Protein AF-A0A239EZS1-F1 (afdb_monomer_lite)

Structure (mmCIF, N/CA/C/O backbone):
data_AF-A0A239EZS1-F1
#
_entry.id   AF-A0A239EZS1-F1
#
loop_
_atom_site.group_PDB
_atom_site.id
_atom_site.type_symbol
_atom_site.label_atom_id
_atom_site.label_alt_id
_atom_site.label_comp_id
_atom_site.label_asym_id
_atom_site.label_entity_id
_atom_site.label_seq_id
_atom_site.pdbx_PDB_ins_code
_atom_site.Cartn_x
_atom_site.Cartn_y
_atom_site.Cartn_z
_atom_site.occupancy
_atom_site.B_iso_or_equiv
_atom_site.auth_seq_id
_atom_site.auth_comp_id
_atom_site.auth_asym_id
_atom_site.auth_atom_id
_atom_site.pdbx_PDB_model_num
ATOM 1 N N . MET A 1 1 ? 6.786 3.247 28.034 1.00 45.31 1 MET A N 1
ATOM 2 C CA . MET A 1 1 ? 5.875 4.288 28.555 1.00 45.31 1 MET A CA 1
ATOM 3 C C . MET A 1 1 ? 5.131 4.769 27.330 1.00 45.31 1 MET A C 1
ATOM 5 O O . MET A 1 1 ? 5.821 5.091 26.375 1.00 45.31 1 MET A O 1
ATOM 9 N N . ALA A 1 2 ? 3.803 4.655 27.292 1.00 58.00 2 ALA A N 1
ATOM 10 C CA . ALA A 1 2 ? 3.034 5.095 26.130 1.00 58.00 2 ALA A CA 1
ATOM 11 C C . ALA A 1 2 ? 3.264 6.594 25.899 1.00 58.00 2 ALA A C 1
ATOM 13 O O . ALA A 1 2 ? 3.352 7.343 26.885 1.00 58.00 2 ALA A O 1
ATOM 14 N N . ASP A 1 3 ? 3.394 7.008 24.638 1.00 63.78 3 ASP A N 1
ATOM 15 C CA . ASP A 1 3 ? 3.499 8.427 24.310 1.00 63.78 3 ASP A CA 1
ATOM 16 C C . ASP A 1 3 ? 2.279 9.164 24.861 1.00 63.78 3 ASP A C 1
ATOM 18 O O . ASP A 1 3 ? 1.158 8.656 24.871 1.00 63.78 3 ASP A O 1
ATOM 22 N N . GLN A 1 4 ? 2.530 10.334 25.437 1.00 74.12 4 GLN A N 1
ATOM 23 C CA . GLN A 1 4 ? 1.480 11.149 26.030 1.00 74.12 4 GLN A CA 1
ATOM 24 C C . GLN A 1 4 ? 1.047 12.210 25.020 1.00 74.12 4 GLN A C 1
ATOM 26 O O . GLN A 1 4 ? 1.921 12.753 24.337 1.00 74.12 4 GLN A O 1
ATOM 31 N N . PRO A 1 5 ? -0.252 12.554 24.967 1.00 79.81 5 PRO A N 1
ATOM 32 C CA . PRO A 1 5 ? -0.721 13.665 24.153 1.00 79.81 5 PRO A CA 1
ATOM 33 C C . PRO A 1 5 ? 0.079 14.937 24.458 1.00 79.81 5 PRO A C 1
ATOM 35 O O . PRO A 1 5 ? 0.267 15.313 25.622 1.00 79.81 5 PRO A O 1
ATOM 38 N N . THR A 1 6 ? 0.559 15.605 23.416 1.00 84.50 6 THR A N 1
ATOM 39 C CA . THR A 1 6 ? 1.247 16.894 23.509 1.00 84.50 6 THR A CA 1
ATOM 40 C C . THR A 1 6 ? 0.256 18.048 23.665 1.00 84.50 6 THR A C 1
ATOM 42 O O . THR A 1 6 ? 0.581 19.066 24.287 1.00 84.50 6 THR A O 1
ATOM 45 N N . ILE A 1 7 ? -0.982 17.885 23.188 1.00 85.69 7 ILE A N 1
ATOM 46 C CA . ILE A 1 7 ? -2.085 18.815 23.434 1.00 85.69 7 ILE A CA 1
ATOM 47 C C . ILE A 1 7 ? -2.681 18.525 24.817 1.00 85.69 7 ILE A C 1
ATOM 49 O O . ILE A 1 7 ? -3.560 17.691 24.995 1.00 85.69 7 ILE A O 1
ATOM 53 N N . THR A 1 8 ? -2.229 19.272 25.823 1.00 84.62 8 THR A N 1
ATOM 54 C CA . THR A 1 8 ? -2.635 19.066 27.229 1.00 84.62 8 THR A CA 1
ATOM 55 C C . THR A 1 8 ? -3.942 19.756 27.629 1.00 84.62 8 THR A C 1
ATOM 57 O O . THR A 1 8 ? -4.475 19.497 28.704 1.00 84.62 8 THR A O 1
ATOM 60 N N . THR A 1 9 ? -4.454 20.665 26.796 1.00 87.44 9 THR A N 1
ATOM 61 C CA . THR A 1 9 ? -5.696 21.424 27.047 1.00 87.44 9 THR A CA 1
ATOM 62 C C . THR A 1 9 ? -6.534 21.527 25.770 1.00 87.44 9 THR A C 1
ATOM 64 O O . THR A 1 9 ? -6.592 22.601 25.146 1.00 87.44 9 THR A O 1
ATOM 67 N N . PRO A 1 10 ? -7.123 20.403 25.331 1.00 87.06 10 PRO A N 1
ATOM 68 C CA . PRO A 1 10 ? -7.975 20.380 24.154 1.00 87.06 10 PRO A CA 1
ATOM 69 C C . PRO A 1 10 ? -9.361 20.951 24.408 1.00 87.06 10 PRO A C 1
ATOM 71 O O . PRO A 1 10 ? -9.834 20.989 25.542 1.00 87.06 10 PRO A O 1
ATOM 74 N N . THR A 1 11 ? -10.009 21.382 23.327 1.00 87.06 11 THR A N 1
ATOM 75 C CA . THR A 1 11 ? -11.430 21.747 23.357 1.00 87.06 11 THR A CA 1
ATOM 76 C C . THR A 1 11 ? -12.302 20.494 23.291 1.00 87.06 11 THR A C 1
ATOM 78 O O . THR A 1 11 ? -13.385 20.476 23.862 1.00 87.06 11 THR A O 1
ATOM 81 N N . PHE A 1 12 ? -11.813 19.442 22.630 1.00 87.50 12 PHE A N 1
ATOM 82 C CA . PHE A 1 12 ? -12.526 18.186 22.445 1.00 87.50 12 PHE A CA 1
ATOM 83 C C . PHE A 1 12 ? -11.560 16.996 22.404 1.00 87.50 12 PHE A C 1
ATOM 85 O O . PHE A 1 12 ? -10.461 17.101 21.846 1.00 87.50 12 PHE A O 1
ATOM 92 N N . THR A 1 13 ? -11.996 15.866 22.958 1.00 87.38 13 THR A N 1
ATOM 93 C CA . THR A 1 13 ? -11.272 14.592 22.933 1.00 87.38 13 THR A CA 1
ATOM 94 C C . THR A 1 13 ? -12.254 13.462 22.653 1.00 87.38 13 THR A C 1
ATOM 96 O O . THR A 1 13 ? -13.292 13.383 23.305 1.00 87.38 13 THR A O 1
ATOM 99 N N . SER A 1 14 ? -11.896 12.572 21.731 1.00 87.19 14 SER A N 1
ATOM 100 C CA . SER A 1 14 ? -12.582 11.299 21.493 1.00 87.19 14 SER A CA 1
ATOM 101 C C . SER A 1 14 ? -11.565 10.163 21.577 1.00 87.19 14 SER A C 1
ATOM 103 O O . SER A 1 14 ? -10.408 10.334 21.182 1.00 87.19 14 SER A O 1
ATOM 105 N N . SER A 1 15 ? -11.971 9.021 22.127 1.00 88.94 15 SER A N 1
ATOM 106 C CA . SER A 1 15 ? -11.111 7.850 22.292 1.00 88.94 15 SER A CA 1
ATOM 107 C C . SER A 1 15 ? -11.847 6.575 21.922 1.00 88.94 15 SER A C 1
ATOM 109 O O . SER A 1 15 ? -13.001 6.415 22.313 1.00 88.94 15 SER A O 1
ATOM 111 N N . HIS A 1 16 ? -11.142 5.652 21.275 1.00 89.06 16 HIS A N 1
ATOM 112 C CA . HIS A 1 16 ? -11.648 4.329 20.920 1.00 89.06 16 HIS A CA 1
ATOM 113 C C . HIS A 1 16 ? -10.693 3.246 21.415 1.00 89.06 16 HIS A C 1
ATOM 115 O O . HIS A 1 16 ? -9.470 3.392 21.316 1.00 89.06 16 HIS A O 1
ATOM 121 N N . VAL A 1 17 ? -11.247 2.166 21.958 1.00 91.56 17 VAL A N 1
ATOM 122 C CA . VAL A 1 17 ? -10.490 0.966 22.327 1.00 91.56 17 VAL A CA 1
ATOM 123 C C . VAL A 1 17 ? -10.932 -0.131 21.382 1.00 91.56 17 VAL A C 1
ATOM 125 O O . VAL A 1 17 ? -12.104 -0.493 21.400 1.00 91.56 17 VAL A O 1
ATOM 128 N N . PHE A 1 18 ? -9.995 -0.640 20.585 1.00 91.94 18 PHE A N 1
ATOM 129 C CA . PHE A 1 18 ? -10.330 -1.616 19.560 1.00 91.94 18 PHE A CA 1
ATOM 130 C C . PHE A 1 18 ? -10.810 -2.938 20.160 1.00 91.94 18 PHE A C 1
ATOM 132 O O . PHE A 1 18 ? -10.258 -3.406 21.166 1.00 91.94 18 PHE A O 1
ATOM 139 N N . SER A 1 19 ? -11.787 -3.554 19.507 1.00 94.69 19 SER A N 1
ATOM 140 C CA . SER A 1 19 ? -12.237 -4.923 19.731 1.00 94.69 19 SER A CA 1
ATOM 141 C C . SER A 1 19 ? -12.320 -5.703 18.423 1.00 94.69 19 SER A C 1
ATOM 143 O O . SER A 1 19 ? -12.052 -5.188 17.338 1.00 94.69 19 SER A O 1
ATOM 145 N N . THR A 1 20 ? -12.665 -6.982 18.529 1.00 95.25 20 THR A N 1
ATOM 146 C CA . THR A 1 20 ? -12.914 -7.834 17.365 1.00 95.25 20 THR A CA 1
ATOM 147 C C . THR A 1 20 ? -14.064 -7.331 16.489 1.00 95.25 20 THR A C 1
ATOM 149 O O . THR A 1 20 ? -14.059 -7.634 15.301 1.00 95.25 20 THR A O 1
ATOM 152 N N . ASP A 1 21 ? -14.985 -6.517 17.019 1.00 95.31 21 ASP A N 1
ATOM 153 C CA . ASP A 1 21 ? -16.077 -5.898 16.252 1.00 95.31 21 ASP A CA 1
ATOM 154 C C .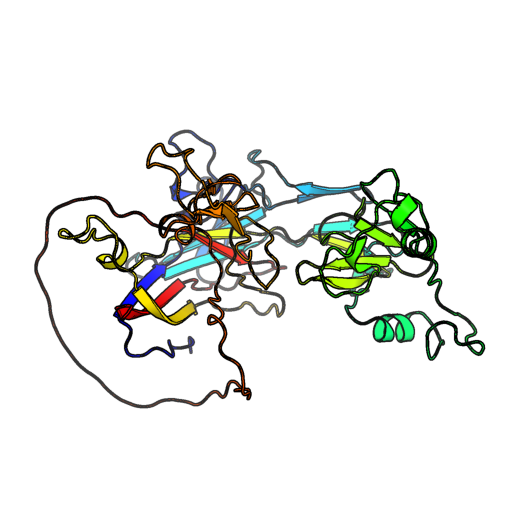 ASP A 1 21 ? -15.569 -4.883 15.216 1.00 95.31 21 ASP A C 1
ATOM 156 O O . ASP A 1 21 ? -16.203 -4.685 14.182 1.00 95.31 21 ASP A O 1
ATOM 160 N N . ASP A 1 22 ? -14.408 -4.276 15.460 1.00 93.00 22 ASP A N 1
ATOM 161 C CA . ASP A 1 22 ? -13.821 -3.253 14.590 1.00 93.00 22 ASP A CA 1
ATOM 162 C C . ASP A 1 22 ? -13.064 -3.847 13.387 1.00 93.00 22 ASP A C 1
ATOM 164 O O . ASP A 1 22 ? -12.532 -3.115 12.551 1.00 93.00 22 ASP A O 1
ATOM 168 N N . VAL A 1 23 ? -12.957 -5.175 13.294 1.00 92.88 23 VAL A N 1
ATOM 169 C CA . VAL A 1 23 ? -12.237 -5.844 12.203 1.00 92.88 23 VAL A CA 1
ATOM 170 C C . VAL A 1 23 ? -13.031 -5.702 10.913 1.00 92.88 23 VAL A C 1
ATOM 172 O O . VAL A 1 23 ? -14.197 -6.084 10.846 1.00 92.88 23 VAL A O 1
ATOM 175 N N . THR A 1 24 ? -12.391 -5.160 9.883 1.00 90.81 24 THR A N 1
ATOM 176 C CA . THR A 1 24 ? -13.004 -4.914 8.574 1.00 90.81 24 THR A CA 1
ATOM 177 C C . THR A 1 24 ? -12.713 -6.071 7.640 1.00 90.81 24 THR A C 1
ATOM 179 O O . THR A 1 24 ? -11.574 -6.524 7.546 1.00 90.81 24 THR A O 1
ATOM 182 N N . GLY A 1 25 ? -13.746 -6.550 6.953 1.00 88.88 25 GLY A N 1
ATOM 183 C CA . GLY A 1 25 ? -13.655 -7.709 6.069 1.00 88.88 25 GLY A CA 1
ATOM 184 C C . GLY A 1 25 ? -13.731 -7.386 4.582 1.00 88.88 25 GLY A C 1
ATOM 185 O O . GLY A 1 25 ? -13.435 -8.267 3.783 1.00 88.88 25 GLY A O 1
ATOM 186 N N . THR A 1 26 ? -14.154 -6.179 4.204 1.00 86.06 26 THR A N 1
ATOM 187 C CA . THR A 1 26 ? -14.466 -5.829 2.809 1.00 86.06 26 THR A CA 1
ATOM 188 C C . THR A 1 26 ? -14.065 -4.397 2.459 1.00 86.06 26 THR A C 1
ATOM 190 O O . THR A 1 26 ? -14.012 -3.524 3.330 1.00 86.06 26 THR A O 1
ATOM 193 N N . TYR A 1 27 ? -13.840 -4.128 1.171 1.00 79.69 27 TYR A N 1
ATOM 194 C CA . TYR A 1 27 ? -13.499 -2.790 0.663 1.00 79.69 27 TYR A CA 1
ATOM 195 C C . TYR A 1 27 ? -14.636 -1.761 0.788 1.00 79.69 27 TYR A C 1
ATOM 197 O O . TYR A 1 27 ? -14.377 -0.563 0.736 1.00 79.69 27 TYR A O 1
ATOM 205 N N . ASP A 1 28 ? -15.887 -2.199 0.966 1.00 79.00 28 ASP A N 1
ATOM 206 C CA . ASP A 1 28 ? -17.030 -1.313 1.243 1.00 79.00 28 ASP A CA 1
ATOM 207 C C . ASP A 1 28 ? -17.203 -0.987 2.741 1.00 79.00 28 ASP A C 1
ATOM 209 O O . ASP A 1 28 ? -18.118 -0.249 3.120 1.00 79.00 28 ASP A O 1
ATOM 213 N N . GLY A 1 29 ? -16.307 -1.502 3.591 1.00 80.75 29 GLY A N 1
ATOM 214 C CA . GLY A 1 29 ? -16.254 -1.210 5.018 1.00 80.75 29 GLY A CA 1
ATOM 215 C C . GLY A 1 29 ? -17.230 -2.014 5.871 1.00 80.75 29 GLY A C 1
ATOM 216 O O . GLY A 1 29 ? -17.729 -1.518 6.884 1.00 80.75 29 GLY A O 1
ATOM 217 N N . LEU A 1 30 ? -17.541 -3.255 5.504 1.00 87.38 30 LEU A N 1
ATOM 218 C CA . LEU A 1 30 ? -18.239 -4.152 6.419 1.00 87.38 30 LEU A CA 1
ATOM 219 C C . LEU A 1 30 ? -17.299 -4.535 7.567 1.00 87.38 30 LEU A C 1
ATOM 221 O O . LEU A 1 30 ? -16.268 -5.180 7.357 1.00 87.38 30 LEU A O 1
ATOM 225 N N . THR A 1 31 ? -17.680 -4.162 8.786 1.00 92.75 31 THR A N 1
ATOM 226 C CA . THR A 1 31 ? -16.982 -4.555 10.014 1.00 92.75 31 THR A CA 1
ATOM 227 C C . THR A 1 31 ? -17.636 -5.781 10.641 1.00 92.75 31 THR A C 1
ATOM 229 O O . THR A 1 31 ? -18.807 -6.074 10.385 1.00 92.75 31 THR A O 1
ATOM 232 N N . GLN A 1 32 ? -16.903 -6.498 11.491 1.00 94.94 32 GLN A N 1
ATOM 233 C CA . GLN A 1 32 ? -17.415 -7.645 12.239 1.00 94.94 32 GLN A CA 1
ATOM 234 C C . GLN A 1 32 ? -18.618 -7.276 13.124 1.00 94.94 32 GLN A C 1
ATOM 236 O O . GLN A 1 32 ? -19.546 -8.078 13.257 1.00 94.94 32 GLN A O 1
ATOM 241 N N . GLY A 1 33 ? -18.634 -6.069 13.693 1.00 92.75 33 GLY A N 1
ATOM 242 C CA . GLY A 1 33 ? -19.737 -5.558 14.509 1.00 92.75 33 GLY A CA 1
ATOM 243 C C . GLY A 1 33 ? -20.997 -5.209 13.711 1.00 92.75 33 GLY A C 1
ATOM 244 O O . GLY A 1 33 ? -22.096 -5.227 14.268 1.00 92.75 33 GLY A O 1
ATOM 245 N N . ASP A 1 34 ? -20.858 -4.942 12.411 1.00 92.25 34 ASP A N 1
ATOM 246 C CA . ASP A 1 34 ? -21.949 -4.517 11.526 1.00 92.25 34 ASP A CA 1
ATOM 247 C C . ASP A 1 34 ? -22.550 -5.664 10.688 1.00 92.25 34 ASP A C 1
ATOM 249 O O . ASP A 1 34 ? -23.468 -5.438 9.893 1.00 92.25 34 ASP A O 1
ATOM 253 N N . ILE A 1 35 ? -22.074 -6.905 10.861 1.00 90.62 35 ILE A N 1
ATOM 254 C CA . ILE A 1 35 ? -22.551 -8.065 10.092 1.00 90.62 35 ILE A CA 1
ATOM 255 C C . ILE A 1 35 ? -24.042 -8.330 10.373 1.00 90.62 35 ILE A C 1
ATOM 257 O O . ILE A 1 35 ? -24.430 -8.555 11.528 1.00 90.62 35 ILE A O 1
ATOM 261 N N . PRO A 1 36 ? -24.904 -8.375 9.337 1.00 88.88 36 PRO A N 1
ATOM 262 C CA . PRO A 1 36 ? -26.304 -8.737 9.506 1.00 88.88 36 PRO A CA 1
ATOM 263 C C . PRO A 1 36 ? -26.477 -10.146 10.082 1.00 88.88 36 PRO A C 1
ATOM 265 O O . PRO A 1 36 ? -25.752 -11.087 9.762 1.00 88.88 36 PRO A O 1
ATOM 268 N N . ALA A 1 37 ? -27.496 -10.321 10.922 1.00 86.19 37 ALA A N 1
ATOM 269 C CA . ALA A 1 37 ? -27.770 -11.617 11.530 1.00 86.19 37 ALA A CA 1
ATOM 270 C C . ALA A 1 37 ? -28.041 -12.697 10.463 1.00 86.19 37 ALA A C 1
ATOM 272 O O . ALA A 1 37 ? -29.043 -12.631 9.749 1.00 86.19 37 ALA A O 1
ATOM 273 N N . GLY A 1 38 ? -27.190 -13.725 10.428 1.00 82.81 38 GLY A N 1
ATOM 274 C CA . GLY A 1 38 ? -27.286 -14.853 9.495 1.00 82.81 38 GLY A CA 1
ATOM 275 C C . GLY A 1 38 ? -26.263 -14.829 8.358 1.00 82.81 38 GLY A C 1
ATOM 276 O O . GLY A 1 38 ? -26.128 -15.850 7.684 1.00 82.81 38 GLY A O 1
ATOM 277 N N . ASP A 1 39 ? -25.533 -13.727 8.186 1.00 87.75 39 ASP A N 1
ATOM 278 C CA . ASP A 1 39 ? -24.449 -13.626 7.211 1.00 87.75 39 ASP A CA 1
ATOM 279 C C . ASP A 1 39 ? -23.143 -14.230 7.752 1.00 87.75 39 ASP A C 1
ATOM 281 O O . ASP A 1 39 ? -22.991 -14.490 8.951 1.00 87.75 39 ASP A O 1
ATOM 285 N N . ALA A 1 40 ? -22.201 -14.488 6.844 1.00 88.81 40 ALA A N 1
ATOM 286 C CA . ALA A 1 40 ? -20.888 -15.031 7.174 1.00 88.81 40 ALA A CA 1
ATOM 287 C C . ALA A 1 40 ? -20.142 -14.100 8.145 1.00 88.81 40 ALA A C 1
ATOM 289 O O . ALA A 1 40 ? -20.018 -12.907 7.843 1.00 88.81 40 ALA A O 1
ATOM 290 N N . PRO A 1 41 ? -19.589 -14.601 9.264 1.00 94.06 41 PRO A N 1
ATOM 291 C CA . PRO A 1 41 ? -18.767 -13.776 10.137 1.00 94.06 41 PRO A CA 1
ATOM 292 C C . PRO A 1 41 ? -17.418 -13.466 9.472 1.00 94.06 41 PRO A C 1
ATOM 294 O O . PRO A 1 41 ? -16.906 -14.286 8.711 1.00 94.06 41 PRO A O 1
ATOM 297 N N . ILE A 1 42 ? -16.853 -12.291 9.753 1.00 95.44 42 ILE A N 1
ATOM 298 C CA . ILE A 1 42 ? -15.480 -11.919 9.367 1.00 95.44 42 ILE A CA 1
ATOM 299 C C . ILE A 1 42 ? -14.493 -12.636 10.292 1.00 95.44 42 ILE A C 1
ATOM 301 O O . ILE A 1 42 ? -13.466 -13.124 9.848 1.00 95.44 42 ILE A O 1
ATOM 305 N N . VAL A 1 43 ? -14.836 -12.766 11.573 1.00 96.38 43 VAL A N 1
ATOM 306 C CA . VAL A 1 43 ? -14.067 -13.474 12.597 1.00 96.38 43 VAL A CA 1
ATOM 307 C C . VAL A 1 43 ? -14.809 -14.751 12.994 1.00 96.38 43 VAL A C 1
ATOM 309 O O . VAL A 1 43 ? -15.910 -14.691 13.547 1.00 96.38 43 VAL A O 1
ATOM 312 N N . ASP A 1 44 ? -14.223 -15.925 12.751 1.00 95.69 44 ASP A N 1
ATOM 313 C CA . ASP A 1 44 ? -14.862 -17.196 13.114 1.00 95.69 44 ASP A CA 1
ATOM 314 C C . ASP A 1 44 ? -14.674 -17.525 14.603 1.00 95.69 44 ASP A C 1
ATOM 316 O O . ASP A 1 44 ? -13.757 -18.240 15.014 1.00 95.69 44 ASP A O 1
ATOM 320 N N . PHE A 1 45 ? -15.607 -17.051 15.429 1.00 95.19 45 PHE A N 1
ATOM 321 C CA . PHE A 1 45 ? -15.657 -17.373 16.859 1.00 95.19 45 PHE A CA 1
ATOM 322 C C . PHE A 1 45 ? -16.032 -18.833 17.171 1.00 95.19 45 PHE A C 1
ATOM 324 O O . PHE A 1 45 ? -16.014 -19.236 18.337 1.00 95.19 45 PHE A O 1
ATOM 331 N N . THR A 1 46 ? -16.406 -19.635 16.168 1.00 94.19 46 THR A N 1
ATOM 332 C CA . THR A 1 46 ? -16.719 -21.063 16.334 1.00 94.19 46 THR A CA 1
ATOM 333 C C . THR A 1 46 ? -15.501 -21.961 16.125 1.00 94.19 46 THR A C 1
ATOM 335 O O . THR A 1 46 ? -15.495 -23.104 16.600 1.00 94.19 46 THR A O 1
ATOM 338 N N . ALA A 1 47 ? -14.457 -21.441 15.475 1.00 94.44 47 ALA A N 1
ATOM 339 C CA . ALA A 1 47 ? -13.177 -22.111 15.336 1.00 94.44 47 ALA A CA 1
ATOM 340 C C . ALA A 1 47 ? -12.515 -22.355 16.699 1.00 94.44 47 ALA A C 1
ATOM 342 O O . ALA A 1 47 ? -12.728 -21.642 17.682 1.00 94.44 47 ALA A O 1
ATOM 343 N N . VAL A 1 48 ? -11.650 -23.370 16.755 1.00 95.12 48 VAL A N 1
ATOM 344 C CA . VAL A 1 48 ? -10.781 -23.582 17.918 1.00 95.12 48 VAL A CA 1
ATOM 345 C C . VAL A 1 48 ? -9.750 -22.446 17.951 1.00 95.12 48 VAL A C 1
ATOM 347 O O . VAL A 1 48 ? -8.939 -22.367 17.026 1.00 95.12 48 VAL A O 1
ATOM 350 N N . PRO A 1 49 ? -9.735 -21.587 18.989 1.00 95.12 49 PRO A N 1
ATOM 351 C CA . PRO A 1 49 ? -8.856 -20.431 18.998 1.00 95.12 49 PRO A CA 1
ATOM 352 C C . PRO A 1 49 ? -7.395 -20.827 19.203 1.00 95.12 49 PRO A C 1
ATOM 354 O O . PRO A 1 49 ? -7.069 -21.766 19.940 1.00 95.12 49 PRO A O 1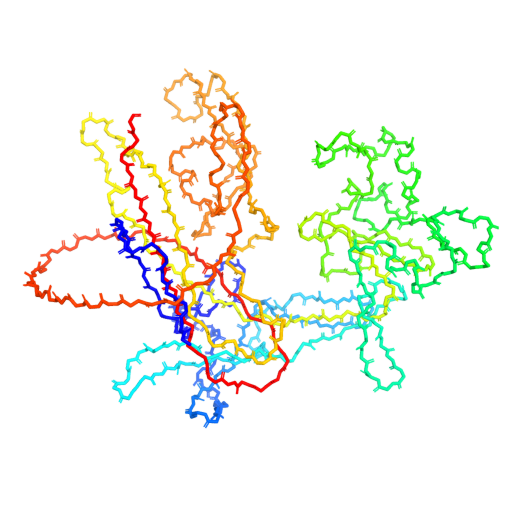
ATOM 357 N N . THR A 1 50 ? -6.499 -20.033 18.628 1.00 92.44 50 THR A N 1
ATOM 358 C CA . THR A 1 50 ? -5.078 -20.068 18.975 1.00 92.44 50 THR A CA 1
ATOM 359 C C . THR A 1 50 ? -4.863 -19.251 20.243 1.00 92.44 50 THR A C 1
ATOM 361 O O . THR A 1 50 ? -5.241 -18.086 20.308 1.00 92.44 50 THR A O 1
ATOM 364 N N . ILE A 1 51 ? -4.248 -19.844 21.267 1.00 92.06 51 ILE A N 1
ATOM 365 C CA . ILE A 1 51 ? -4.039 -19.171 22.556 1.00 92.06 51 ILE A CA 1
ATOM 366 C C . ILE A 1 51 ? -2.633 -18.568 22.598 1.00 92.06 51 ILE A C 1
ATOM 368 O O . ILE A 1 51 ? -1.637 -19.282 22.441 1.00 92.06 51 ILE A O 1
ATOM 372 N N . THR A 1 52 ? -2.536 -17.256 22.827 1.00 87.19 52 THR A N 1
ATOM 373 C CA . THR A 1 52 ? -1.246 -16.566 22.983 1.00 87.19 52 THR A CA 1
ATOM 374 C C . THR A 1 52 ? -0.536 -16.978 24.273 1.00 87.19 52 THR A C 1
ATOM 376 O O . THR A 1 52 ? -1.117 -17.580 25.178 1.00 87.19 52 THR A O 1
ATOM 379 N N . LYS A 1 53 ? 0.745 -16.613 24.412 1.00 84.38 53 LYS A N 1
ATOM 380 C CA . LYS A 1 53 ? 1.497 -16.856 25.659 1.00 84.38 53 LYS A CA 1
ATOM 381 C C . LYS A 1 53 ? 0.887 -16.125 26.854 1.00 84.38 53 LYS A C 1
ATOM 383 O O . LYS A 1 53 ? 1.029 -16.579 27.986 1.00 84.38 53 LYS A O 1
ATOM 388 N N . GLU A 1 54 ? 0.222 -15.009 26.591 1.00 82.38 54 GLU A N 1
ATOM 389 C CA . GLU A 1 54 ? -0.469 -14.182 27.571 1.00 82.38 54 GLU A CA 1
ATOM 390 C C . GLU A 1 54 ? -1.899 -14.677 27.864 1.00 82.38 54 GLU A C 1
ATOM 392 O O . GLU A 1 54 ? -2.561 -14.124 28.737 1.00 82.38 54 GLU A O 1
ATOM 397 N N . GLY A 1 55 ? -2.359 -15.742 27.191 1.00 88.31 55 GLY A N 1
ATOM 398 C CA . GLY A 1 55 ? -3.660 -16.373 27.426 1.00 88.31 55 GLY A CA 1
ATOM 399 C C . GLY A 1 55 ? -4.825 -15.769 26.637 1.00 88.31 55 GLY A C 1
ATOM 400 O O . GLY A 1 55 ? -5.972 -16.091 26.933 1.00 88.31 55 GLY A O 1
ATOM 401 N N . VAL A 1 56 ? -4.553 -14.917 25.645 1.00 90.94 56 VAL A N 1
ATOM 402 C CA . VAL A 1 56 ? -5.582 -14.330 24.772 1.00 90.94 56 VAL A CA 1
ATOM 403 C C . VAL A 1 56 ? -5.997 -15.360 23.724 1.00 90.94 56 VAL A C 1
ATOM 405 O O . VAL A 1 56 ? -5.138 -15.996 23.114 1.00 90.94 56 VAL A O 1
ATOM 408 N N . MET A 1 57 ? -7.304 -15.541 23.532 1.00 95.12 57 MET A N 1
ATOM 409 C CA . MET A 1 57 ? -7.860 -16.407 22.490 1.00 95.12 57 MET A CA 1
ATOM 410 C C . MET A 1 57 ? -7.929 -15.634 21.176 1.00 95.12 57 MET A C 1
ATOM 412 O O . MET A 1 57 ? -8.593 -14.604 21.128 1.00 95.12 57 MET A O 1
ATOM 416 N N . LEU A 1 58 ? -7.257 -16.127 20.137 1.00 95.12 58 LEU A N 1
ATOM 417 C CA . LEU A 1 58 ? -7.279 -15.548 18.797 1.00 95.12 58 LEU A CA 1
ATOM 418 C C . LEU A 1 58 ? -8.084 -16.435 17.844 1.00 95.12 58 LEU A C 1
ATOM 420 O O . LEU A 1 58 ? -7.843 -17.643 17.763 1.00 95.12 58 LEU A O 1
ATOM 424 N N . TYR A 1 59 ? -8.997 -15.818 17.111 1.00 96.81 59 TYR A N 1
ATOM 425 C CA . TYR A 1 59 ? -9.907 -16.441 16.158 1.00 96.81 59 TYR A CA 1
ATOM 426 C C . TYR A 1 59 ? -9.522 -16.047 14.734 1.00 96.81 59 TYR A C 1
ATOM 428 O O . TYR A 1 59 ? -9.034 -14.932 14.541 1.00 96.81 59 TYR A O 1
ATOM 436 N N . PRO A 1 60 ? -9.678 -16.953 13.758 1.00 96.06 60 PRO A N 1
ATOM 437 C CA . PRO A 1 60 ? -9.228 -16.712 12.399 1.00 96.06 60 PRO A CA 1
ATOM 438 C C . PRO A 1 60 ? -10.150 -15.712 11.677 1.00 96.06 60 PRO A C 1
ATOM 440 O O . PRO A 1 60 ? -11.334 -15.598 12.013 1.00 96.06 60 PRO A O 1
ATOM 443 N N . VAL A 1 61 ? -9.591 -14.980 10.712 1.00 94.62 61 VAL A N 1
ATOM 444 C CA . VAL A 1 61 ? -10.249 -13.895 9.959 1.00 94.62 61 VAL A CA 1
ATOM 445 C C . VAL A 1 61 ? -10.411 -14.285 8.492 1.00 94.62 61 VAL A C 1
ATOM 447 O O . VAL A 1 61 ? -9.462 -14.834 7.948 1.00 94.62 61 VAL A O 1
ATOM 450 N N . ASP A 1 62 ? -11.583 -13.993 7.912 1.00 93.88 62 ASP A N 1
ATOM 451 C CA . ASP A 1 62 ? -11.933 -14.053 6.479 1.00 93.88 62 ASP A CA 1
ATOM 452 C C . ASP A 1 62 ? -12.158 -12.622 5.961 1.00 93.88 62 ASP A C 1
ATOM 454 O O . ASP A 1 62 ? -13.126 -11.955 6.360 1.00 93.88 62 ASP A O 1
ATOM 458 N N . SER A 1 63 ? -11.257 -12.135 5.104 1.00 90.94 63 SER A N 1
ATOM 459 C CA . SER A 1 63 ? -11.327 -10.782 4.538 1.00 90.94 63 SER A CA 1
ATOM 460 C C . SER A 1 63 ? -10.848 -10.679 3.086 1.00 90.94 63 SER A C 1
ATOM 462 O O . SER A 1 63 ? -10.000 -11.442 2.629 1.00 90.94 63 SER A O 1
ATOM 464 N N . GLU A 1 64 ? -11.330 -9.649 2.383 1.00 88.62 64 GLU A N 1
ATOM 465 C CA . GLU A 1 64 ? -10.913 -9.293 1.014 1.00 88.62 64 GLU A CA 1
ATOM 466 C C . GLU A 1 64 ? -9.476 -8.746 0.934 1.00 88.62 64 GLU A C 1
ATOM 468 O O . GLU A 1 64 ? -8.931 -8.585 -0.151 1.00 88.62 64 GLU A O 1
ATOM 473 N N . PHE A 1 65 ? -8.842 -8.475 2.078 1.00 84.06 65 PHE A N 1
ATOM 474 C CA . PHE A 1 65 ? -7.502 -7.882 2.164 1.00 84.06 65 PHE A CA 1
ATOM 475 C C . PHE A 1 65 ? -6.367 -8.918 2.154 1.00 84.06 65 PHE A C 1
ATOM 477 O O . PHE A 1 65 ? -5.201 -8.580 2.385 1.00 84.06 65 PHE A O 1
ATOM 484 N N . GLY A 1 66 ? -6.709 -10.186 1.914 1.00 83.56 66 GLY A N 1
ATOM 485 C CA . GLY A 1 66 ? -5.752 -11.236 1.597 1.00 83.56 66 GLY A CA 1
ATOM 486 C C . GLY A 1 66 ? -5.520 -11.385 0.095 1.00 83.56 66 GLY A C 1
ATOM 487 O O . GLY A 1 66 ? -6.233 -10.798 -0.716 1.00 83.56 66 GLY A O 1
ATOM 488 N N . PHE A 1 67 ? -4.559 -12.230 -0.292 1.00 84.81 67 PHE A N 1
ATOM 489 C CA . PHE A 1 67 ? -4.251 -12.475 -1.706 1.00 84.81 67 PHE A CA 1
ATOM 490 C C . PHE A 1 67 ? -4.195 -13.960 -2.082 1.00 84.81 67 PHE A C 1
ATOM 492 O O . PHE A 1 67 ? -3.535 -14.766 -1.425 1.00 84.81 67 PHE A O 1
ATOM 499 N N . TYR A 1 68 ? -4.768 -14.314 -3.233 1.00 85.81 68 TYR A N 1
ATOM 500 C CA . TYR A 1 68 ? -4.423 -15.541 -3.946 1.00 85.81 68 TYR A CA 1
ATOM 501 C C . TYR A 1 68 ? -3.167 -15.299 -4.789 1.00 85.81 68 TYR A C 1
ATOM 503 O O . TYR A 1 68 ? -3.193 -14.630 -5.825 1.00 85.81 68 TYR A O 1
ATOM 511 N N . VAL A 1 69 ? -2.037 -15.854 -4.351 1.00 86.94 69 VAL A N 1
ATOM 512 C CA . VAL A 1 69 ? -0.754 -15.693 -5.046 1.00 86.94 69 VAL A CA 1
ATOM 513 C C . VAL A 1 69 ? -0.503 -16.802 -6.064 1.00 86.94 69 VAL A C 1
ATOM 515 O O . VAL A 1 69 ? -0.626 -17.990 -5.767 1.00 86.94 69 VAL A O 1
ATOM 518 N N . THR A 1 70 ? -0.085 -16.422 -7.272 1.00 88.31 70 THR A N 1
ATOM 519 C CA . THR A 1 70 ? 0.361 -17.371 -8.297 1.00 88.31 70 THR A CA 1
ATOM 520 C C . THR A 1 70 ? 1.660 -16.908 -8.950 1.00 88.31 70 THR A C 1
ATOM 522 O O . THR A 1 70 ? 1.766 -15.795 -9.469 1.00 88.31 70 THR A O 1
ATOM 525 N N . ASP A 1 71 ? 2.656 -17.800 -8.960 1.00 89.44 71 ASP A N 1
ATOM 526 C CA . ASP A 1 71 ? 3.950 -17.573 -9.608 1.00 89.44 71 ASP A CA 1
ATOM 527 C C . ASP A 1 71 ? 3.772 -17.088 -11.057 1.00 89.44 71 ASP A C 1
ATOM 529 O O . ASP A 1 71 ? 3.075 -17.710 -11.857 1.00 89.44 71 ASP A O 1
ATOM 533 N N . PHE A 1 72 ? 4.457 -15.993 -11.393 1.00 87.56 72 PHE A N 1
ATOM 534 C CA . PHE A 1 72 ? 4.485 -15.325 -12.699 1.00 87.56 72 PHE A CA 1
ATOM 535 C C . PHE A 1 72 ? 3.163 -14.719 -13.184 1.00 87.56 72 PHE A C 1
ATOM 537 O O . PHE A 1 72 ? 3.163 -14.100 -14.245 1.00 87.56 72 PHE A O 1
ATOM 544 N N . LEU A 1 73 ? 2.074 -14.855 -12.425 1.00 83.62 73 LEU A N 1
ATOM 545 C CA . LEU A 1 73 ? 0.791 -14.218 -12.730 1.00 83.62 73 LEU A CA 1
ATOM 546 C C . LEU A 1 73 ? 0.538 -13.008 -11.832 1.00 83.62 73 LEU A C 1
ATOM 548 O O . LEU A 1 73 ? 0.070 -11.983 -12.317 1.00 83.62 73 LEU A O 1
ATOM 552 N N . GLY A 1 74 ? 0.908 -13.100 -10.553 1.00 84.06 74 GLY A N 1
ATOM 553 C CA . GLY A 1 74 ? 0.748 -12.009 -9.602 1.00 84.06 74 GLY A CA 1
ATOM 554 C C . GLY A 1 74 ? 0.046 -12.439 -8.323 1.00 84.06 74 GLY A C 1
ATOM 555 O O . GLY A 1 74 ? 0.172 -13.576 -7.864 1.00 84.06 74 GLY A O 1
ATOM 556 N N . ALA A 1 75 ? -0.671 -11.483 -7.751 1.00 84.12 75 ALA A N 1
ATOM 557 C CA . ALA A 1 75 ? -1.490 -11.647 -6.568 1.00 84.12 75 ALA A CA 1
ATOM 558 C C . ALA A 1 75 ? -2.857 -11.045 -6.879 1.00 84.12 75 ALA A C 1
ATOM 560 O O . ALA A 1 75 ? -2.929 -9.878 -7.262 1.00 84.12 75 ALA A O 1
ATOM 561 N N . GLU A 1 76 ? -3.894 -11.866 -6.786 1.00 84.38 76 GLU A N 1
ATOM 562 C CA . GLU A 1 76 ? -5.283 -11.442 -6.940 1.00 84.38 76 GLU A CA 1
ATOM 563 C C . GLU A 1 76 ? -5.892 -11.282 -5.552 1.00 84.38 76 GLU A C 1
ATOM 565 O O . GLU A 1 76 ? -5.627 -12.110 -4.678 1.00 84.38 76 GLU A O 1
ATOM 570 N N . ASP A 1 77 ? -6.677 -10.229 -5.349 1.00 82.94 77 ASP A N 1
ATOM 571 C CA . ASP A 1 77 ? -7.353 -9.993 -4.075 1.00 82.94 77 ASP A CA 1
ATOM 572 C C . ASP A 1 77 ? -8.287 -11.167 -3.757 1.00 82.94 77 ASP A C 1
ATOM 574 O O . ASP A 1 77 ? -8.933 -11.743 -4.647 1.00 82.94 77 ASP A O 1
ATOM 578 N N . LYS A 1 78 ? -8.346 -11.552 -2.482 1.00 86.94 78 LYS A N 1
ATOM 579 C CA . LYS A 1 78 ? -9.301 -12.562 -2.035 1.00 86.94 78 LYS A CA 1
ATOM 580 C C . LYS A 1 78 ? -10.714 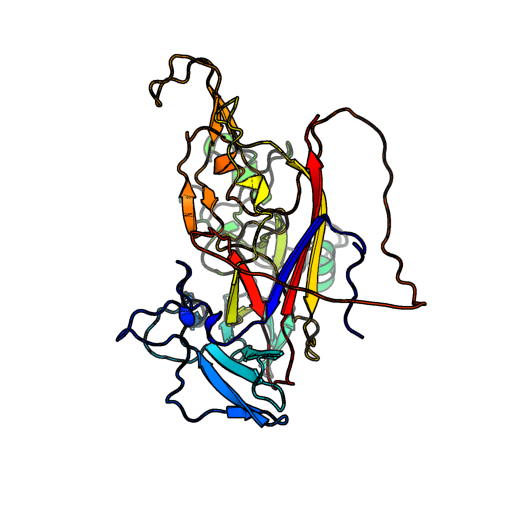-11.999 -2.069 1.00 86.94 78 LYS A C 1
ATOM 582 O O . LYS A 1 78 ? -10.955 -10.797 -2.004 1.00 86.94 78 LYS A O 1
ATOM 587 N N . ILE A 1 79 ? -11.665 -12.914 -2.148 1.00 88.81 79 ILE A N 1
ATOM 588 C CA . ILE A 1 79 ? -13.067 -12.628 -1.868 1.00 88.81 79 ILE A CA 1
ATOM 589 C C . ILE A 1 79 ? -13.426 -13.300 -0.552 1.00 88.81 79 ILE A C 1
ATOM 591 O O . ILE A 1 79 ? -12.805 -14.295 -0.186 1.00 88.81 79 ILE A O 1
ATOM 595 N N . ARG A 1 80 ? -14.474 -12.814 0.111 1.00 89.31 80 ARG A N 1
ATOM 596 C CA . ARG A 1 80 ? -15.025 -13.525 1.265 1.00 89.31 80 ARG A CA 1
ATOM 597 C C . ARG A 1 80 ? -15.654 -14.842 0.828 1.00 89.31 80 ARG A C 1
ATOM 599 O O . ARG A 1 80 ? -16.721 -14.860 0.207 1.00 89.31 80 ARG A O 1
ATOM 606 N N . ASP A 1 81 ? -14.982 -15.942 1.133 1.00 88.19 81 ASP A N 1
ATOM 607 C CA . ASP A 1 81 ? -15.332 -17.293 0.693 1.00 88.19 81 ASP A CA 1
ATOM 608 C C . ASP A 1 81 ? -15.316 -18.322 1.834 1.00 88.19 81 ASP A C 1
ATOM 610 O O . ASP A 1 81 ? -15.358 -19.529 1.572 1.00 88.19 81 ASP A O 1
ATOM 614 N N . TYR A 1 82 ? -15.350 -17.858 3.089 1.00 88.94 82 TYR A N 1
ATOM 615 C CA . TYR A 1 82 ? -15.219 -18.675 4.298 1.00 88.94 82 TYR A CA 1
ATOM 616 C C . TYR A 1 82 ? -13.841 -19.344 4.447 1.00 88.94 82 TYR A C 1
ATOM 618 O O . TYR A 1 82 ? -13.697 -20.273 5.252 1.00 88.94 82 TYR A O 1
ATOM 626 N N . ASP A 1 83 ? -12.826 -18.906 3.698 1.00 88.94 83 ASP A N 1
ATOM 627 C CA . ASP A 1 83 ? -11.432 -19.273 3.926 1.00 88.94 83 ASP A CA 1
ATOM 628 C C . ASP A 1 83 ? -10.762 -18.259 4.857 1.00 88.94 83 ASP A C 1
ATOM 630 O O . ASP A 1 83 ? -10.208 -17.257 4.416 1.00 88.94 83 ASP A O 1
ATOM 634 N N . TYR A 1 84 ? -10.792 -18.551 6.161 1.00 89.31 84 TYR A N 1
ATOM 635 C CA . TYR A 1 84 ? -10.290 -17.673 7.224 1.00 89.31 84 TYR A CA 1
ATOM 636 C C . TYR A 1 84 ? -8.748 -17.679 7.340 1.00 89.31 84 TYR A C 1
ATOM 638 O O . TYR A 1 84 ? -8.174 -18.024 8.382 1.00 89.31 84 TYR A O 1
ATOM 646 N N . GLY A 1 85 ? -8.066 -17.398 6.233 1.00 86.25 85 GLY A N 1
ATOM 647 C CA . GLY A 1 85 ? -6.629 -17.576 6.057 1.00 86.25 85 GLY A CA 1
ATOM 648 C C . GLY A 1 85 ? -5.780 -16.339 6.342 1.00 86.25 85 GLY A C 1
ATOM 649 O O . GLY A 1 85 ? -4.559 -16.472 6.382 1.00 86.25 85 GLY A O 1
ATOM 650 N N . GLU A 1 86 ? -6.376 -15.162 6.555 1.00 87.25 86 GLU A N 1
ATOM 651 C CA . GLU A 1 86 ? -5.655 -13.873 6.549 1.00 87.25 86 GLU A CA 1
ATOM 652 C C . GLU A 1 86 ? -4.952 -13.566 7.874 1.00 87.25 86 GLU A C 1
ATOM 654 O O . GLU A 1 86 ? -4.071 -12.708 7.948 1.00 87.25 86 GLU A O 1
ATOM 659 N N . GLY A 1 87 ? -5.284 -14.313 8.922 1.00 90.31 87 GLY A N 1
ATOM 660 C CA . GLY A 1 87 ? -4.640 -14.230 10.222 1.00 90.31 87 GLY A CA 1
ATOM 661 C C . GLY A 1 87 ? -5.631 -14.449 11.350 1.00 90.31 87 GLY A C 1
ATOM 662 O O . GLY A 1 87 ? -6.665 -15.089 11.170 1.00 90.31 87 GLY A O 1
ATOM 663 N N . PHE A 1 88 ? -5.287 -13.957 12.537 1.00 92.69 88 PHE A N 1
ATOM 664 C CA . PHE A 1 88 ? -6.066 -14.162 13.748 1.00 92.69 88 PHE A CA 1
ATOM 665 C C . PHE A 1 88 ? -6.185 -12.887 14.579 1.00 92.69 88 PHE A C 1
ATOM 667 O O . PHE A 1 88 ? -5.221 -12.135 14.731 1.00 92.69 88 PHE A O 1
ATOM 674 N N . VAL A 1 89 ? -7.344 -12.703 15.202 1.00 94.81 89 VAL A N 1
ATOM 675 C CA . VAL A 1 89 ? -7.667 -11.558 16.062 1.00 94.81 89 VAL A CA 1
ATOM 676 C C . VAL A 1 89 ? -8.316 -12.014 17.359 1.00 94.81 89 VAL A C 1
ATOM 678 O O . VAL A 1 89 ? -8.990 -13.042 17.406 1.00 94.81 89 VAL A O 1
ATOM 681 N N . GLY A 1 90 ? -8.133 -11.258 18.435 1.00 95.12 90 GLY A N 1
ATOM 682 C CA . GLY A 1 90 ? -8.795 -11.565 19.697 1.00 95.12 90 GLY A CA 1
ATOM 683 C C . GLY A 1 90 ? -8.757 -10.428 20.699 1.00 95.12 90 GLY A C 1
ATOM 684 O O . GLY A 1 90 ? -7.768 -9.699 20.804 1.00 95.12 90 GLY A O 1
ATOM 685 N N . ASP A 1 91 ? -9.842 -10.304 21.457 1.00 94.81 91 ASP A N 1
ATOM 686 C CA . ASP A 1 91 ? -10.004 -9.251 22.449 1.00 94.81 91 ASP A CA 1
ATOM 687 C C . ASP A 1 91 ? -9.050 -9.421 23.629 1.00 94.81 91 ASP A C 1
ATOM 689 O O . ASP A 1 91 ? -8.982 -10.468 24.282 1.00 94.81 91 ASP A O 1
ATOM 693 N N . LEU A 1 92 ? -8.324 -8.350 23.937 1.00 91.88 92 LEU A N 1
ATOM 694 C CA . LEU A 1 92 ? -7.550 -8.231 25.157 1.00 91.88 92 LEU A CA 1
ATOM 695 C C . LEU A 1 92 ? -8.441 -7.634 26.240 1.00 91.88 92 LEU A C 1
ATOM 697 O O . LEU A 1 92 ? -8.713 -6.434 26.245 1.00 91.88 92 LEU A O 1
ATOM 701 N N . THR A 1 93 ? -8.842 -8.462 27.197 1.00 92.44 93 THR A N 1
ATOM 702 C CA . THR A 1 93 ? -9.671 -8.031 28.326 1.00 92.44 93 THR A CA 1
ATOM 703 C C . THR A 1 93 ? -8.881 -7.967 29.625 1.00 92.44 93 THR A C 1
ATOM 705 O O . THR A 1 93 ? -8.000 -8.794 29.882 1.00 92.44 93 THR A O 1
ATOM 708 N N . GLY A 1 94 ? -9.228 -7.018 30.487 1.00 88.94 94 GLY A N 1
ATOM 709 C CA . GLY A 1 94 ? -8.692 -6.939 31.837 1.00 88.94 94 GLY A CA 1
ATOM 710 C C . GLY A 1 94 ? -9.347 -7.928 32.798 1.00 88.94 94 GLY A C 1
ATOM 711 O O . GLY A 1 94 ? -10.235 -8.708 32.452 1.00 88.94 94 GLY A O 1
ATOM 712 N N . SER A 1 95 ? -8.891 -7.911 34.050 1.00 88.50 95 SER A N 1
ATOM 713 C CA . SER A 1 95 ? -9.333 -8.875 35.068 1.00 88.50 95 SER A CA 1
ATOM 714 C C . SER A 1 95 ? -10.818 -8.775 35.433 1.00 88.50 95 SER A C 1
ATOM 716 O O . SER A 1 95 ? -11.360 -9.723 36.001 1.00 88.50 95 SER A O 1
ATOM 718 N N . ALA A 1 96 ? -11.466 -7.643 35.142 1.00 89.69 96 ALA A N 1
ATOM 719 C CA . ALA A 1 96 ? -12.891 -7.435 35.369 1.00 89.69 96 ALA A CA 1
ATOM 720 C C . ALA A 1 96 ? -13.723 -7.598 34.080 1.00 89.69 96 ALA A C 1
ATOM 722 O O . ALA A 1 96 ? -14.923 -7.328 34.105 1.00 89.69 96 ALA A O 1
ATOM 723 N N . GLY A 1 97 ? -13.112 -8.072 32.986 1.00 86.56 97 GLY A N 1
ATOM 724 C CA . GLY A 1 97 ? -13.756 -8.248 31.682 1.00 86.56 97 GLY A CA 1
ATOM 725 C C . GLY A 1 97 ? -13.877 -6.958 30.869 1.00 86.56 97 GLY A C 1
ATOM 726 O O . GLY A 1 97 ? -14.585 -6.935 29.870 1.00 86.56 97 GLY A O 1
ATOM 727 N N . GLU A 1 98 ? -13.224 -5.878 31.292 1.00 92.06 98 GLU A N 1
ATOM 728 C CA . GLU A 1 98 ? -13.171 -4.629 30.542 1.00 92.06 98 GLU A CA 1
ATOM 729 C C . GLU A 1 98 ? -12.322 -4.784 29.271 1.00 92.06 98 GLU A C 1
ATOM 731 O O . GLU A 1 98 ? -11.248 -5.385 29.322 1.00 92.06 98 GLU A O 1
ATOM 736 N N . GLN A 1 99 ? -12.778 -4.223 28.147 1.00 92.81 99 GLN A N 1
ATOM 737 C CA . GLN A 1 99 ? -11.999 -4.190 26.909 1.00 92.81 99 GLN A CA 1
ATOM 738 C C . GLN A 1 99 ? -10.767 -3.299 27.104 1.00 92.81 99 GLN A C 1
ATOM 740 O O . GLN A 1 99 ? -10.892 -2.123 27.452 1.00 92.81 99 GLN A O 1
ATOM 745 N N . LEU A 1 100 ? -9.576 -3.855 26.884 1.00 90.69 100 LEU A N 1
ATOM 746 C CA . LEU A 1 100 ? -8.307 -3.130 26.954 1.00 90.69 100 LEU A CA 1
ATOM 747 C C . LEU A 1 100 ? -7.698 -2.883 25.574 1.00 90.69 100 LEU A C 1
ATOM 749 O O . LEU A 1 100 ? -6.903 -1.957 25.447 1.00 90.69 100 LEU A O 1
ATOM 753 N N . GLY A 1 101 ? -8.047 -3.677 24.561 1.00 89.94 101 GLY A N 1
ATOM 754 C CA . GLY A 1 101 ? -7.606 -3.499 23.179 1.00 89.94 101 GLY A CA 1
ATOM 755 C C . GLY A 1 101 ? -7.743 -4.780 22.362 1.00 89.94 101 GLY A C 1
ATOM 756 O O . GLY A 1 101 ? -8.301 -5.765 22.832 1.00 89.94 101 GLY A O 1
ATOM 757 N N . LEU A 1 102 ? -7.169 -4.782 21.165 1.00 90.62 102 LEU A N 1
ATOM 758 C CA . LEU A 1 102 ? -7.188 -5.924 20.256 1.00 90.62 102 LEU A CA 1
ATOM 759 C C . LEU A 1 102 ? -5.785 -6.510 20.076 1.00 90.62 102 LEU A C 1
ATOM 761 O O . LEU A 1 102 ? -4.825 -5.765 19.878 1.00 90.62 102 LEU A O 1
ATOM 765 N N . VAL A 1 103 ? -5.676 -7.839 20.100 1.00 90.06 103 VAL A N 1
ATOM 766 C CA . VAL A 1 103 ? -4.464 -8.559 19.695 1.00 90.06 103 VAL A CA 1
ATOM 767 C C . VAL A 1 103 ? -4.643 -9.072 18.275 1.00 90.06 103 VAL A C 1
ATOM 769 O O . VAL A 1 103 ? -5.637 -9.730 17.979 1.00 90.06 103 VAL A O 1
ATOM 772 N N . VAL A 1 104 ? -3.652 -8.801 17.429 1.00 87.75 104 VAL A N 1
ATOM 773 C CA . VAL A 1 104 ? -3.648 -9.161 16.009 1.00 87.75 104 VAL A CA 1
ATOM 774 C C . VAL A 1 104 ? -2.438 -10.044 15.705 1.00 87.75 104 VAL A C 1
ATOM 776 O O . VAL A 1 104 ? -1.353 -9.860 16.268 1.00 87.75 104 VAL A O 1
ATOM 779 N N . SER A 1 105 ? -2.637 -11.037 14.845 1.00 86.31 105 SER A N 1
ATOM 780 C CA . SER A 1 105 ? -1.599 -11.914 14.318 1.00 86.31 105 SER A CA 1
ATOM 781 C C . SER A 1 105 ? -1.889 -12.220 12.855 1.00 86.31 105 SER A C 1
ATOM 783 O O . SER A 1 105 ? -2.581 -13.194 12.563 1.00 86.31 105 SER A O 1
ATOM 785 N N . ASP A 1 106 ? -1.318 -11.429 11.955 1.00 79.81 106 ASP A N 1
ATOM 786 C CA . ASP A 1 106 ? -1.474 -11.617 10.511 1.00 79.81 106 ASP A CA 1
ATOM 787 C C . ASP A 1 106 ? -0.930 -12.975 10.045 1.00 79.81 106 ASP A C 1
ATOM 789 O O . ASP A 1 106 ? -0.048 -13.589 10.674 1.00 79.81 106 ASP A O 1
ATOM 793 N N . ALA A 1 107 ? -1.454 -13.445 8.918 1.00 84.62 107 ALA A N 1
ATOM 794 C CA . ALA A 1 107 ? -0.905 -14.591 8.222 1.00 84.62 107 ALA A CA 1
ATOM 795 C C . ALA A 1 107 ? 0.520 -14.305 7.718 1.00 84.62 107 ALA A C 1
ATOM 797 O O . ALA A 1 107 ? 0.883 -13.158 7.439 1.00 84.62 107 ALA A O 1
ATOM 798 N N . PRO A 1 108 ? 1.364 -15.344 7.577 1.00 82.69 108 PRO A N 1
ATOM 799 C CA . PRO A 1 108 ? 2.674 -15.187 6.967 1.00 82.69 108 PRO A CA 1
ATOM 800 C C . PRO A 1 108 ? 2.578 -14.489 5.608 1.00 82.69 108 PRO A C 1
ATOM 802 O O . PRO A 1 108 ? 1.730 -14.824 4.792 1.00 82.69 108 PRO A O 1
ATOM 805 N N . THR A 1 109 ? 3.485 -13.543 5.366 1.00 83.06 109 THR A N 1
ATOM 806 C CA . THR A 1 109 ? 3.602 -12.862 4.076 1.00 83.06 109 THR A CA 1
ATOM 807 C C . THR A 1 109 ? 3.785 -13.866 2.944 1.00 83.06 109 THR A C 1
ATOM 809 O O . THR A 1 109 ? 4.775 -14.607 2.923 1.00 83.06 109 THR A O 1
ATOM 812 N N . ASP A 1 110 ? 2.879 -13.824 1.978 1.00 85.81 110 ASP A N 1
ATOM 813 C CA . ASP A 1 110 ? 2.959 -14.641 0.784 1.00 85.81 110 ASP A CA 1
ATOM 814 C C . ASP A 1 110 ? 4.000 -14.105 -0.193 1.00 85.81 110 ASP A C 1
ATOM 816 O O . ASP A 1 110 ? 4.431 -12.945 -0.152 1.00 85.81 110 ASP A O 1
ATOM 820 N N . THR A 1 111 ? 4.451 -14.976 -1.092 1.00 88.06 111 THR A N 1
ATOM 821 C CA . THR A 1 111 ? 5.420 -14.607 -2.121 1.00 88.06 111 THR A CA 1
ATOM 822 C C . THR A 1 111 ? 5.078 -15.258 -3.442 1.00 88.06 111 THR A C 1
ATOM 824 O O . THR A 1 111 ? 4.707 -16.429 -3.463 1.00 88.06 111 THR A O 1
ATOM 827 N N . PHE A 1 112 ? 5.313 -14.544 -4.537 1.00 89.19 112 PHE A N 1
ATOM 828 C CA . PHE A 1 112 ? 5.241 -15.110 -5.879 1.00 89.19 112 PHE A CA 1
ATOM 829 C C . PHE A 1 112 ? 6.478 -14.725 -6.685 1.00 89.19 112 PHE A C 1
ATOM 831 O O . PHE A 1 112 ? 7.073 -13.654 -6.504 1.00 89.19 112 PHE A O 1
ATOM 838 N N . LYS A 1 113 ? 6.894 -15.628 -7.569 1.00 90.69 113 LYS A N 1
ATOM 839 C CA . LYS A 1 113 ? 7.992 -15.390 -8.506 1.00 90.69 113 LYS A CA 1
ATOM 840 C C . LYS A 1 113 ? 7.550 -14.460 -9.619 1.00 90.69 113 LYS A C 1
ATOM 842 O O . LYS A 1 113 ? 6.418 -14.521 -10.085 1.00 90.69 113 LYS A O 1
ATOM 847 N N . THR A 1 114 ? 8.478 -13.650 -10.090 1.00 90.94 114 THR A N 1
ATOM 848 C CA . THR A 1 114 ? 8.285 -12.774 -11.242 1.00 90.94 114 THR A CA 1
ATOM 849 C C . THR A 1 114 ? 9.275 -13.161 -12.335 1.00 90.94 114 THR A C 1
ATOM 851 O O . THR A 1 114 ? 10.292 -13.807 -12.047 1.00 90.94 114 THR A O 1
ATOM 854 N N . PRO A 1 115 ? 9.050 -12.736 -13.591 1.00 88.94 115 PRO A N 1
ATOM 855 C CA . PRO A 1 115 ? 10.150 -12.603 -14.536 1.00 88.94 115 PRO A CA 1
ATOM 856 C C . PRO A 1 115 ? 11.314 -11.828 -13.901 1.00 88.94 115 PRO A C 1
ATOM 858 O O . PRO A 1 115 ? 11.119 -11.061 -12.948 1.00 88.94 115 PRO A O 1
ATOM 861 N N . ALA A 1 116 ? 12.530 -12.057 -14.404 1.00 85.19 116 ALA A N 1
ATOM 862 C CA . ALA A 1 116 ? 13.701 -11.325 -13.934 1.00 85.19 116 ALA A CA 1
ATOM 863 C C . ALA A 1 116 ? 13.448 -9.811 -14.008 1.00 85.19 116 ALA A C 1
ATOM 865 O O . ALA A 1 116 ? 12.664 -9.360 -14.836 1.00 85.19 116 ALA A O 1
ATOM 866 N N . VAL A 1 117 ? 14.084 -9.066 -13.106 1.00 90.69 117 VAL A N 1
ATOM 867 C CA . VAL A 1 117 ? 14.024 -7.606 -12.940 1.00 90.69 117 VAL A CA 1
ATOM 868 C C . VAL A 1 117 ? 12.687 -6.998 -12.506 1.00 90.69 117 VAL A C 1
ATOM 870 O O . VAL A 1 117 ? 12.689 -5.888 -11.980 1.00 90.69 117 VAL A O 1
ATOM 873 N N . LEU A 1 118 ? 11.562 -7.710 -12.623 1.00 91.38 118 LEU A N 1
ATOM 874 C CA . LEU A 1 118 ? 10.240 -7.196 -12.224 1.00 91.38 118 LEU A CA 1
ATOM 875 C C . LEU A 1 118 ? 9.958 -7.312 -10.715 1.00 91.38 118 LEU A C 1
ATOM 877 O O . LEU A 1 118 ? 9.031 -6.685 -10.194 1.00 91.38 118 LEU A O 1
ATOM 881 N N . GLY A 1 119 ? 10.746 -8.115 -9.996 1.00 91.12 119 GLY A N 1
ATOM 882 C CA . GLY A 1 119 ? 10.558 -8.374 -8.572 1.00 91.12 119 GLY A CA 1
ATOM 883 C C . GLY A 1 119 ? 11.258 -7.357 -7.673 1.00 91.12 119 GLY A C 1
ATOM 884 O O . GLY A 1 119 ? 12.284 -6.784 -8.027 1.00 91.12 119 GLY A O 1
ATOM 885 N N . THR A 1 120 ? 10.755 -7.170 -6.455 1.00 91.62 120 THR A N 1
ATOM 886 C CA . THR A 1 120 ? 11.370 -6.288 -5.441 1.00 91.62 120 THR A CA 1
ATOM 887 C C . THR A 1 120 ? 12.346 -7.020 -4.516 1.00 91.62 120 THR A C 1
ATOM 889 O O . THR A 1 120 ? 13.058 -6.400 -3.722 1.00 91.62 120 THR A O 1
ATOM 892 N N . TRP A 1 121 ? 12.407 -8.347 -4.622 1.00 91.75 121 TRP A N 1
ATOM 893 C CA . TRP A 1 121 ? 13.281 -9.219 -3.849 1.00 91.75 121 TRP A CA 1
ATOM 894 C C . TRP A 1 121 ? 14.013 -10.196 -4.765 1.00 91.75 121 TRP A C 1
ATOM 896 O O . TRP A 1 121 ? 13.463 -10.691 -5.747 1.00 91.75 121 TRP A O 1
ATOM 906 N N . LEU A 1 122 ? 15.255 -10.510 -4.415 1.00 91.00 122 LEU A N 1
ATOM 907 C CA . LEU A 1 122 ? 16.004 -11.619 -4.991 1.00 91.00 122 LEU A CA 1
ATOM 908 C C . LEU A 1 122 ? 15.804 -12.859 -4.128 1.00 91.00 122 LEU A C 1
ATOM 910 O O . LEU A 1 122 ? 16.084 -12.827 -2.928 1.00 91.00 122 LEU A O 1
ATOM 914 N N . SER A 1 123 ? 15.372 -13.957 -4.741 1.00 87.25 123 SER A N 1
ATOM 915 C CA . SER A 1 123 ? 15.366 -15.278 -4.114 1.00 87.25 123 SER A CA 1
ATOM 916 C C . SER A 1 123 ? 16.719 -15.964 -4.318 1.00 87.25 123 SER A C 1
ATOM 918 O O . SER A 1 123 ? 17.088 -16.310 -5.440 1.00 87.25 123 SER A O 1
ATOM 920 N N . GLY A 1 124 ? 17.463 -16.192 -3.235 1.00 75.44 124 GLY A N 1
ATOM 921 C CA . GLY A 1 124 ? 18.725 -16.930 -3.265 1.00 75.44 124 GLY A CA 1
ATOM 922 C C . GLY A 1 124 ? 18.537 -18.446 -3.404 1.00 75.44 124 GLY A C 1
ATOM 923 O O . GLY A 1 124 ? 17.469 -18.990 -3.129 1.00 75.44 124 GLY A O 1
ATOM 924 N N . LEU A 1 125 ? 19.622 -19.155 -3.742 1.00 70.75 125 LEU A N 1
ATOM 925 C CA . LEU A 1 125 ? 19.676 -20.621 -3.919 1.00 70.75 125 LEU A CA 1
ATOM 926 C C . LEU A 1 125 ? 19.267 -21.448 -2.676 1.00 70.75 125 LEU A C 1
ATOM 928 O O . LEU A 1 125 ? 19.114 -22.661 -2.777 1.00 70.75 125 LEU A O 1
ATOM 932 N N . GLY A 1 126 ? 19.089 -20.811 -1.514 1.00 69.31 126 GLY A N 1
ATOM 933 C CA . GLY A 1 126 ? 18.653 -21.440 -0.260 1.00 69.31 126 GLY A CA 1
ATOM 934 C C . GLY A 1 126 ? 17.289 -20.971 0.256 1.00 69.31 126 GLY A C 1
ATOM 935 O O . GLY A 1 126 ? 16.997 -21.195 1.425 1.00 69.31 126 GLY A O 1
ATOM 936 N N . GLY A 1 127 ? 16.495 -20.262 -0.555 1.00 69.31 127 GLY A N 1
ATOM 937 C CA . GLY A 1 127 ? 15.185 -19.724 -0.152 1.00 69.31 127 GLY A CA 1
ATOM 938 C C . GLY A 1 127 ? 15.243 -18.435 0.677 1.00 69.31 127 GLY A C 1
ATOM 939 O O . GLY A 1 127 ? 14.213 -17.829 0.948 1.00 69.31 127 GLY A O 1
ATOM 940 N N . ASN A 1 128 ? 16.442 -17.969 1.040 1.00 82.94 128 ASN A N 1
ATOM 941 C CA . ASN A 1 128 ? 16.613 -16.652 1.647 1.00 82.94 128 ASN A CA 1
ATOM 942 C C . ASN A 1 128 ? 16.357 -15.557 0.612 1.00 82.94 128 ASN A C 1
ATOM 944 O O . ASN A 1 128 ? 16.882 -15.610 -0.501 1.00 82.94 128 ASN A O 1
ATOM 948 N N . THR A 1 129 ? 15.607 -14.536 1.014 1.00 88.06 129 THR A N 1
ATOM 949 C CA . THR A 1 129 ? 15.302 -13.383 0.166 1.00 88.06 129 THR A CA 1
ATOM 950 C C . THR A 1 129 ? 16.119 -12.168 0.583 1.00 88.06 129 THR A C 1
ATOM 952 O O . THR A 1 129 ? 16.185 -11.869 1.776 1.00 88.06 129 THR A O 1
ATOM 955 N N . VAL A 1 130 ? 16.659 -11.421 -0.377 1.00 89.38 130 VAL A N 1
ATOM 956 C CA . VAL A 1 130 ? 17.320 -10.128 -0.138 1.00 89.38 130 VAL A CA 1
ATOM 957 C C . VAL A 1 130 ? 16.562 -9.045 -0.892 1.00 89.38 130 VAL A C 1
ATOM 959 O O . VAL A 1 130 ? 16.138 -9.272 -2.024 1.00 89.38 130 VAL A O 1
ATOM 962 N N . LYS A 1 131 ? 16.352 -7.883 -0.263 1.00 90.00 131 LYS A N 1
ATOM 963 C CA . LYS A 1 131 ? 15.684 -6.758 -0.925 1.00 90.00 131 LYS A CA 1
ATOM 964 C C . LYS A 1 131 ? 16.524 -6.318 -2.125 1.00 90.00 131 LYS A C 1
ATOM 966 O O . LYS A 1 131 ? 17.722 -6.086 -1.987 1.00 90.00 131 LYS A O 1
ATOM 971 N N . ALA A 1 132 ? 15.880 -6.226 -3.277 1.00 93.00 132 ALA A N 1
ATOM 972 C CA . ALA A 1 132 ? 16.478 -5.908 -4.567 1.00 93.00 132 ALA A CA 1
ATOM 973 C C . ALA A 1 132 ? 15.715 -4.750 -5.213 1.00 93.00 132 ALA A C 1
ATOM 975 O O . ALA A 1 132 ? 15.314 -4.805 -6.375 1.00 93.00 132 ALA A O 1
ATOM 976 N N . SER A 1 133 ? 15.427 -3.742 -4.390 1.00 93.25 133 SER A N 1
ATOM 977 C CA . SER A 1 133 ? 14.763 -2.522 -4.811 1.00 93.25 133 SER A CA 1
ATOM 978 C C . SER A 1 133 ? 15.185 -1.323 -3.965 1.00 93.25 133 SER A C 1
ATOM 980 O O . SER A 1 133 ? 15.542 -1.464 -2.789 1.00 93.25 133 SER A O 1
ATOM 982 N N . THR A 1 134 ? 15.152 -0.135 -4.565 1.00 93.75 134 THR A N 1
ATOM 983 C CA . THR A 1 134 ? 15.562 1.134 -3.944 1.00 93.75 134 THR A CA 1
ATOM 984 C C . THR A 1 134 ? 14.852 2.318 -4.597 1.00 93.75 134 THR A C 1
ATOM 986 O O . THR A 1 134 ? 14.534 2.267 -5.778 1.00 93.75 134 THR A O 1
ATOM 989 N N . GLU A 1 135 ? 14.654 3.405 -3.854 1.00 92.50 135 GLU A N 1
ATOM 990 C CA . GLU A 1 135 ? 14.172 4.688 -4.402 1.00 92.50 135 GLU A CA 1
ATOM 991 C C . GLU A 1 135 ? 15.311 5.501 -5.057 1.00 92.50 135 GLU A C 1
ATOM 993 O O . GLU A 1 135 ? 15.092 6.551 -5.653 1.00 92.50 135 GLU A O 1
ATOM 998 N N . HIS A 1 136 ? 16.561 5.036 -4.946 1.00 91.94 136 HIS A N 1
ATOM 999 C CA . HIS A 1 136 ? 17.744 5.760 -5.409 1.00 91.94 136 HIS A CA 1
ATOM 1000 C C . HIS A 1 136 ? 18.462 5.031 -6.548 1.00 91.94 136 HIS A C 1
ATOM 1002 O O . HIS A 1 136 ? 19.166 4.051 -6.291 1.00 91.94 136 HIS A O 1
ATOM 1008 N N . TYR A 1 137 ? 18.390 5.570 -7.770 1.00 92.00 137 TYR A N 1
ATOM 1009 C CA . TYR A 1 137 ? 19.093 5.033 -8.946 1.00 92.00 137 TYR A CA 1
ATOM 1010 C C . TYR A 1 137 ? 20.573 4.738 -8.664 1.00 92.00 137 TYR A C 1
ATOM 1012 O O . TYR A 1 137 ? 21.049 3.642 -8.935 1.00 92.00 137 TYR A O 1
ATOM 1020 N N . ALA A 1 138 ? 21.289 5.667 -8.019 1.00 91.88 138 ALA A N 1
ATOM 1021 C CA . ALA A 1 138 ? 22.711 5.504 -7.706 1.00 91.88 138 ALA A CA 1
ATOM 1022 C C . ALA A 1 138 ? 23.017 4.263 -6.841 1.00 91.88 138 ALA A C 1
ATOM 1024 O O . ALA A 1 138 ? 24.085 3.671 -6.967 1.00 91.88 138 ALA A O 1
ATOM 1025 N N . VAL A 1 139 ? 22.088 3.843 -5.973 1.00 93.50 139 VAL A N 1
ATOM 1026 C CA . VAL A 1 139 ? 22.257 2.621 -5.170 1.00 93.50 139 VAL A CA 1
ATOM 1027 C C . VAL A 1 139 ? 22.146 1.386 -6.059 1.00 93.50 139 VAL A C 1
ATOM 1029 O O . VAL A 1 139 ? 22.970 0.487 -5.947 1.00 93.50 139 VAL A O 1
ATOM 1032 N N . MET A 1 140 ? 21.158 1.348 -6.953 1.00 94.62 140 MET A N 1
ATOM 1033 C CA . MET A 1 140 ? 21.015 0.265 -7.927 1.00 94.62 140 MET A CA 1
ATOM 1034 C C . MET A 1 140 ? 22.228 0.212 -8.866 1.00 94.62 140 MET A C 1
ATOM 1036 O O . MET A 1 140 ? 22.815 -0.852 -9.042 1.00 94.62 140 MET A O 1
ATOM 1040 N N . GLN A 1 141 ? 22.648 1.362 -9.397 1.00 94.06 141 GLN A N 1
ATOM 1041 C CA . GLN A 1 141 ? 23.825 1.506 -10.253 1.00 94.06 141 GLN A CA 1
ATOM 1042 C C . GLN A 1 141 ? 25.070 0.886 -9.615 1.00 94.06 141 GLN A C 1
ATOM 1044 O O . GLN A 1 141 ? 25.707 0.044 -10.232 1.00 94.06 141 GLN A O 1
ATOM 1049 N N . GLN A 1 142 ? 25.365 1.215 -8.355 1.00 92.19 142 GLN A N 1
ATOM 1050 C CA . GLN A 1 142 ? 26.520 0.666 -7.630 1.00 92.19 142 GLN A CA 1
ATOM 1051 C C . GLN A 1 142 ? 26.424 -0.837 -7.328 1.00 92.19 142 GLN A C 1
ATOM 1053 O O . GLN A 1 142 ? 27.435 -1.462 -7.007 1.00 92.19 142 GLN A O 1
ATOM 1058 N N . VAL A 1 143 ? 25.220 -1.414 -7.361 1.00 93.12 143 VAL A N 1
ATOM 1059 C CA . VAL A 1 143 ? 24.993 -2.847 -7.126 1.00 93.12 143 VAL A CA 1
ATOM 1060 C C . VAL A 1 143 ? 25.112 -3.648 -8.422 1.00 93.12 143 VAL A C 1
ATOM 1062 O O . VAL A 1 143 ? 25.642 -4.758 -8.394 1.00 93.12 143 VAL A O 1
ATOM 1065 N N . LEU A 1 144 ? 24.605 -3.110 -9.531 1.00 93.38 144 LEU A N 1
ATOM 1066 C CA . LEU A 1 144 ? 24.454 -3.836 -10.794 1.00 93.38 144 LEU A CA 1
ATOM 1067 C C . LEU A 1 144 ? 25.555 -3.543 -11.818 1.00 93.38 144 LEU A C 1
ATOM 1069 O O . LEU A 1 144 ? 25.782 -4.361 -12.705 1.00 93.38 144 LEU A O 1
ATOM 1073 N N . SER A 1 145 ? 26.243 -2.409 -11.700 1.00 94.88 145 SER A N 1
ATOM 1074 C CA . SER A 1 145 ? 27.142 -1.887 -12.727 1.00 94.88 145 SER A CA 1
ATOM 1075 C C . SER A 1 145 ? 28.414 -1.280 -12.124 1.00 94.88 145 SER A C 1
ATOM 1077 O O . SER A 1 145 ? 28.470 -0.927 -10.945 1.00 94.88 145 SER A O 1
ATOM 1079 N N . ASP A 1 146 ? 29.463 -1.169 -12.941 1.00 92.56 146 ASP A N 1
ATOM 1080 C CA . ASP A 1 146 ? 30.689 -0.430 -12.633 1.00 92.56 146 ASP A CA 1
ATOM 1081 C C . ASP A 1 146 ? 30.669 1.025 -13.136 1.00 92.56 146 ASP A C 1
ATOM 1083 O O . ASP A 1 146 ? 31.643 1.753 -12.936 1.00 92.56 146 ASP A O 1
ATOM 1087 N N . GLN A 1 147 ? 29.573 1.464 -13.760 1.00 93.88 147 GLN A N 1
ATOM 1088 C CA . GLN A 1 147 ? 29.438 2.818 -14.287 1.00 93.88 147 GLN A CA 1
ATOM 1089 C C . GLN A 1 147 ? 29.412 3.865 -13.159 1.00 93.88 147 GLN A C 1
ATOM 1091 O O . GLN A 1 147 ? 28.689 3.724 -12.168 1.00 93.88 147 GLN A O 1
ATOM 1096 N N . ALA A 1 148 ? 30.186 4.945 -13.301 1.00 87.50 148 ALA A N 1
ATOM 1097 C CA . ALA A 1 148 ? 30.225 6.017 -12.300 1.00 87.50 148 ALA A CA 1
ATOM 1098 C C . ALA A 1 148 ? 29.047 7.003 -12.420 1.00 87.50 148 ALA A C 1
ATOM 1100 O O . ALA A 1 148 ? 28.715 7.708 -11.465 1.00 87.50 148 ALA A O 1
ATOM 1101 N N . TYR A 1 149 ? 28.455 7.084 -13.608 1.00 86.44 149 TYR A N 1
ATOM 1102 C CA . TYR A 1 149 ? 27.307 7.907 -13.978 1.00 86.44 149 TYR A CA 1
ATOM 1103 C C . TYR A 1 149 ? 26.607 7.246 -15.184 1.00 86.44 149 TYR A C 1
ATOM 1105 O O . TYR A 1 149 ? 27.210 6.369 -15.808 1.00 86.44 149 TYR A O 1
ATOM 1113 N N . PRO A 1 150 ? 25.343 7.597 -15.488 1.00 83.56 150 PRO A N 1
ATOM 1114 C CA . PRO A 1 150 ? 24.672 7.106 -16.694 1.00 83.56 150 PRO A CA 1
ATOM 1115 C C . PRO A 1 150 ? 25.507 7.394 -17.949 1.00 83.56 150 PRO A C 1
ATOM 1117 O O . PRO A 1 150 ? 26.105 8.467 -18.045 1.00 83.56 150 PRO A O 1
ATOM 1120 N N . ASP A 1 151 ? 25.571 6.437 -18.873 1.00 83.88 151 ASP A N 1
ATOM 1121 C CA . ASP A 1 151 ? 26.377 6.501 -20.104 1.00 83.88 151 ASP A CA 1
ATOM 1122 C C . ASP A 1 151 ? 27.901 6.658 -19.901 1.00 83.88 151 ASP A C 1
ATOM 1124 O O . ASP A 1 151 ? 28.597 7.177 -20.780 1.00 83.88 151 ASP A O 1
ATOM 1128 N N . ASP A 1 152 ? 28.463 6.229 -18.761 1.00 90.19 152 ASP A N 1
ATOM 1129 C CA . ASP A 1 152 ? 29.917 6.274 -18.541 1.00 90.19 152 ASP A CA 1
ATOM 1130 C C . ASP A 1 152 ? 30.659 5.432 -19.601 1.00 90.19 152 ASP A C 1
ATOM 1132 O O . ASP A 1 152 ? 30.585 4.200 -19.578 1.00 90.19 152 ASP A O 1
ATOM 1136 N N . PRO A 1 153 ? 31.451 6.050 -20.501 1.00 90.94 153 PRO A N 1
ATOM 1137 C CA . PRO A 1 153 ? 32.138 5.329 -21.572 1.00 90.94 153 PRO A CA 1
ATOM 1138 C C . PRO A 1 153 ? 33.256 4.414 -21.058 1.00 90.94 153 PRO A C 1
ATOM 1140 O O . PRO A 1 153 ? 33.833 3.652 -21.836 1.00 90.94 153 PRO A O 1
ATOM 1143 N N . SER A 1 154 ? 33.615 4.529 -19.776 1.00 93.75 154 SER A N 1
ATOM 1144 C CA . SER A 1 154 ? 34.630 3.700 -19.124 1.00 93.75 154 SER A CA 1
ATOM 1145 C C . SER A 1 154 ? 34.042 2.451 -18.467 1.00 93.75 154 SER A C 1
ATOM 1147 O O . SER A 1 154 ? 34.820 1.594 -18.046 1.00 93.75 154 SER A O 1
ATOM 1149 N N . ALA A 1 155 ? 32.712 2.352 -18.368 1.00 92.19 155 ALA A N 1
ATOM 1150 C CA . ALA A 1 155 ? 32.033 1.211 -17.773 1.00 92.19 155 ALA A CA 1
ATOM 1151 C C . ALA A 1 155 ? 32.221 -0.043 -18.633 1.00 92.19 155 ALA A C 1
ATOM 1153 O O . ALA A 1 155 ? 32.068 -0.017 -19.856 1.00 92.19 155 ALA A O 1
ATOM 1154 N N . VAL A 1 156 ? 32.543 -1.161 -17.989 1.00 92.75 156 VAL A N 1
ATOM 1155 C CA . VAL A 1 156 ? 32.593 -2.475 -18.639 1.00 92.75 156 VAL A CA 1
ATOM 1156 C C . VAL A 1 156 ? 31.186 -3.058 -18.771 1.00 92.75 156 VAL A C 1
ATOM 1158 O O . VAL A 1 156 ? 30.892 -3.716 -19.768 1.00 92.75 156 VAL A O 1
ATOM 1161 N N . TYR A 1 157 ? 30.327 -2.804 -17.785 1.00 90.56 157 TYR A N 1
ATOM 1162 C CA . TYR A 1 157 ? 28.941 -3.251 -17.727 1.00 90.56 157 TYR A CA 1
ATOM 1163 C C . TYR A 1 157 ? 28.034 -2.052 -17.464 1.00 90.56 157 TYR A C 1
ATOM 1165 O O . TYR A 1 157 ? 27.565 -1.869 -16.344 1.00 90.56 157 TYR A O 1
ATOM 1173 N N . ALA A 1 158 ? 27.817 -1.215 -18.478 1.00 92.31 158 ALA A N 1
ATOM 1174 C CA . ALA A 1 158 ? 26.819 -0.149 -18.400 1.00 92.31 158 ALA A CA 1
ATOM 1175 C C . ALA A 1 158 ? 25.412 -0.742 -18.232 1.00 92.31 158 ALA A C 1
ATOM 1177 O O . ALA A 1 158 ? 25.146 -1.831 -18.745 1.00 92.31 158 ALA A O 1
ATOM 1178 N N . LEU A 1 159 ? 24.544 -0.033 -17.509 1.00 94.12 159 LEU A N 1
ATOM 1179 C CA . LEU A 1 159 ? 23.146 -0.436 -17.384 1.00 94.12 159 LEU A CA 1
ATOM 1180 C C . LEU A 1 159 ? 22.388 -0.182 -18.683 1.00 94.12 159 LEU A C 1
ATOM 1182 O O . LEU A 1 159 ? 22.607 0.823 -19.358 1.00 94.12 159 LEU A O 1
ATOM 1186 N N . ASP A 1 160 ? 21.453 -1.071 -18.985 1.00 92.81 160 ASP A N 1
ATOM 1187 C CA . ASP A 1 160 ? 20.441 -0.855 -20.006 1.00 92.81 160 ASP A CA 1
ATOM 1188 C C . ASP A 1 160 ? 19.393 0.151 -19.505 1.00 92.81 160 ASP A C 1
ATOM 1190 O O . ASP A 1 160 ? 18.458 -0.199 -18.780 1.00 92.81 160 ASP A O 1
ATOM 1194 N N . ASP A 1 161 ? 19.585 1.420 -19.861 1.00 90.25 161 ASP A N 1
ATOM 1195 C CA . ASP A 1 161 ? 18.659 2.518 -19.566 1.00 90.25 161 ASP A CA 1
ATOM 1196 C C . ASP A 1 161 ? 17.581 2.697 -20.664 1.00 90.25 161 ASP A C 1
ATOM 1198 O O . ASP A 1 161 ? 16.753 3.608 -20.580 1.00 90.25 161 ASP A O 1
ATOM 1202 N N . ASP A 1 162 ? 17.542 1.821 -21.678 1.00 93.50 162 ASP A N 1
ATOM 1203 C CA . ASP A 1 162 ? 16.532 1.835 -22.741 1.00 93.50 162 ASP A CA 1
ATOM 1204 C C . ASP A 1 162 ? 15.250 1.106 -22.302 1.00 93.50 162 ASP A C 1
ATOM 1206 O O . ASP A 1 162 ? 14.935 -0.013 -22.710 1.00 93.50 162 ASP A O 1
ATOM 1210 N N . LEU A 1 163 ? 14.519 1.746 -21.387 1.00 96.12 163 LEU A N 1
ATOM 1211 C CA . LEU A 1 163 ? 13.336 1.169 -20.754 1.00 96.12 163 LEU A CA 1
ATOM 1212 C C . LEU A 1 163 ? 12.161 1.026 -21.732 1.00 96.12 163 LEU A C 1
ATOM 1214 O O . LEU A 1 163 ? 11.786 1.971 -22.426 1.00 96.12 163 LEU A O 1
ATOM 1218 N N . ILE A 1 164 ? 11.498 -0.126 -21.682 1.00 96.75 164 ILE A N 1
ATOM 1219 C CA . ILE A 1 164 ? 10.247 -0.438 -22.374 1.00 96.75 164 ILE A CA 1
ATOM 1220 C C . ILE A 1 164 ? 9.094 -0.339 -21.376 1.00 96.75 164 ILE A C 1
ATOM 1222 O O . ILE A 1 164 ? 9.182 -0.849 -20.259 1.00 96.75 164 ILE A O 1
ATOM 1226 N N . LEU A 1 165 ? 7.998 0.308 -21.765 1.00 96.50 165 LEU A N 1
ATOM 1227 C CA . LEU A 1 165 ? 6.835 0.476 -20.905 1.00 96.50 165 LEU A CA 1
ATOM 1228 C C . LEU A 1 165 ? 5.866 -0.705 -21.039 1.00 96.50 165 LEU A C 1
ATOM 1230 O O . LEU A 1 165 ? 5.354 -0.982 -22.119 1.00 96.50 165 LEU A O 1
ATOM 1234 N N . LEU A 1 166 ? 5.571 -1.359 -19.920 1.00 94.06 166 LEU A N 1
ATOM 1235 C CA . LEU A 1 166 ? 4.439 -2.263 -19.758 1.00 94.06 166 LEU A CA 1
ATOM 1236 C C . LEU A 1 166 ? 3.253 -1.434 -19.252 1.00 94.06 166 LEU A C 1
ATOM 1238 O O . LEU A 1 166 ? 3.266 -0.969 -18.110 1.00 94.06 166 LEU A O 1
ATOM 1242 N N . SER A 1 167 ? 2.247 -1.202 -20.092 1.00 92.38 167 SER A N 1
ATOM 1243 C CA . SER A 1 167 ? 1.161 -0.256 -19.809 1.00 92.38 167 SER A CA 1
ATOM 1244 C C . SER A 1 167 ? -0.207 -0.827 -20.153 1.00 92.38 167 SER A C 1
ATOM 1246 O O . SER A 1 167 ? -0.374 -1.583 -21.102 1.00 92.38 167 SER A O 1
ATOM 1248 N N . GLN A 1 168 ? -1.231 -0.394 -19.419 1.00 89.81 168 GLN A N 1
ATOM 1249 C CA . GLN A 1 168 ? -2.615 -0.635 -19.828 1.00 89.81 168 GLN A CA 1
ATOM 1250 C C . GLN A 1 168 ? -3.029 0.240 -21.018 1.00 89.81 168 GLN A C 1
ATOM 1252 O O . GLN A 1 168 ? -4.022 -0.063 -21.680 1.00 89.81 168 GLN A O 1
ATOM 1257 N N . ASN A 1 169 ? -2.294 1.323 -21.301 1.00 91.44 169 ASN A N 1
ATOM 1258 C CA . ASN A 1 169 ? -2.531 2.155 -22.470 1.00 91.44 169 ASN A CA 1
ATOM 1259 C C . ASN A 1 169 ? -1.984 1.449 -23.725 1.00 91.44 169 ASN A C 1
ATOM 1261 O O . ASN A 1 169 ? -0.764 1.363 -23.879 1.00 91.44 169 ASN A O 1
ATOM 1265 N N . PRO A 1 170 ? -2.839 1.015 -24.675 1.00 92.12 170 PRO A N 1
ATOM 1266 C CA . PRO A 1 170 ? -2.386 0.261 -25.845 1.00 92.12 170 PRO A CA 1
ATOM 1267 C C . PRO A 1 170 ? -1.460 1.044 -26.784 1.00 92.12 170 PRO A C 1
ATOM 1269 O O . PRO A 1 170 ? -0.802 0.441 -27.626 1.00 92.12 170 PRO A O 1
ATOM 1272 N N . LEU A 1 171 ? -1.442 2.380 -26.697 1.00 92.31 171 LEU A N 1
ATOM 1273 C CA . LEU A 1 171 ? -0.523 3.219 -27.472 1.00 92.31 171 LEU A CA 1
ATOM 1274 C C . LEU A 1 171 ? 0.868 3.304 -26.845 1.00 92.31 171 LEU A C 1
ATOM 1276 O O . LEU A 1 171 ? 1.810 3.677 -27.541 1.00 92.31 171 LEU A O 1
ATOM 1280 N N . TRP A 1 172 ? 0.986 3.022 -25.547 1.00 95.19 172 TRP A N 1
ATOM 1281 C CA . TRP A 1 172 ? 2.245 3.110 -24.813 1.00 95.19 172 TRP A CA 1
ATOM 1282 C C . TRP A 1 172 ? 2.848 1.735 -24.531 1.00 95.19 172 TRP A C 1
ATOM 1284 O O . TRP A 1 172 ? 4.062 1.621 -24.398 1.00 95.19 172 TRP A O 1
ATOM 1294 N N . ASP A 1 173 ? 2.016 0.697 -24.459 1.00 95.94 173 ASP A N 1
ATOM 1295 C CA . ASP A 1 173 ? 2.455 -0.665 -24.174 1.00 95.94 173 ASP A CA 1
ATOM 1296 C C . ASP A 1 173 ? 3.467 -1.180 -25.210 1.00 95.94 173 ASP A C 1
ATOM 1298 O O . ASP A 1 173 ? 3.270 -1.079 -26.427 1.00 95.94 173 ASP A O 1
ATOM 1302 N N . GLY A 1 174 ? 4.584 -1.705 -24.713 1.00 95.25 174 GLY A N 1
ATOM 1303 C CA . GLY A 1 174 ? 5.708 -2.186 -25.511 1.00 95.25 174 GLY A CA 1
ATOM 1304 C C . GLY A 1 174 ? 6.528 -1.092 -26.203 1.00 95.25 174 GLY A C 1
ATOM 1305 O O . GLY A 1 174 ? 7.417 -1.429 -26.985 1.00 95.25 174 GLY A O 1
ATOM 1306 N N . GLN A 1 175 ? 6.254 0.194 -25.957 1.00 97.25 175 GLN A N 1
ATOM 1307 C CA . GLN A 1 175 ? 7.054 1.301 -26.490 1.00 97.25 175 GLN A CA 1
ATOM 1308 C C . GLN A 1 175 ? 8.244 1.615 -25.587 1.00 97.25 175 GLN A C 1
ATOM 1310 O O . GLN A 1 175 ? 8.178 1.466 -24.366 1.00 97.25 175 GLN A O 1
ATOM 1315 N N . HIS A 1 176 ? 9.313 2.125 -26.190 1.00 97.00 176 HIS A N 1
ATOM 1316 C CA . HIS A 1 176 ? 10.431 2.683 -25.444 1.00 97.00 176 HIS A CA 1
ATOM 1317 C C . HIS A 1 176 ? 10.005 3.985 -24.762 1.00 97.00 176 HIS A C 1
ATOM 1319 O O . HIS A 1 176 ? 9.409 4.869 -25.385 1.00 97.00 176 HIS A O 1
ATOM 1325 N N . VAL A 1 177 ? 10.352 4.137 -23.485 1.00 96.75 177 VAL A N 1
ATOM 1326 C CA . VAL A 1 177 ? 10.074 5.344 -22.695 1.00 96.75 177 VAL A CA 1
ATOM 1327 C C . VAL A 1 177 ? 10.645 6.582 -23.391 1.00 96.75 177 VAL A C 1
ATOM 1329 O O . VAL A 1 177 ? 9.968 7.604 -23.492 1.00 96.75 177 VAL A O 1
ATOM 1332 N N . ALA A 1 178 ? 11.854 6.477 -23.947 1.00 95.31 178 ALA A N 1
ATOM 1333 C CA . ALA A 1 178 ? 12.484 7.566 -24.687 1.00 95.31 178 ALA A CA 1
ATOM 1334 C C . ALA A 1 178 ? 11.656 8.016 -25.908 1.00 95.31 178 ALA A C 1
ATOM 1336 O O . ALA A 1 178 ? 11.528 9.217 -26.149 1.00 95.31 178 ALA A O 1
ATOM 1337 N N . ASP A 1 179 ? 11.043 7.084 -26.645 1.00 96.62 179 ASP A N 1
ATOM 1338 C CA . ASP A 1 179 ? 10.237 7.394 -27.833 1.00 96.62 179 ASP A CA 1
ATOM 1339 C C . ASP A 1 179 ? 8.913 8.081 -27.478 1.00 96.62 179 ASP A C 1
ATOM 1341 O O . ASP A 1 179 ? 8.485 9.004 -28.186 1.00 96.62 179 ASP A O 1
ATOM 1345 N N . LEU A 1 180 ? 8.291 7.662 -26.369 1.00 96.12 180 LEU A N 1
ATOM 1346 C CA . LEU A 1 180 ? 7.083 8.281 -25.820 1.00 96.12 180 LEU A CA 1
ATOM 1347 C C . LEU A 1 180 ? 7.350 9.738 -25.427 1.00 96.12 180 LEU A C 1
ATOM 1349 O O . LEU A 1 180 ? 6.619 10.639 -25.845 1.00 96.12 180 LEU A O 1
ATOM 1353 N N . LEU A 1 181 ? 8.439 9.976 -24.690 1.00 95.56 181 LEU A N 1
ATOM 1354 C CA . LEU A 1 181 ? 8.839 11.307 -24.224 1.00 95.56 181 LEU A CA 1
ATOM 1355 C C . LEU A 1 181 ? 9.357 12.206 -25.355 1.00 95.56 181 LEU A C 1
ATOM 1357 O O . LEU A 1 181 ? 9.198 13.424 -25.295 1.00 95.56 181 LEU A O 1
ATOM 1361 N N . ALA A 1 182 ? 9.944 11.633 -26.409 1.00 96.19 182 ALA A N 1
ATOM 1362 C CA . ALA A 1 182 ? 10.383 12.382 -27.585 1.00 96.19 182 ALA A CA 1
ATOM 1363 C C . ALA A 1 182 ? 9.215 12.823 -28.486 1.00 96.19 182 ALA A C 1
ATOM 1365 O O . ALA A 1 182 ? 9.335 13.819 -29.204 1.00 96.19 182 ALA A O 1
ATOM 1366 N N . ASN A 1 183 ? 8.083 12.109 -28.454 1.00 95.06 183 ASN A N 1
ATOM 1367 C CA . ASN A 1 183 ? 6.922 12.369 -29.313 1.00 95.06 183 ASN A CA 1
ATOM 1368 C C . ASN A 1 183 ? 5.609 12.511 -28.517 1.00 95.06 183 ASN A C 1
ATOM 1370 O O . ASN A 1 183 ? 4.611 11.861 -28.850 1.00 95.06 183 ASN A O 1
ATOM 1374 N N . PRO A 1 184 ? 5.542 13.408 -27.517 1.00 93.25 184 PRO A N 1
ATOM 1375 C CA . PRO A 1 184 ? 4.427 13.450 -26.574 1.00 93.25 184 PRO A CA 1
ATOM 1376 C C . PRO A 1 184 ? 3.090 13.780 -27.238 1.00 93.25 184 PRO A C 1
ATOM 1378 O O . PRO A 1 184 ? 2.061 13.234 -26.866 1.00 93.25 184 PRO A O 1
ATOM 1381 N N . ILE A 1 185 ? 3.092 14.601 -28.295 1.00 92.50 185 ILE A N 1
ATOM 1382 C CA . ILE A 1 185 ? 1.873 14.940 -29.050 1.00 92.50 185 ILE A CA 1
ATOM 1383 C C . ILE A 1 185 ? 1.304 13.714 -29.778 1.00 92.50 185 ILE A C 1
ATOM 1385 O O . ILE A 1 185 ? 0.089 13.571 -29.881 1.00 92.50 185 ILE A O 1
ATOM 1389 N N . VAL A 1 186 ? 2.169 12.837 -30.298 1.00 93.56 186 VAL A N 1
ATOM 1390 C CA . VAL A 1 186 ? 1.751 11.639 -31.044 1.00 93.56 186 VAL A CA 1
ATOM 1391 C C . VAL A 1 186 ? 1.127 10.621 -30.098 1.00 93.56 186 VAL A C 1
ATOM 1393 O O . VAL A 1 186 ? 0.092 10.042 -30.417 1.00 93.56 186 VAL A O 1
ATOM 1396 N N . TYR A 1 187 ? 1.747 10.440 -28.934 1.00 91.19 187 TYR A N 1
ATOM 1397 C CA . TYR A 1 187 ? 1.328 9.457 -27.940 1.00 91.19 187 TYR A CA 1
ATOM 1398 C C . TYR A 1 187 ? 0.354 10.014 -26.894 1.00 91.19 187 TYR A C 1
ATOM 1400 O O . TYR A 1 187 ? -0.116 9.262 -26.045 1.00 91.19 187 TYR A O 1
ATOM 1408 N N . GLY A 1 188 ? 0.019 11.305 -26.958 1.00 92.44 188 GLY A N 1
ATOM 1409 C CA . GLY A 1 188 ? -0.872 11.961 -26.000 1.00 92.44 188 GLY A CA 1
ATOM 1410 C C . GLY A 1 188 ? -0.297 12.038 -24.585 1.00 92.44 188 GLY A C 1
ATOM 1411 O O . GLY A 1 188 ? -1.063 12.031 -23.628 1.00 92.44 188 GLY A O 1
ATOM 1412 N N . VAL A 1 189 ? 1.029 12.074 -24.448 1.00 92.69 189 VAL A N 1
ATOM 1413 C CA . VAL A 1 189 ? 1.699 12.204 -23.152 1.00 92.69 189 VAL A CA 1
ATOM 1414 C C . VAL A 1 189 ? 1.603 13.658 -22.698 1.00 92.69 189 VAL A C 1
ATOM 1416 O O . VAL A 1 189 ? 1.958 14.580 -23.439 1.00 92.69 189 VAL A O 1
ATOM 1419 N N . THR A 1 190 ? 1.119 13.857 -21.481 1.00 92.06 190 THR A N 1
ATOM 1420 C CA . THR A 1 190 ? 0.987 15.161 -20.829 1.00 92.06 190 THR A CA 1
ATOM 1421 C C . THR A 1 190 ? 1.745 15.148 -19.516 1.00 92.06 190 THR A C 1
ATOM 1423 O O . THR A 1 190 ? 1.849 14.095 -18.899 1.00 92.06 190 THR A O 1
ATOM 1426 N N . ASP A 1 191 ? 2.211 16.318 -19.089 1.00 87.75 191 ASP A N 1
ATOM 1427 C CA . ASP A 1 191 ? 2.700 16.535 -17.726 1.00 87.75 191 ASP A CA 1
ATOM 1428 C C . ASP A 1 191 ? 1.532 16.286 -16.760 1.00 87.75 191 ASP A C 1
ATOM 1430 O O . ASP A 1 191 ? 0.560 17.042 -16.739 1.00 87.75 191 ASP A O 1
ATOM 1434 N N . LYS A 1 192 ? 1.557 15.131 -16.099 1.00 84.31 192 LYS A N 1
ATOM 1435 C CA . LYS A 1 192 ? 0.477 14.620 -15.252 1.00 84.31 192 LYS A CA 1
ATOM 1436 C C . LYS A 1 192 ? 0.671 15.074 -13.811 1.00 84.31 192 LYS A C 1
ATOM 1438 O O . LYS A 1 192 ? -0.313 15.216 -13.086 1.00 84.31 192 LYS A O 1
ATOM 1443 N N . ASN A 1 193 ? 1.921 15.243 -13.385 1.00 80.94 193 ASN A N 1
ATOM 1444 C CA . ASN A 1 193 ? 2.258 15.653 -12.026 1.00 80.94 193 ASN A CA 1
ATOM 1445 C C . ASN A 1 193 ? 2.332 17.193 -11.865 1.00 80.94 193 ASN A C 1
ATOM 1447 O O . ASN A 1 193 ? 2.487 17.670 -10.737 1.00 80.94 193 ASN A O 1
ATOM 1451 N N . ASP A 1 194 ? 2.160 17.950 -12.958 1.00 84.00 194 ASP A N 1
ATOM 1452 C CA . ASP A 1 194 ? 2.189 19.417 -13.039 1.00 84.00 194 ASP A CA 1
ATOM 1453 C C . ASP A 1 194 ? 3.509 20.026 -12.515 1.00 84.00 194 ASP A C 1
ATOM 1455 O O . ASP A 1 194 ? 3.541 21.147 -11.984 1.00 84.00 194 ASP A O 1
ATOM 1459 N N . ASP A 1 195 ? 4.626 19.303 -12.640 1.00 83.38 195 ASP A N 1
ATOM 1460 C CA . ASP A 1 195 ? 5.944 19.773 -12.200 1.00 83.38 195 ASP A CA 1
ATOM 1461 C C . ASP A 1 195 ? 6.682 20.617 -13.261 1.00 83.38 195 ASP A C 1
ATOM 1463 O O . ASP A 1 195 ? 7.691 21.273 -12.962 1.00 83.38 195 ASP A O 1
ATOM 1467 N N . GLY A 1 196 ? 6.136 20.683 -14.479 1.00 89.56 196 GLY A N 1
ATOM 1468 C CA . GLY A 1 196 ? 6.670 21.407 -15.626 1.00 89.56 196 GLY A CA 1
ATOM 1469 C C . GLY A 1 196 ? 7.690 20.620 -16.451 1.00 89.56 196 GLY A C 1
ATOM 1470 O O . GLY A 1 196 ? 8.303 21.205 -17.355 1.00 89.56 196 GLY A O 1
ATOM 1471 N N . VAL A 1 197 ? 7.918 19.340 -16.151 1.00 91.62 197 VAL A N 1
ATOM 1472 C CA . VAL A 1 197 ? 8.944 18.485 -16.749 1.00 91.62 197 VAL A CA 1
ATOM 1473 C C . VAL A 1 197 ? 8.349 17.150 -17.170 1.00 91.62 197 VAL A C 1
ATOM 1475 O O . VAL A 1 197 ? 8.208 16.233 -16.374 1.00 91.62 197 VAL A O 1
ATOM 1478 N N . LEU A 1 198 ? 8.170 16.984 -18.482 1.00 92.56 198 LEU A N 1
ATOM 1479 C CA . LEU A 1 198 ? 7.741 15.701 -19.020 1.00 92.56 198 LEU A CA 1
ATOM 1480 C C . LEU A 1 198 ? 8.812 14.616 -18.826 1.00 92.56 198 LEU A C 1
ATOM 1482 O O . LEU A 1 198 ? 9.897 14.695 -19.416 1.00 92.56 198 LEU A O 1
ATOM 1486 N N . ASN A 1 199 ? 8.508 13.599 -18.027 1.00 92.88 199 ASN A N 1
ATOM 1487 C CA . ASN A 1 199 ? 9.429 12.523 -17.689 1.00 92.88 199 ASN A CA 1
ATOM 1488 C C . ASN A 1 199 ? 8.702 11.186 -17.415 1.00 92.88 199 ASN A C 1
ATOM 1490 O O . ASN A 1 199 ? 7.518 11.022 -17.694 1.00 92.88 199 ASN A O 1
ATOM 1494 N N . ILE A 1 200 ? 9.434 10.174 -16.941 1.00 92.50 200 ILE A N 1
ATOM 1495 C CA . ILE A 1 200 ? 8.884 8.827 -16.711 1.00 92.50 200 ILE A CA 1
ATOM 1496 C C . ILE A 1 200 ? 7.778 8.791 -15.639 1.00 92.50 200 ILE A C 1
ATOM 1498 O O . ILE A 1 200 ? 6.910 7.921 -15.692 1.00 92.50 200 ILE A O 1
ATOM 1502 N N . GLU A 1 201 ? 7.775 9.735 -14.699 1.00 91.19 201 GLU A N 1
ATOM 1503 C CA . GLU A 1 201 ? 6.736 9.887 -13.673 1.00 91.19 201 GLU A CA 1
ATOM 1504 C C . GLU A 1 201 ? 5.366 10.219 -14.294 1.00 91.19 201 GLU A C 1
ATOM 1506 O O . GLU A 1 201 ? 4.338 9.837 -13.740 1.00 91.19 201 GLU A O 1
ATOM 1511 N N . ASP A 1 202 ? 5.332 10.814 -15.492 1.00 90.94 202 ASP A N 1
ATOM 1512 C CA . ASP A 1 202 ? 4.091 11.099 -16.230 1.00 90.94 202 ASP A CA 1
ATOM 1513 C C . ASP A 1 202 ? 3.520 9.885 -16.970 1.00 90.94 202 ASP A C 1
ATOM 1515 O O . ASP A 1 202 ? 2.355 9.876 -17.376 1.00 90.94 202 ASP A O 1
ATOM 1519 N N . LEU A 1 203 ? 4.346 8.858 -17.174 1.00 92.88 203 LEU A N 1
ATOM 1520 C CA . LEU A 1 203 ? 3.989 7.647 -17.914 1.00 92.88 203 LEU A CA 1
ATOM 1521 C C . LEU A 1 203 ? 3.523 6.512 -17.003 1.00 92.88 203 LEU A C 1
ATOM 1523 O O . LEU A 1 203 ? 2.868 5.579 -17.472 1.00 92.88 203 LEU A O 1
ATOM 1527 N N . LEU A 1 204 ? 3.883 6.566 -15.721 1.00 91.31 204 LEU A N 1
ATOM 1528 C CA . LEU A 1 204 ? 3.591 5.526 -14.745 1.00 91.31 204 LEU A CA 1
ATOM 1529 C C . LEU A 1 204 ? 2.423 5.943 -13.850 1.00 91.31 204 LEU A C 1
ATOM 1531 O O . LEU A 1 204 ? 2.296 7.094 -13.438 1.00 91.31 204 LEU A O 1
ATOM 1535 N N . ASN A 1 205 ? 1.567 4.985 -13.508 1.00 87.25 205 ASN A N 1
ATOM 1536 C CA . ASN A 1 205 ? 0.666 5.124 -12.368 1.00 87.25 205 ASN A CA 1
ATOM 1537 C C . ASN A 1 205 ? 1.300 4.477 -11.127 1.00 87.25 205 ASN A C 1
ATOM 1539 O O . ASN A 1 205 ? 2.167 3.607 -11.271 1.00 87.25 205 ASN A O 1
ATOM 1543 N N . PRO A 1 206 ? 0.893 4.882 -9.909 1.00 83.50 206 PRO A N 1
ATOM 1544 C CA . PRO A 1 206 ? 1.308 4.193 -8.697 1.00 83.50 206 PRO A CA 1
ATOM 1545 C C . PRO A 1 206 ? 0.975 2.703 -8.784 1.00 83.50 206 PRO A C 1
ATOM 1547 O O . PRO A 1 206 ? -0.177 2.316 -8.968 1.00 83.50 206 PRO A O 1
ATOM 1550 N N . ASN A 1 207 ? 1.998 1.865 -8.658 1.00 82.44 207 ASN A N 1
ATOM 1551 C CA . ASN A 1 207 ? 1.869 0.420 -8.724 1.00 82.44 207 ASN A CA 1
ATOM 1552 C C . ASN A 1 207 ? 2.838 -0.251 -7.746 1.00 82.44 207 ASN A C 1
ATOM 1554 O O . ASN A 1 207 ? 4.031 -0.437 -8.012 1.00 82.44 207 ASN A O 1
ATOM 1558 N N . GLU A 1 208 ? 2.286 -0.714 -6.630 1.00 68.44 208 GLU A N 1
ATOM 1559 C CA . GLU A 1 208 ? 3.005 -1.552 -5.671 1.00 68.44 208 GLU A CA 1
ATOM 1560 C C . GLU A 1 208 ? 2.577 -3.023 -5.744 1.00 68.44 208 GLU A C 1
ATOM 1562 O O . GLU A 1 208 ? 3.266 -3.888 -5.195 1.00 68.44 208 GLU A O 1
ATOM 1567 N N . SER A 1 209 ? 1.471 -3.328 -6.435 1.00 67.94 209 SER A N 1
ATOM 1568 C CA . SER A 1 209 ? 0.694 -4.568 -6.301 1.00 67.94 209 SER A CA 1
ATOM 1569 C C . SER A 1 209 ? 0.778 -5.534 -7.494 1.00 67.94 209 SER A C 1
ATOM 1571 O O . SER A 1 209 ? 0.755 -6.754 -7.296 1.00 67.94 209 SER A O 1
ATOM 1573 N N . THR A 1 210 ? 1.013 -5.051 -8.712 1.00 77.94 210 THR A N 1
ATOM 1574 C CA . THR A 1 210 ? 1.006 -5.894 -9.918 1.00 77.94 210 THR A CA 1
ATOM 1575 C C . THR A 1 210 ? 2.368 -5.983 -10.608 1.00 77.94 210 THR A C 1
ATOM 1577 O O . THR A 1 210 ? 3.248 -5.139 -10.425 1.00 77.94 210 THR A O 1
ATOM 1580 N N . ILE A 1 211 ? 2.533 -7.033 -11.416 1.00 86.25 211 ILE A N 1
ATOM 1581 C CA . ILE A 1 211 ? 3.659 -7.215 -12.347 1.00 86.25 211 ILE A CA 1
ATOM 1582 C C . ILE A 1 211 ? 3.246 -7.096 -13.816 1.00 86.25 211 ILE A C 1
ATOM 1584 O O . ILE A 1 211 ? 4.076 -7.303 -14.697 1.00 86.25 211 ILE A O 1
ATOM 1588 N N . SER A 1 212 ? 1.971 -6.808 -14.075 1.00 86.44 212 SER A N 1
ATOM 1589 C CA . SER A 1 212 ? 1.374 -6.939 -15.407 1.00 86.44 212 SER A CA 1
ATOM 1590 C C . SER A 1 212 ? 1.267 -5.620 -16.169 1.00 86.44 212 SER A C 1
ATOM 1592 O O . SER A 1 212 ? 0.997 -5.649 -17.364 1.00 86.44 212 SER A O 1
ATOM 1594 N N . TYR A 1 213 ? 1.430 -4.479 -15.498 1.00 90.00 213 TYR A N 1
ATOM 1595 C CA . TYR A 1 213 ? 1.310 -3.139 -16.079 1.00 90.00 213 TYR A CA 1
ATOM 1596 C C . TYR A 1 213 ? 1.896 -2.076 -15.139 1.00 90.00 213 TYR A C 1
ATOM 1598 O O . TYR A 1 213 ? 2.267 -2.391 -14.010 1.00 90.00 213 TYR A O 1
ATOM 1606 N N . ASP A 1 214 ? 1.971 -0.829 -15.613 1.00 91.75 214 ASP A N 1
ATOM 1607 C CA . ASP A 1 214 ? 2.543 0.335 -14.920 1.00 91.75 214 ASP A CA 1
ATOM 1608 C C . ASP A 1 214 ? 3.978 0.077 -14.431 1.00 91.75 214 ASP A C 1
ATOM 1610 O O . ASP A 1 214 ? 4.347 0.364 -13.288 1.00 91.75 214 ASP A O 1
ATOM 1614 N N . ILE A 1 215 ? 4.787 -0.524 -15.309 1.00 95.00 215 ILE A N 1
ATOM 1615 C CA . ILE A 1 215 ? 6.198 -0.838 -15.070 1.00 95.00 215 ILE A CA 1
ATOM 1616 C C . ILE A 1 215 ? 6.998 -0.463 -16.313 1.00 95.00 215 ILE A C 1
ATOM 1618 O O . ILE A 1 215 ? 6.674 -0.901 -17.410 1.00 95.00 215 ILE A O 1
ATOM 1622 N N . ALA A 1 216 ? 8.080 0.287 -16.147 1.00 96.56 216 ALA A N 1
ATOM 1623 C CA . ALA A 1 216 ? 9.081 0.473 -17.192 1.00 96.56 216 ALA A CA 1
ATOM 1624 C C . ALA A 1 216 ? 10.249 -0.483 -16.933 1.00 96.56 216 ALA A C 1
ATOM 1626 O O . ALA A 1 216 ? 10.758 -0.516 -15.818 1.00 96.56 216 ALA A O 1
ATOM 1627 N N . TYR A 1 217 ? 10.674 -1.287 -17.900 1.00 95.75 217 TYR A N 1
ATOM 1628 C CA . TYR A 1 217 ? 11.678 -2.332 -17.678 1.00 95.75 217 TYR A CA 1
ATOM 1629 C C . TYR A 1 217 ? 12.716 -2.394 -18.797 1.00 95.75 217 TYR A C 1
ATOM 1631 O O . TYR A 1 217 ? 12.416 -2.096 -19.947 1.00 95.75 217 TYR A O 1
ATOM 1639 N N . SER A 1 218 ? 13.926 -2.824 -18.458 1.00 95.19 218 SER A N 1
ATOM 1640 C CA . SER A 1 218 ? 15.011 -3.140 -19.391 1.00 95.19 218 SER A CA 1
ATOM 1641 C C . SER A 1 218 ? 15.533 -4.558 -19.148 1.00 95.19 218 SER A C 1
ATOM 1643 O O . SER A 1 218 ? 14.896 -5.354 -18.447 1.00 95.19 218 SER A O 1
ATOM 1645 N N . SER A 1 219 ? 16.688 -4.914 -19.720 1.00 93.31 219 SER A N 1
ATOM 1646 C CA . SER A 1 219 ? 17.342 -6.184 -19.383 1.00 93.31 219 SER A CA 1
ATOM 1647 C C . SER A 1 219 ? 17.858 -6.250 -17.945 1.00 93.31 219 SER A C 1
ATOM 1649 O O . SER A 1 219 ? 17.994 -7.351 -17.407 1.00 93.31 219 SER A O 1
ATOM 1651 N N . ASP A 1 220 ? 18.142 -5.098 -17.331 1.00 94.56 220 ASP A N 1
ATOM 1652 C CA . ASP A 1 220 ? 18.931 -5.026 -16.098 1.00 94.56 220 ASP A CA 1
ATOM 1653 C C . ASP A 1 220 ? 18.101 -4.637 -14.874 1.00 94.56 220 ASP A C 1
ATOM 1655 O O . ASP A 1 220 ? 18.376 -5.099 -13.762 1.00 94.56 220 ASP A O 1
ATOM 1659 N N . TYR A 1 221 ? 17.068 -3.815 -15.060 1.00 95.81 221 TYR A N 1
ATOM 1660 C CA . TYR A 1 221 ? 16.202 -3.361 -13.979 1.00 95.81 221 TYR A CA 1
ATOM 1661 C C . TYR A 1 221 ? 14.793 -3.020 -14.470 1.00 95.81 221 TYR A C 1
ATOM 1663 O O . TYR A 1 221 ? 14.493 -3.012 -15.662 1.00 95.81 221 TYR A O 1
ATOM 1671 N N . SER A 1 222 ? 13.900 -2.745 -13.527 1.00 96.12 222 SER A N 1
ATOM 1672 C CA . SER A 1 222 ? 12.609 -2.128 -13.801 1.00 96.12 222 SER A CA 1
ATOM 1673 C C . SER A 1 222 ? 12.307 -0.993 -12.832 1.00 96.12 222 SER A C 1
ATOM 1675 O O . SER A 1 222 ? 12.934 -0.858 -11.779 1.00 96.12 222 SER A O 1
ATOM 1677 N N . VAL A 1 223 ? 11.357 -0.151 -13.210 1.00 95.69 223 VAL A N 1
ATOM 1678 C CA . VAL A 1 223 ? 10.948 1.060 -12.516 1.00 95.69 223 VAL A CA 1
ATOM 1679 C C . VAL A 1 223 ? 9.436 1.062 -12.395 1.00 95.69 223 VAL A C 1
ATOM 1681 O O . VAL A 1 223 ? 8.712 0.810 -13.356 1.00 95.69 223 VAL A O 1
ATOM 1684 N N . THR A 1 224 ? 8.965 1.387 -11.203 1.00 93.88 224 THR A N 1
ATOM 1685 C CA . THR A 1 224 ? 7.551 1.641 -10.915 1.00 93.88 224 THR A CA 1
ATOM 1686 C C . THR A 1 224 ? 7.411 2.908 -10.114 1.00 93.88 224 THR A C 1
ATOM 1688 O O . THR A 1 224 ? 8.312 3.227 -9.338 1.00 93.88 224 THR A O 1
ATOM 1691 N N . MET A 1 225 ? 6.259 3.555 -10.198 1.00 89.81 225 MET A N 1
ATOM 1692 C CA . MET A 1 225 ? 5.927 4.629 -9.277 1.00 89.81 225 MET A CA 1
ATOM 1693 C C . MET A 1 225 ? 5.317 4.058 -7.994 1.00 89.81 225 MET A C 1
ATOM 1695 O O . MET A 1 225 ? 4.479 3.157 -8.041 1.00 89.81 225 MET A O 1
ATOM 1699 N N . LYS A 1 226 ? 5.777 4.550 -6.847 1.00 83.75 226 LYS A N 1
ATOM 1700 C CA . LYS A 1 226 ? 5.192 4.271 -5.533 1.00 83.75 226 LYS A CA 1
ATOM 1701 C C . LYS A 1 226 ? 3.979 5.155 -5.279 1.00 83.75 226 LYS A C 1
ATOM 1703 O O . LYS A 1 226 ? 3.748 6.124 -6.003 1.00 83.75 226 LYS A O 1
ATOM 1708 N N . ASP A 1 227 ? 3.241 4.825 -4.224 1.00 70.75 227 ASP A N 1
ATOM 1709 C CA . ASP A 1 227 ? 2.145 5.647 -3.712 1.00 70.75 227 ASP A CA 1
ATOM 1710 C C . ASP A 1 227 ? 2.583 7.106 -3.490 1.00 70.75 227 ASP A C 1
ATOM 1712 O O . ASP A 1 227 ? 1.939 8.025 -3.970 1.00 70.75 227 ASP A O 1
ATOM 1716 N N . ASP A 1 228 ? 3.748 7.345 -2.891 1.00 66.94 228 ASP A N 1
ATOM 1717 C CA . ASP A 1 228 ? 4.303 8.674 -2.607 1.00 66.94 228 ASP A CA 1
ATOM 1718 C C . ASP A 1 228 ? 4.844 9.450 -3.826 1.00 66.94 228 ASP A C 1
ATOM 1720 O O . ASP A 1 228 ? 5.533 10.458 -3.648 1.00 66.94 228 ASP A O 1
ATOM 1724 N N . GLY A 1 229 ? 4.553 8.990 -5.047 1.00 78.88 229 GLY A N 1
ATOM 1725 C CA . GLY 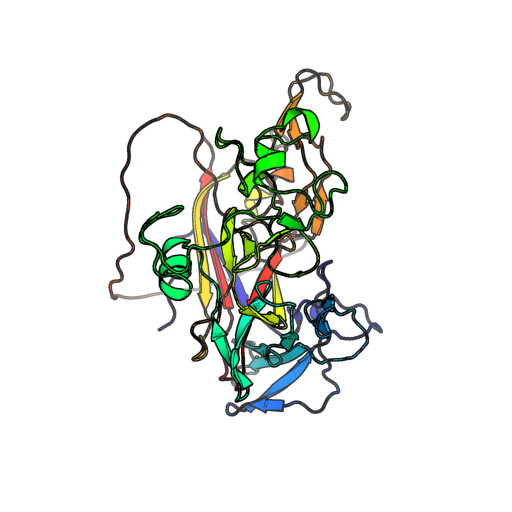A 1 229 ? 4.978 9.600 -6.310 1.00 78.88 229 GLY A CA 1
ATOM 1726 C C . GLY A 1 229 ? 6.453 9.382 -6.643 1.00 78.88 229 GLY A C 1
ATOM 1727 O O . GLY A 1 229 ? 6.924 9.832 -7.681 1.00 78.88 229 GLY A O 1
ATOM 1728 N N . LYS A 1 230 ? 7.209 8.683 -5.788 1.00 85.06 230 LYS A N 1
ATOM 1729 C CA . LYS A 1 230 ? 8.619 8.397 -6.055 1.00 85.06 230 LYS A CA 1
ATOM 1730 C C . LYS A 1 230 ? 8.790 7.161 -6.916 1.00 85.06 230 LYS A C 1
ATOM 1732 O O . LYS A 1 230 ? 8.071 6.173 -6.781 1.00 85.06 230 LYS A O 1
ATOM 1737 N N . LEU A 1 231 ? 9.843 7.170 -7.720 1.00 92.31 231 LEU A N 1
ATOM 1738 C CA . LEU A 1 231 ? 10.270 5.993 -8.459 1.00 92.31 231 LEU A CA 1
ATOM 1739 C C . LEU A 1 231 ? 10.893 4.944 -7.530 1.00 92.31 231 LEU A C 1
ATOM 1741 O O . LEU A 1 231 ? 11.686 5.248 -6.637 1.00 92.31 231 LEU A O 1
ATOM 1745 N N . LEU A 1 232 ? 10.568 3.685 -7.792 1.00 93.56 232 LEU A N 1
ATOM 1746 C CA . LEU A 1 232 ? 11.162 2.507 -7.182 1.00 93.56 232 LEU A CA 1
ATOM 1747 C C . LEU A 1 232 ? 11.838 1.681 -8.270 1.00 93.56 232 LEU A C 1
ATOM 1749 O O . LEU A 1 232 ? 11.172 1.093 -9.120 1.00 93.56 232 LEU A O 1
ATOM 1753 N N . TYR A 1 233 ? 13.159 1.603 -8.184 1.00 95.31 233 TYR A N 1
ATOM 1754 C CA . TYR A 1 233 ? 14.005 0.780 -9.035 1.00 95.31 233 TYR A CA 1
ATOM 1755 C C . TYR A 1 233 ? 14.057 -0.641 -8.473 1.00 95.31 233 TYR A C 1
ATOM 1757 O O . TYR A 1 233 ? 14.211 -0.816 -7.261 1.00 95.31 233 TYR A O 1
ATOM 1765 N N . ARG A 1 234 ? 13.927 -1.651 -9.330 1.00 94.94 234 ARG A N 1
ATOM 1766 C CA . ARG A 1 234 ? 13.766 -3.071 -8.991 1.00 94.94 234 ARG A CA 1
ATOM 1767 C C . ARG A 1 234 ? 14.688 -3.921 -9.866 1.00 94.94 234 ARG A C 1
ATOM 1769 O O . ARG A 1 234 ? 14.836 -3.647 -11.047 1.00 94.94 234 ARG A O 1
ATOM 1776 N N . TRP A 1 235 ? 15.296 -4.959 -9.304 1.00 95.31 235 TRP A N 1
ATOM 1777 C CA . TRP A 1 235 ? 16.128 -5.921 -10.052 1.00 95.31 235 TRP A CA 1
ATOM 1778 C C . TRP A 1 235 ? 15.995 -7.349 -9.503 1.00 95.31 235 TRP A C 1
ATOM 1780 O O . TRP A 1 235 ? 16.883 -8.194 -9.633 1.00 95.31 235 TRP A O 1
ATOM 1790 N N . GLY A 1 236 ? 14.884 -7.618 -8.819 1.00 93.12 236 GLY A N 1
ATOM 1791 C CA . GLY A 1 236 ? 14.571 -8.905 -8.219 1.00 93.12 236 GLY A CA 1
ATOM 1792 C C . GLY A 1 236 ? 13.789 -9.837 -9.141 1.00 93.12 236 GLY A C 1
ATOM 1793 O O . GLY A 1 236 ? 13.459 -9.520 -10.280 1.00 93.12 236 GLY A O 1
ATOM 1794 N N . ASN A 1 237 ? 13.468 -11.012 -8.609 1.00 91.94 237 ASN A N 1
ATOM 1795 C CA . ASN A 1 237 ? 12.692 -12.066 -9.270 1.00 91.94 237 ASN A CA 1
ATOM 1796 C C . ASN A 1 237 ? 11.572 -12.630 -8.377 1.00 91.94 237 ASN A C 1
ATOM 1798 O O . ASN A 1 237 ? 11.023 -13.701 -8.642 1.00 91.94 237 ASN A O 1
ATOM 1802 N N . LEU A 1 238 ? 11.285 -11.943 -7.274 1.00 91.38 238 LEU A N 1
ATOM 1803 C CA . LEU A 1 238 ? 10.289 -12.316 -6.287 1.00 91.38 238 LEU A CA 1
ATOM 1804 C C . LEU A 1 238 ? 9.601 -11.053 -5.769 1.00 91.38 238 LEU A C 1
ATOM 1806 O O . LEU A 1 238 ? 10.242 -10.016 -5.564 1.00 91.38 238 LEU A O 1
ATOM 1810 N N . ILE A 1 239 ? 8.307 -11.157 -5.501 1.00 89.38 239 ILE A N 1
ATOM 1811 C CA . ILE A 1 239 ? 7.538 -10.154 -4.772 1.00 89.38 239 ILE A CA 1
ATOM 1812 C C . ILE A 1 239 ? 6.989 -10.783 -3.500 1.00 89.38 239 ILE A C 1
ATOM 1814 O O . ILE A 1 239 ? 6.643 -11.962 -3.469 1.00 89.38 239 ILE A O 1
ATOM 1818 N N . LYS A 1 240 ? 6.940 -9.970 -2.445 1.00 86.44 240 LYS A N 1
ATOM 1819 C CA . LYS A 1 240 ? 6.275 -10.291 -1.186 1.00 86.44 240 LYS A CA 1
ATOM 1820 C C . LYS A 1 240 ? 4.940 -9.559 -1.131 1.00 86.44 240 LYS A C 1
ATOM 1822 O O . LYS A 1 240 ? 4.909 -8.365 -1.427 1.00 86.44 240 LYS A O 1
ATOM 1827 N N . ARG A 1 241 ? 3.882 -10.265 -0.748 1.00 83.38 241 ARG A N 1
ATOM 1828 C CA . ARG A 1 241 ? 2.515 -9.761 -0.592 1.00 83.38 241 ARG A CA 1
ATOM 1829 C C . ARG A 1 241 ? 2.066 -10.039 0.837 1.00 83.38 241 ARG A C 1
ATOM 1831 O O . ARG A 1 241 ? 1.824 -11.198 1.167 1.00 83.38 241 ARG A O 1
ATOM 1838 N N . PRO A 1 242 ? 2.098 -9.036 1.725 1.00 77.75 242 PRO A N 1
ATOM 1839 C CA . PRO A 1 242 ? 1.528 -9.213 3.050 1.00 77.75 242 PRO A CA 1
ATOM 1840 C C . PRO A 1 242 ? 0.012 -9.380 2.922 1.00 77.75 242 PRO A C 1
ATOM 1842 O O . PRO A 1 242 ? -0.591 -8.788 2.034 1.00 77.75 242 PRO A O 1
ATOM 1845 N N . ASN A 1 243 ? -0.559 -10.209 3.789 1.00 79.19 243 ASN A N 1
ATOM 1846 C CA . ASN A 1 243 ? -1.989 -10.188 4.058 1.00 79.19 243 ASN A CA 1
ATOM 1847 C C . ASN A 1 243 ? -2.192 -9.184 5.194 1.00 79.19 243 ASN A C 1
ATOM 1849 O O . ASN A 1 243 ? -1.436 -9.222 6.173 1.00 79.19 243 ASN A O 1
ATOM 1853 N N . ASP A 1 244 ? -3.164 -8.294 5.045 1.00 77.81 244 ASP A N 1
ATOM 1854 C CA . ASP A 1 244 ? -3.373 -7.199 5.986 1.00 77.81 244 ASP A CA 1
ATOM 1855 C C . ASP A 1 244 ? -4.634 -7.457 6.812 1.00 77.81 244 ASP A C 1
ATOM 1857 O O . ASP A 1 244 ? -5.704 -7.719 6.266 1.00 77.81 244 ASP A O 1
ATOM 1861 N N . ILE A 1 245 ? -4.540 -7.315 8.134 1.00 83.69 245 ILE A N 1
ATOM 1862 C CA . ILE A 1 245 ? -5.730 -7.211 8.983 1.00 83.69 245 ILE A CA 1
ATOM 1863 C C . ILE A 1 245 ? -6.058 -5.734 9.148 1.00 83.69 245 ILE A C 1
ATOM 1865 O O . ILE A 1 245 ? -5.251 -4.963 9.674 1.00 83.69 245 ILE A O 1
ATOM 1869 N N . ARG A 1 246 ? -7.257 -5.346 8.706 1.00 85.12 246 ARG A N 1
ATOM 1870 C CA . ARG A 1 246 ? -7.734 -3.964 8.772 1.00 85.12 246 ARG A CA 1
ATOM 1871 C C . ARG A 1 246 ? -8.706 -3.763 9.922 1.00 85.12 246 ARG A C 1
ATOM 1873 O O . ARG A 1 246 ? -9.593 -4.581 10.163 1.00 85.12 246 ARG A O 1
ATOM 1880 N N . LEU A 1 247 ? -8.531 -2.653 10.620 1.00 85.44 247 LEU A N 1
ATOM 1881 C CA . LEU A 1 247 ? -9.352 -2.223 11.740 1.00 85.44 247 LEU A CA 1
ATOM 1882 C C . LEU A 1 247 ? -9.971 -0.877 11.409 1.00 85.44 247 LEU A C 1
ATOM 1884 O O . LEU A 1 247 ? -9.266 0.036 10.979 1.00 85.44 247 LEU A O 1
ATOM 1888 N N . GLU A 1 248 ? -11.258 -0.738 11.683 1.00 82.31 248 GLU A N 1
ATOM 1889 C CA . GLU A 1 248 ? -11.982 0.509 11.524 1.00 82.31 248 GLU A CA 1
ATOM 1890 C C . GLU A 1 248 ? -12.515 0.997 12.852 1.00 82.31 248 GLU A C 1
ATOM 1892 O O . GLU A 1 248 ? -13.257 0.312 13.544 1.00 82.31 248 GLU A O 1
ATOM 1897 N N . ALA A 1 249 ? -12.179 2.235 13.184 1.00 81.56 249 ALA A N 1
ATOM 1898 C CA . ALA A 1 249 ? -12.776 2.917 14.313 1.00 81.56 249 ALA A CA 1
ATOM 1899 C C . ALA A 1 249 ? -13.343 4.240 13.862 1.00 81.56 249 ALA A C 1
ATOM 1901 O O . ALA A 1 249 ? -12.749 4.966 13.068 1.00 81.56 249 ALA A O 1
ATOM 1902 N N . THR A 1 250 ? -14.480 4.595 14.433 1.00 78.44 250 THR A N 1
ATOM 1903 C CA . THR A 1 250 ? -15.059 5.904 14.216 1.00 78.44 250 THR A CA 1
ATOM 1904 C C . THR A 1 250 ? -14.824 6.791 15.427 1.00 78.44 250 THR A C 1
ATOM 1906 O O . THR A 1 250 ? -15.241 6.463 16.534 1.00 78.44 250 THR A O 1
ATOM 1909 N N . LEU A 1 251 ? -14.180 7.938 15.208 1.00 80.69 251 LEU A N 1
ATOM 1910 C CA . LEU A 1 251 ? -13.958 8.927 16.258 1.00 80.69 251 LEU A CA 1
ATOM 1911 C C . LEU A 1 251 ? -14.989 10.046 16.156 1.00 80.69 251 LEU A C 1
ATOM 1913 O O . LEU A 1 251 ? -15.270 10.580 15.078 1.00 80.69 251 LEU A O 1
ATOM 1917 N N . ASP A 1 252 ? -15.540 10.407 17.308 1.00 81.56 252 ASP A N 1
ATOM 1918 C CA . ASP A 1 252 ? -16.512 11.485 17.404 1.00 81.56 252 ASP A CA 1
ATOM 1919 C C . ASP A 1 252 ? -15.877 12.829 17.027 1.00 81.56 252 ASP A C 1
ATOM 1921 O O . ASP A 1 252 ? -14.673 13.054 17.182 1.00 81.56 252 ASP A O 1
ATOM 1925 N N . LEU A 1 253 ? -16.716 13.744 16.545 1.00 81.19 253 LEU A N 1
ATOM 1926 C CA . LEU A 1 253 ? -16.369 15.146 16.331 1.00 81.19 253 LEU A CA 1
ATOM 1927 C C . LEU A 1 253 ? -17.105 16.015 17.359 1.00 81.19 253 LEU A C 1
ATOM 1929 O O . LEU A 1 253 ? -18.130 15.577 17.879 1.00 81.19 253 LEU A O 1
ATOM 1933 N N . PRO A 1 254 ? -16.633 17.248 17.626 1.00 84.44 254 PRO A N 1
ATOM 1934 C CA . PRO A 1 254 ? -17.328 18.150 18.537 1.00 84.44 254 PRO A CA 1
ATOM 1935 C C . PRO A 1 254 ? -18.775 18.398 18.092 1.00 84.44 254 PRO A C 1
ATOM 1937 O O . PRO A 1 254 ? -19.021 18.725 16.924 1.00 84.44 254 PRO A O 1
ATOM 1940 N N . ASP A 1 255 ? -19.726 18.261 19.017 1.00 83.81 255 ASP A N 1
ATOM 1941 C CA . ASP A 1 255 ? -21.160 18.398 18.735 1.00 83.81 255 ASP A CA 1
ATOM 1942 C C . ASP A 1 255 ? -21.493 19.776 18.154 1.00 83.81 255 ASP A C 1
ATOM 1944 O O . ASP A 1 255 ? -22.285 19.884 17.213 1.00 83.81 255 ASP A O 1
ATOM 1948 N N . GLU A 1 256 ? -20.816 20.825 18.635 1.00 79.38 256 GLU A N 1
ATOM 1949 C CA . GLU A 1 256 ? -21.049 22.207 18.223 1.00 79.38 256 GLU A CA 1
ATOM 1950 C C . GLU A 1 256 ? -20.766 22.440 16.731 1.00 79.38 256 GLU A C 1
ATOM 1952 O O . GLU A 1 256 ? -21.307 23.359 16.121 1.00 79.38 256 GLU A O 1
ATOM 1957 N N . TRP A 1 257 ? -19.987 21.566 16.084 1.00 78.88 257 TRP A N 1
ATOM 1958 C CA . TRP A 1 257 ? -19.766 21.646 14.638 1.00 78.88 257 TRP A CA 1
ATOM 1959 C C . TRP A 1 257 ? -21.034 21.337 13.846 1.00 78.88 257 TRP A C 1
ATOM 1961 O O . TRP A 1 257 ? -21.169 21.778 12.701 1.00 78.88 257 TRP A O 1
ATOM 1971 N N . ASN A 1 258 ? -21.956 20.568 14.422 1.00 76.94 258 ASN A N 1
ATOM 1972 C CA . ASN A 1 258 ? -23.191 20.122 13.787 1.00 76.94 258 ASN A CA 1
ATOM 1973 C C . ASN A 1 258 ? -24.414 20.957 14.191 1.00 76.94 258 ASN A C 1
ATOM 1975 O O . ASN A 1 258 ? -25.495 20.745 13.636 1.00 76.94 258 ASN A O 1
ATOM 1979 N N . GLU A 1 259 ? -24.257 21.917 15.102 1.00 81.06 259 GLU A N 1
ATOM 1980 C CA . GLU A 1 259 ? -25.337 22.808 15.516 1.00 81.06 259 GLU A CA 1
ATOM 1981 C C . GLU A 1 259 ? -25.621 23.860 14.443 1.00 81.06 259 GLU A C 1
ATOM 1983 O O . GLU A 1 259 ? -24.738 24.598 14.019 1.00 81.06 259 GLU A O 1
ATOM 1988 N N . VAL A 1 260 ? -26.869 23.938 13.980 1.00 79.81 260 VAL A N 1
ATOM 1989 C CA . VAL A 1 260 ? -27.280 24.965 13.016 1.00 79.81 260 VAL A CA 1
ATOM 1990 C C . VAL A 1 260 ? -27.553 26.266 13.760 1.00 79.81 260 VAL A C 1
ATOM 1992 O O . VAL A 1 260 ? -28.371 26.308 14.680 1.00 79.81 260 VAL A O 1
ATOM 1995 N N . ASP A 1 261 ? -26.908 27.346 13.326 1.00 75.56 261 ASP A N 1
ATOM 1996 C CA . ASP A 1 261 ? -27.163 28.685 13.832 1.00 75.56 261 ASP A CA 1
ATOM 1997 C C . ASP A 1 261 ? -28.612 29.087 13.518 1.00 75.56 261 ASP A C 1
ATOM 1999 O O . ASP A 1 261 ? -29.034 29.178 12.363 1.00 75.56 261 ASP A O 1
ATOM 2003 N N . SER A 1 262 ? -29.389 29.327 14.573 1.00 78.19 262 SER A N 1
ATOM 2004 C CA . SER A 1 262 ? -30.820 29.635 14.469 1.00 78.19 262 SER A CA 1
ATOM 2005 C C . SER A 1 262 ? -31.147 30.958 13.760 1.00 78.19 262 SER A C 1
ATOM 2007 O O . SER A 1 262 ? -32.277 31.135 13.306 1.00 78.19 262 SER A O 1
ATOM 2009 N N . GLY A 1 263 ? -30.193 31.889 13.659 1.00 75.81 263 GLY A N 1
ATOM 2010 C CA . GLY A 1 263 ? -30.375 33.189 13.014 1.00 75.81 263 GLY A CA 1
ATOM 2011 C C . GLY A 1 263 ? -30.063 33.173 11.519 1.00 75.81 263 GLY A C 1
ATOM 2012 O O . GLY A 1 263 ? -30.680 33.914 10.756 1.00 75.81 263 GLY A O 1
ATOM 2013 N N . THR A 1 264 ? -29.127 32.327 11.091 1.00 73.88 264 THR A N 1
ATOM 2014 C CA . THR A 1 264 ? -28.680 32.235 9.690 1.00 73.88 264 THR A CA 1
ATOM 2015 C C . THR A 1 264 ? -29.153 30.969 8.981 1.00 73.88 264 THR A C 1
ATOM 2017 O O . THR A 1 264 ? -29.159 30.927 7.753 1.00 73.88 264 THR A O 1
ATOM 2020 N N . GLY A 1 265 ? -29.550 29.934 9.725 1.00 74.38 265 GLY A N 1
ATOM 2021 C CA . GLY A 1 265 ? -29.826 28.603 9.183 1.00 74.38 265 GLY A CA 1
ATOM 2022 C C . GLY A 1 265 ? -28.573 27.881 8.678 1.00 74.38 265 GLY A C 1
ATOM 2023 O O . GLY A 1 265 ? -28.692 26.859 8.002 1.00 74.38 265 GLY A O 1
ATOM 2024 N N . LEU A 1 266 ? -27.378 28.404 8.975 1.00 72.12 266 LEU A N 1
ATOM 2025 C CA . LEU A 1 266 ? -26.099 27.857 8.534 1.00 72.12 266 LEU A CA 1
ATOM 2026 C C . LEU A 1 266 ? -25.367 27.182 9.691 1.00 72.12 266 LEU A C 1
ATOM 2028 O O . LEU A 1 266 ? -25.558 27.511 10.856 1.00 72.12 266 LEU A O 1
ATOM 2032 N N . LEU A 1 267 ? -24.498 26.232 9.361 1.00 69.88 267 LEU A N 1
ATOM 2033 C CA . LEU A 1 267 ? -23.582 25.654 10.339 1.00 69.88 267 LEU A CA 1
ATOM 2034 C C . LEU A 1 267 ? -22.423 26.639 10.582 1.00 69.88 267 LEU A C 1
ATOM 2036 O O . LEU A 1 267 ? -21.830 27.104 9.602 1.00 69.88 267 LEU A O 1
ATOM 2040 N N . PRO A 1 268 ? -22.069 26.943 11.841 1.00 73.62 268 PRO A N 1
ATOM 2041 C CA . PRO A 1 268 ? -20.923 27.777 12.157 1.00 73.62 268 PRO A CA 1
ATOM 2042 C C . PRO A 1 268 ? -19.621 27.120 11.682 1.00 73.62 268 PRO A C 1
ATOM 2044 O O . PRO A 1 268 ? -19.462 25.896 11.684 1.00 73.62 268 PRO A O 1
ATOM 2047 N N . LEU A 1 269 ? -18.680 27.957 11.241 1.00 73.69 269 LEU A N 1
ATOM 2048 C CA . LEU A 1 269 ? -17.356 27.521 10.807 1.00 73.69 269 LEU A CA 1
ATOM 2049 C C . LEU A 1 269 ? -16.375 27.604 11.978 1.00 73.69 269 LEU A C 1
ATOM 2051 O O . LEU A 1 269 ? -16.204 28.655 12.599 1.00 73.69 269 LEU A O 1
ATOM 2055 N N . TYR A 1 270 ? -15.688 26.495 12.240 1.00 73.56 270 TYR A N 1
ATOM 2056 C CA . TYR A 1 270 ? -14.647 26.413 13.257 1.00 73.56 270 TYR A CA 1
ATOM 2057 C C . TYR A 1 270 ? -13.281 26.323 12.598 1.00 73.56 270 TYR A C 1
ATOM 2059 O O . TYR A 1 270 ? -13.073 25.562 11.652 1.00 73.56 270 TYR A O 1
ATOM 2067 N N . LYS A 1 271 ? -12.322 27.076 13.134 1.00 76.81 271 LYS A N 1
ATOM 2068 C CA . LYS A 1 271 ? -10.920 26.914 12.772 1.00 76.81 271 LYS A CA 1
ATOM 2069 C C . LYS A 1 271 ? -10.273 25.932 13.739 1.00 76.81 271 LYS A C 1
ATOM 2071 O O . LYS A 1 271 ? -10.160 26.216 14.934 1.00 76.81 271 LYS A O 1
ATOM 2076 N N . VAL A 1 272 ? -9.800 24.806 13.212 1.00 78.31 272 VAL A N 1
ATOM 2077 C CA . VAL A 1 272 ? -8.914 23.902 13.952 1.00 78.31 272 VAL A CA 1
ATOM 2078 C C . VAL A 1 272 ? -7.547 24.571 14.067 1.00 78.31 272 VAL A C 1
ATOM 2080 O O . VAL A 1 272 ? -6.904 24.885 13.068 1.00 78.31 272 VAL A O 1
ATOM 2083 N N . THR A 1 273 ? -7.122 24.844 15.297 1.00 81.69 273 THR A N 1
ATOM 2084 C CA . THR A 1 273 ? -5.816 25.462 15.584 1.00 81.69 273 THR A CA 1
ATOM 2085 C C . THR A 1 273 ? -4.727 24.420 15.809 1.00 81.69 273 THR A C 1
ATOM 2087 O O . THR A 1 273 ? -3.564 24.677 15.511 1.00 81.69 273 THR A O 1
ATOM 2090 N N . SER A 1 274 ? -5.115 23.239 16.291 1.00 78.38 274 SER A N 1
ATOM 2091 C CA . SER A 1 274 ? -4.265 22.061 16.434 1.00 78.38 274 SER A CA 1
ATOM 2092 C C . SER A 1 274 ? -5.134 20.807 16.515 1.00 78.38 274 SER A C 1
ATOM 2094 O O . SER A 1 274 ? -6.216 20.850 17.107 1.00 78.38 274 SER A O 1
ATOM 2096 N N . ALA A 1 275 ? -4.638 19.704 15.966 1.00 80.38 275 ALA A N 1
ATOM 2097 C CA . ALA A 1 275 ? -5.204 18.372 16.123 1.00 80.38 275 ALA A CA 1
ATOM 2098 C C . ALA A 1 275 ? -4.068 17.378 16.393 1.00 80.38 275 ALA A C 1
ATOM 2100 O O . ALA A 1 275 ? -2.961 17.559 15.882 1.00 80.38 275 ALA A O 1
ATOM 2101 N N . GLU A 1 276 ? -4.336 16.365 17.206 1.00 82.50 276 GLU A N 1
ATOM 2102 C CA . GLU A 1 276 ? -3.388 15.312 17.556 1.00 82.50 276 GLU A CA 1
ATOM 2103 C C . GLU A 1 276 ? -4.111 13.966 17.622 1.00 82.50 276 GLU A C 1
ATOM 2105 O O . GLU A 1 276 ? -5.107 13.832 18.333 1.00 82.50 276 GLU A O 1
ATOM 2110 N N . LEU A 1 277 ? -3.580 12.982 16.894 1.00 81.69 277 LEU A N 1
ATOM 2111 C CA . LEU A 1 277 ? -3.981 11.583 16.971 1.00 81.69 277 LEU A CA 1
ATOM 2112 C C . LEU A 1 277 ? -2.902 10.814 17.736 1.00 81.69 277 LEU A C 1
ATOM 2114 O O . LEU A 1 277 ? -1.745 10.781 17.318 1.00 81.69 277 LEU A O 1
ATOM 2118 N N . VAL A 1 278 ? -3.283 10.193 18.848 1.00 81.62 278 VAL A N 1
ATOM 2119 C CA . VAL A 1 278 ? -2.412 9.334 19.653 1.00 81.62 278 VAL A CA 1
ATOM 2120 C C . VAL A 1 278 ? -2.859 7.893 19.477 1.00 81.62 278 VAL A C 1
ATOM 2122 O O . VAL A 1 278 ? -4.023 7.571 19.707 1.00 81.62 278 VAL A O 1
ATOM 2125 N N . THR A 1 279 ? -1.918 7.033 19.093 1.00 79.12 279 THR A N 1
ATOM 2126 C CA . THR A 1 279 ? -2.134 5.587 19.008 1.00 79.12 279 THR A CA 1
ATOM 2127 C C . THR A 1 279 ? -1.283 4.905 20.060 1.00 79.12 279 THR A C 1
ATOM 2129 O O . THR A 1 279 ? -0.053 4.960 20.000 1.00 79.12 279 THR A O 1
ATOM 2132 N N . ASN A 1 280 ? -1.919 4.229 21.007 1.00 79.81 280 ASN A N 1
ATOM 2133 C CA . ASN A 1 280 ? -1.215 3.293 21.869 1.00 79.81 280 ASN A CA 1
ATOM 2134 C C . ASN A 1 280 ? -1.224 1.949 21.165 1.00 79.81 280 ASN A C 1
ATOM 2136 O O . ASN A 1 280 ? -2.298 1.447 20.876 1.00 79.81 280 ASN A O 1
ATOM 2140 N N . HIS A 1 281 ? -0.047 1.401 20.899 1.00 75.38 281 HIS A N 1
ATOM 2141 C CA . HIS A 1 281 ? 0.152 0.045 20.407 1.00 75.38 281 HIS A CA 1
ATOM 2142 C C . HIS A 1 281 ? 1.433 -0.493 21.042 1.00 75.38 281 HIS A C 1
ATOM 2144 O O . HIS A 1 281 ? 2.375 0.264 21.304 1.00 75.38 281 HIS A O 1
ATOM 2150 N N . THR A 1 282 ? 1.498 -1.792 21.324 1.00 71.75 282 THR A N 1
ATOM 2151 C CA . THR A 1 282 ? 2.791 -2.400 21.649 1.00 71.75 282 THR A CA 1
ATOM 2152 C C . THR A 1 282 ? 3.380 -2.917 20.347 1.00 71.75 282 THR A C 1
ATOM 2154 O O . THR A 1 282 ? 2.950 -3.954 19.850 1.00 71.75 282 THR A O 1
ATOM 2157 N N . ILE A 1 283 ? 4.335 -2.179 19.782 1.00 60.41 283 ILE A N 1
ATOM 2158 C CA . ILE A 1 283 ? 5.067 -2.616 18.585 1.00 60.41 283 ILE A CA 1
ATOM 2159 C C . ILE A 1 283 ? 5.628 -4.013 18.849 1.00 60.41 283 ILE A C 1
ATOM 2161 O O . ILE A 1 283 ? 6.243 -4.253 19.901 1.00 60.41 283 ILE A O 1
ATOM 2165 N N . THR A 1 284 ? 5.415 -4.936 17.911 1.00 56.75 284 THR A N 1
ATOM 2166 C CA . THR A 1 284 ? 6.159 -6.189 17.928 1.00 56.75 284 THR A CA 1
ATOM 2167 C C . THR A 1 284 ? 7.628 -5.905 17.598 1.00 56.75 284 THR A C 1
ATOM 2169 O O . THR A 1 284 ? 8.049 -4.789 17.318 1.00 56.75 284 THR A O 1
ATOM 2172 N N . ASN A 1 285 ? 8.486 -6.909 17.678 1.00 45.91 285 ASN A N 1
ATOM 2173 C CA . ASN A 1 285 ? 9.901 -6.769 17.338 1.00 45.91 285 ASN A CA 1
ATOM 2174 C C . ASN A 1 285 ? 10.169 -6.617 15.825 1.00 45.91 285 ASN A C 1
ATOM 2176 O O . ASN A 1 285 ? 11.340 -6.659 15.436 1.00 45.91 285 ASN A O 1
ATOM 2180 N N . ASN A 1 286 ? 9.142 -6.467 14.982 1.00 50.53 286 ASN A N 1
ATOM 2181 C CA . ASN A 1 286 ? 9.317 -6.253 13.554 1.00 50.53 286 ASN A CA 1
ATOM 2182 C C . ASN A 1 286 ? 9.456 -4.749 13.236 1.00 50.53 286 ASN A C 1
ATOM 2184 O O . ASN A 1 286 ? 8.515 -3.985 13.443 1.00 50.53 286 ASN A O 1
ATOM 2188 N N . PRO A 1 287 ? 10.606 -4.298 12.698 1.00 47.44 287 PRO A N 1
ATOM 2189 C CA . PRO A 1 287 ? 10.803 -2.903 12.297 1.00 47.44 287 PRO A CA 1
ATOM 2190 C C . PRO A 1 287 ? 9.902 -2.447 11.137 1.00 47.44 287 PRO A C 1
ATOM 2192 O O . PRO A 1 287 ? 9.882 -1.255 10.839 1.00 47.44 287 PRO A O 1
ATOM 2195 N N . ASN A 1 288 ? 9.195 -3.370 10.478 1.00 52.31 288 ASN A N 1
ATOM 2196 C CA . ASN A 1 288 ? 8.264 -3.075 9.393 1.00 52.31 288 ASN A CA 1
ATOM 2197 C C . ASN A 1 288 ? 6.791 -3.041 9.838 1.00 52.31 288 ASN A C 1
ATOM 2199 O O . ASN A 1 288 ? 5.941 -2.847 8.973 1.00 52.31 288 ASN A O 1
ATOM 2203 N N . ASP A 1 289 ? 6.483 -3.191 11.134 1.00 57.03 289 ASP A N 1
ATOM 2204 C CA . ASP A 1 289 ? 5.129 -2.923 11.632 1.00 57.03 289 ASP A CA 1
ATOM 2205 C C . ASP A 1 289 ? 4.826 -1.434 11.420 1.00 57.03 289 ASP A C 1
ATOM 2207 O O . ASP A 1 289 ? 5.443 -0.558 12.034 1.00 57.03 289 ASP A O 1
ATOM 2211 N N . GLN A 1 290 ? 3.895 -1.140 10.519 1.00 60.66 290 GLN A N 1
ATOM 2212 C CA . GLN A 1 290 ? 3.444 0.214 10.227 1.00 60.66 290 GLN A CA 1
ATOM 2213 C C . GLN A 1 290 ? 1.980 0.331 10.610 1.00 60.66 290 GLN A C 1
ATOM 2215 O O . GLN A 1 290 ? 1.183 -0.506 10.219 1.00 60.66 290 GLN A O 1
ATOM 2220 N N . ILE A 1 291 ? 1.642 1.392 11.339 1.00 64.19 291 ILE A N 1
ATOM 2221 C CA . ILE A 1 291 ? 0.263 1.850 11.473 1.00 64.19 291 ILE A CA 1
ATOM 2222 C C . ILE A 1 291 ? 0.119 3.027 10.528 1.00 64.19 291 ILE A C 1
ATOM 2224 O O . ILE A 1 291 ? 0.825 4.031 10.671 1.00 64.19 291 ILE A O 1
ATOM 2228 N N . ARG A 1 292 ? -0.792 2.907 9.574 1.00 63.25 292 ARG A N 1
ATOM 2229 C CA . ARG A 1 292 ? -1.121 3.977 8.643 1.00 63.25 292 ARG A CA 1
ATOM 2230 C C . ARG A 1 292 ? -2.576 4.379 8.883 1.00 63.25 292 ARG A C 1
ATOM 2232 O O . ARG A 1 292 ? -3.455 3.537 8.738 1.00 63.25 292 ARG A O 1
ATOM 2239 N N . PRO A 1 293 ? -2.826 5.618 9.328 1.00 62.28 293 PRO A N 1
ATOM 2240 C CA . PRO A 1 293 ? -4.168 6.167 9.360 1.00 62.28 293 PRO A CA 1
ATOM 2241 C C . PRO A 1 293 ? -4.536 6.573 7.928 1.00 62.28 293 PRO A C 1
ATOM 2243 O O . PRO A 1 293 ? -4.078 7.618 7.466 1.00 62.28 293 PRO A O 1
ATOM 2246 N N . GLU A 1 294 ? -5.306 5.740 7.235 1.00 55.28 294 GLU A N 1
ATOM 2247 C CA . GLU A 1 294 ? -5.809 6.007 5.877 1.00 55.28 294 GLU A CA 1
ATOM 2248 C C . GLU A 1 294 ? -7.334 5.820 5.794 1.00 55.28 294 GLU A C 1
ATOM 2250 O O . GLU A 1 294 ? -7.976 5.459 6.788 1.00 55.28 294 GLU A O 1
ATOM 2255 N N . ASP A 1 295 ? -7.918 6.124 4.637 1.00 54.47 295 ASP A N 1
ATOM 2256 C CA . ASP A 1 295 ? -9.254 5.672 4.246 1.00 54.47 295 ASP A CA 1
ATOM 2257 C C . ASP A 1 295 ? -9.161 4.536 3.206 1.00 54.47 295 ASP A C 1
ATOM 2259 O O . ASP A 1 295 ? -8.106 3.940 3.023 1.00 54.47 295 ASP A O 1
ATOM 2263 N N . PHE A 1 296 ? -10.271 4.148 2.572 1.00 50.94 296 PHE A N 1
ATOM 2264 C CA . PHE A 1 296 ? -10.267 3.038 1.606 1.00 50.94 296 PHE A CA 1
ATOM 2265 C C . PHE A 1 296 ? -9.552 3.355 0.286 1.00 50.94 296 PHE A C 1
ATOM 2267 O O . PHE A 1 296 ? -9.396 2.456 -0.545 1.00 50.94 296 PHE A O 1
ATOM 2274 N N . GLU A 1 297 ? -9.128 4.599 0.073 1.00 51.00 297 GLU A N 1
ATOM 2275 C CA . GLU A 1 297 ? -8.426 5.013 -1.131 1.00 51.00 297 GLU A CA 1
ATOM 2276 C C . GLU A 1 297 ? -6.909 5.010 -0.879 1.00 51.00 297 GLU A C 1
ATOM 2278 O O . GLU A 1 297 ? -6.411 5.417 0.167 1.00 51.00 297 GLU A O 1
ATOM 2283 N N . ASN A 1 298 ? -6.130 4.533 -1.854 1.00 48.69 298 ASN A N 1
ATOM 2284 C CA . ASN A 1 298 ? -4.668 4.603 -1.793 1.00 48.69 298 ASN A CA 1
ATOM 2285 C C . ASN A 1 298 ? -4.211 6.039 -2.122 1.00 48.69 298 ASN A C 1
ATOM 2287 O O . ASN A 1 298 ? -3.718 6.311 -3.217 1.00 48.69 298 ASN A O 1
ATOM 2291 N N . GLU A 1 299 ? -4.433 6.978 -1.199 1.00 50.31 299 GLU A N 1
ATOM 2292 C CA . GLU A 1 299 ? -4.311 8.427 -1.434 1.00 50.31 299 GLU A CA 1
ATOM 2293 C C . GLU A 1 299 ? -2.869 8.980 -1.417 1.00 50.31 299 GLU A C 1
ATOM 2295 O O . GLU A 1 299 ? -2.667 10.198 -1.337 1.00 50.31 299 GLU A O 1
ATOM 2300 N N . ALA A 1 300 ? -1.846 8.118 -1.460 1.00 43.59 300 ALA A N 1
ATOM 2301 C CA . ALA A 1 300 ? -0.458 8.481 -1.164 1.00 43.59 300 ALA A CA 1
ATOM 2302 C C . ALA A 1 300 ? -0.280 9.088 0.248 1.00 43.59 300 ALA A C 1
ATOM 2304 O O . ALA A 1 300 ? -1.221 9.465 0.943 1.00 43.59 300 ALA A O 1
ATOM 2305 N N . ALA A 1 301 ? 0.962 9.278 0.706 1.00 39.41 301 ALA A N 1
ATOM 2306 C CA . ALA A 1 301 ? 1.233 9.896 2.017 1.00 39.41 301 ALA A CA 1
ATOM 2307 C C . ALA A 1 301 ? 0.804 11.386 2.137 1.00 39.41 301 ALA A C 1
ATOM 2309 O O . ALA A 1 301 ? 1.146 12.059 3.118 1.00 39.41 301 ALA A O 1
ATOM 2310 N N . ILE A 1 302 ? 0.119 11.932 1.127 1.00 42.66 302 ILE A N 1
ATOM 2311 C CA . ILE A 1 302 ? -0.364 13.315 1.062 1.00 42.66 302 ILE A CA 1
ATOM 2312 C C . ILE A 1 302 ? -1.879 13.440 1.282 1.00 42.66 302 ILE A C 1
ATOM 2314 O O . ILE A 1 302 ? -2.316 14.540 1.638 1.00 42.66 302 ILE A O 1
ATOM 2318 N N . GLY A 1 303 ? -2.632 12.342 1.149 1.00 51.38 303 GLY A N 1
ATOM 2319 C CA . GLY A 1 303 ? -4.092 12.335 1.123 1.00 51.38 303 GLY A CA 1
ATOM 2320 C C . GLY A 1 303 ? -4.666 12.980 -0.145 1.00 51.38 303 GLY A C 1
ATOM 2321 O O . GLY A 1 303 ? -3.945 13.651 -0.893 1.00 51.38 303 GLY A O 1
ATOM 2322 N N . THR A 1 304 ? -5.974 12.863 -0.373 1.00 48.75 304 THR A N 1
ATOM 2323 C CA . THR A 1 304 ? -6.589 13.505 -1.541 1.00 48.75 304 THR A CA 1
ATOM 2324 C C . THR A 1 304 ? -6.724 15.011 -1.316 1.00 48.75 304 THR A C 1
ATOM 2326 O O . THR A 1 304 ? -7.386 15.492 -0.388 1.00 48.75 304 THR A O 1
ATOM 2329 N N . LEU A 1 305 ? -6.076 15.797 -2.182 1.00 54.94 305 LEU A N 1
ATOM 2330 C CA . LEU A 1 305 ? -6.258 17.245 -2.216 1.00 54.94 305 LEU A CA 1
ATOM 2331 C C . LEU A 1 305 ? -7.572 17.561 -2.944 1.00 54.94 305 LEU A C 1
ATOM 2333 O O . LEU A 1 305 ? -7.727 17.165 -4.097 1.00 54.94 305 LEU A O 1
ATOM 2337 N N . PRO A 1 306 ? -8.513 18.296 -2.324 1.00 58.75 306 PRO A N 1
ATOM 2338 C CA . PRO A 1 306 ? -9.750 18.658 -2.997 1.00 58.75 306 PRO A CA 1
ATOM 2339 C C . PRO A 1 306 ? -9.448 19.578 -4.185 1.00 58.75 306 PRO A C 1
ATOM 2341 O O . PRO A 1 306 ? -8.945 20.694 -4.020 1.00 58.75 306 PRO A O 1
ATOM 2344 N N . THR A 1 307 ? -9.780 19.108 -5.379 1.00 62.91 307 THR A N 1
ATOM 2345 C CA . THR A 1 307 ? -9.728 19.831 -6.643 1.00 62.91 307 THR A CA 1
ATOM 2346 C C . THR A 1 307 ? -11.088 20.490 -6.878 1.00 62.91 307 THR A C 1
ATOM 2348 O O . THR A 1 307 ? -12.149 19.981 -6.493 1.00 62.91 307 THR A O 1
ATOM 2351 N N . TYR A 1 308 ? -11.077 21.704 -7.427 1.00 77.06 308 TYR A N 1
ATOM 2352 C CA . TYR A 1 308 ? -12.303 22.464 -7.636 1.00 77.06 308 TYR A CA 1
ATOM 2353 C C . TYR A 1 308 ? -12.246 23.309 -8.902 1.00 77.06 308 TYR A C 1
ATOM 2355 O O . TYR A 1 308 ? -11.190 23.768 -9.334 1.00 77.06 308 TYR A O 1
ATOM 2363 N N . SER A 1 309 ? -13.425 23.585 -9.449 1.00 79.25 309 SER A N 1
ATOM 2364 C CA . SER A 1 309 ? -13.633 24.612 -10.462 1.00 79.25 309 SER A CA 1
ATOM 2365 C C . SER A 1 309 ? -14.661 25.627 -9.973 1.00 79.25 309 SER A C 1
ATOM 2367 O O . SER A 1 309 ? -15.527 25.325 -9.150 1.00 79.25 309 SER A O 1
ATOM 2369 N N . ILE A 1 310 ? -14.541 26.870 -10.435 1.00 84.69 310 ILE A N 1
ATOM 2370 C CA . ILE A 1 310 ? -15.472 27.942 -10.080 1.00 84.69 310 ILE A CA 1
ATOM 2371 C C . ILE A 1 310 ? -16.514 28.049 -11.193 1.00 84.69 310 ILE A C 1
ATOM 2373 O O . ILE A 1 310 ? -16.193 28.424 -12.320 1.00 84.69 310 ILE A O 1
ATOM 2377 N N . VAL A 1 311 ? -17.770 27.748 -10.870 1.00 82.94 311 VAL A N 1
ATOM 2378 C CA . VAL A 1 311 ? -18.915 27.886 -11.775 1.00 82.94 311 VAL A CA 1
ATOM 2379 C C . VAL A 1 311 ? -19.633 29.184 -11.439 1.00 82.94 311 VAL A C 1
ATOM 2381 O O . VAL A 1 311 ? -20.308 29.279 -10.419 1.00 82.94 311 VAL A O 1
ATOM 2384 N N . THR A 1 312 ? -19.469 30.199 -12.287 1.00 85.88 312 THR A N 1
ATOM 2385 C CA . THR A 1 312 ? -19.972 31.566 -12.034 1.00 85.88 312 THR A CA 1
ATOM 2386 C C . THR A 1 312 ? -21.500 31.716 -12.105 1.00 85.88 312 THR A C 1
ATOM 2388 O O . THR A 1 312 ? -22.043 32.687 -11.579 1.00 85.88 312 THR A O 1
ATOM 2391 N N . ASP A 1 313 ? -22.205 30.759 -12.709 1.00 85.00 313 ASP A N 1
ATOM 2392 C CA . ASP A 1 313 ? -23.654 30.771 -12.944 1.00 85.00 313 ASP A CA 1
ATOM 2393 C C . ASP A 1 313 ? -24.349 29.472 -12.493 1.00 85.00 313 ASP A C 1
ATOM 2395 O O . ASP A 1 313 ? -25.365 29.058 -13.056 1.00 85.00 313 ASP A O 1
ATOM 2399 N N . TYR A 1 314 ? -23.830 28.830 -11.444 1.00 81.06 314 TYR A N 1
ATOM 2400 C CA . TYR A 1 314 ? -24.363 27.569 -10.944 1.00 81.06 314 TYR A CA 1
ATOM 2401 C C . TYR A 1 314 ? -25.831 27.716 -10.527 1.00 81.06 314 TYR A C 1
ATOM 2403 O O . TYR A 1 314 ? -26.176 28.551 -9.689 1.00 81.06 314 TYR A O 1
ATOM 2411 N N . ASN A 1 315 ? -26.694 26.873 -11.097 1.00 82.38 315 ASN A N 1
ATOM 2412 C CA . ASN A 1 315 ? -28.131 26.857 -10.810 1.00 82.38 315 ASN A CA 1
ATOM 2413 C C . ASN A 1 315 ? -28.722 25.433 -10.788 1.00 82.38 315 ASN A C 1
ATOM 2415 O O . ASN A 1 315 ? -29.939 25.256 -10.847 1.00 82.38 315 ASN A O 1
ATOM 2419 N N . LEU A 1 316 ? -27.880 24.396 -10.718 1.00 79.00 316 LEU A N 1
ATOM 2420 C CA . LEU A 1 316 ? -28.347 23.002 -10.707 1.00 79.00 316 LEU A CA 1
ATOM 2421 C C . LEU A 1 316 ? -29.103 22.638 -9.421 1.00 79.00 316 LEU A C 1
ATOM 2423 O O . LEU A 1 316 ? -29.846 21.664 -9.397 1.00 79.00 316 LEU A O 1
ATOM 2427 N N . ASP A 1 317 ? -28.958 23.437 -8.364 1.00 73.38 317 ASP A N 1
ATOM 2428 C CA . ASP A 1 317 ? -29.663 23.263 -7.095 1.00 73.38 317 ASP A CA 1
ATOM 2429 C C . ASP A 1 317 ? -30.919 24.139 -6.949 1.00 73.38 317 ASP A C 1
ATOM 2431 O O . ASP A 1 317 ? -31.531 24.164 -5.883 1.00 73.38 317 ASP A O 1
ATOM 2435 N N . GLY A 1 318 ? -31.305 24.872 -7.999 1.00 77.81 318 GLY A N 1
ATOM 2436 C CA . GLY A 1 318 ? -32.526 25.681 -8.023 1.00 77.81 318 GLY A CA 1
ATOM 2437 C C . GLY A 1 318 ? -32.496 26.944 -7.154 1.00 77.81 318 GLY A C 1
ATOM 2438 O O . GLY A 1 318 ? -33.523 27.607 -7.023 1.00 77.81 318 GLY A O 1
ATOM 2439 N N . ASN A 1 319 ? -31.341 27.310 -6.590 1.00 78.38 319 ASN A N 1
ATOM 2440 C CA . ASN A 1 319 ? -31.178 28.488 -5.727 1.00 78.38 319 ASN A CA 1
ATOM 2441 C C . ASN A 1 319 ? -30.827 29.776 -6.505 1.00 78.38 319 ASN A C 1
ATOM 2443 O O . ASN A 1 319 ? -30.482 30.796 -5.907 1.00 78.38 319 ASN A O 1
ATOM 2447 N N . GLY A 1 320 ? -30.939 29.745 -7.835 1.00 79.31 320 GLY A N 1
ATOM 2448 C CA . GLY A 1 320 ? -30.629 30.858 -8.727 1.00 79.31 320 GLY A CA 1
ATOM 2449 C C . GLY A 1 320 ? -29.149 30.905 -9.135 1.00 79.31 320 GLY A C 1
ATOM 2450 O O . GLY A 1 320 ? -28.303 30.361 -8.417 1.00 79.31 320 GLY A O 1
ATOM 2451 N N . PRO A 1 321 ? -28.826 31.561 -10.273 1.00 84.38 321 PRO A N 1
ATOM 2452 C CA . PRO A 1 321 ? -27.461 31.658 -10.780 1.00 84.38 321 PRO A CA 1
ATOM 2453 C C . PRO A 1 321 ? -26.563 32.372 -9.780 1.00 84.38 321 PRO A C 1
ATOM 2455 O O . PRO A 1 321 ? -26.817 33.524 -9.412 1.00 84.38 321 PRO A O 1
ATOM 2458 N N . ARG A 1 322 ? -25.509 31.690 -9.347 1.00 82.38 322 ARG A N 1
ATOM 2459 C CA . ARG A 1 322 ? -24.493 32.260 -8.469 1.00 82.38 322 ARG A CA 1
ATOM 2460 C C . ARG A 1 322 ? -23.161 31.564 -8.667 1.00 82.38 322 ARG A C 1
ATOM 2462 O O . ARG A 1 322 ? -23.106 30.440 -9.155 1.00 82.38 322 ARG A O 1
ATOM 2469 N N . GLU A 1 323 ? -22.108 32.224 -8.214 1.00 84.75 323 GLU A N 1
ATOM 2470 C CA . GLU A 1 323 ? -20.792 31.613 -8.177 1.00 84.75 323 GLU A CA 1
ATOM 2471 C C . GLU A 1 323 ? -20.752 30.502 -7.119 1.00 84.75 323 GLU A C 1
ATOM 2473 O O . GLU A 1 323 ? -21.048 30.733 -5.944 1.00 84.75 323 GLU A O 1
ATOM 2478 N N . VAL A 1 324 ? -20.412 29.288 -7.543 1.00 78.75 324 VAL A N 1
ATOM 2479 C CA . VAL A 1 324 ? -20.254 28.116 -6.681 1.00 78.75 324 VAL A CA 1
ATOM 2480 C C . VAL A 1 324 ? -18.972 27.401 -7.064 1.00 78.75 324 VAL A C 1
ATOM 2482 O O . VAL A 1 324 ? -18.660 27.228 -8.238 1.00 78.75 324 VAL A O 1
ATOM 2485 N N . TRP A 1 325 ? -18.226 26.983 -6.053 1.00 80.12 325 TRP A N 1
ATOM 2486 C CA . TRP A 1 325 ? -17.059 26.137 -6.232 1.00 80.12 325 TRP A CA 1
ATOM 2487 C C . TRP A 1 325 ? -17.573 24.707 -6.282 1.00 80.12 325 TRP A C 1
ATOM 2489 O O . TRP A 1 325 ? -18.309 24.311 -5.380 1.00 80.1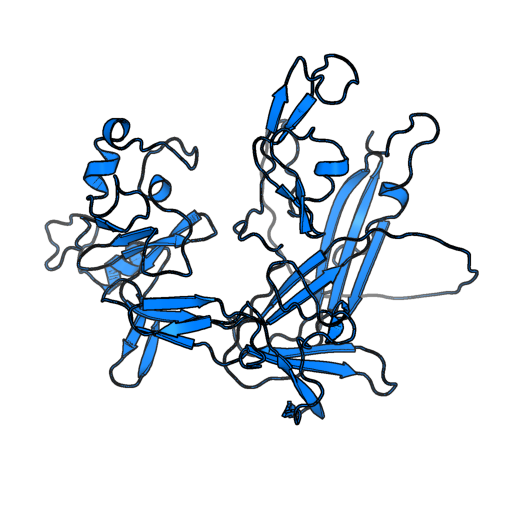2 325 TRP A O 1
ATOM 2499 N N . VAL A 1 326 ? -17.247 23.956 -7.323 1.00 79.44 326 VAL A N 1
ATOM 2500 C CA . VAL A 1 326 ? -17.687 22.566 -7.497 1.00 79.44 326 VAL A CA 1
ATOM 2501 C C . VAL A 1 326 ? -16.477 21.648 -7.557 1.00 79.44 326 VAL A C 1
ATOM 2503 O O . VAL A 1 326 ? -15.432 22.059 -8.061 1.00 79.44 326 VAL A O 1
ATOM 2506 N N . THR A 1 327 ? -16.606 20.429 -7.038 1.00 77.12 327 THR A N 1
ATOM 2507 C CA . THR A 1 327 ? -15.567 19.396 -7.145 1.00 77.12 327 THR A CA 1
ATOM 2508 C C . THR A 1 327 ? -15.294 19.067 -8.612 1.00 77.12 327 THR A C 1
ATOM 2510 O O . THR A 1 327 ? -16.231 19.049 -9.415 1.00 77.12 327 THR A O 1
ATOM 2513 N N . THR A 1 328 ? -14.036 18.840 -8.995 1.00 76.75 328 THR A N 1
ATOM 2514 C CA . THR A 1 328 ? -13.722 18.354 -10.356 1.00 76.75 328 THR A CA 1
ATOM 2515 C C . THR A 1 328 ? -13.700 16.835 -10.449 1.00 76.75 328 THR A C 1
ATOM 2517 O O . THR A 1 328 ? -13.949 16.320 -11.533 1.00 76.75 328 THR A O 1
ATOM 2520 N N . ASP A 1 329 ? -13.509 16.154 -9.318 1.00 70.50 329 ASP A N 1
ATOM 2521 C CA . ASP A 1 329 ? -13.412 14.697 -9.222 1.00 70.50 329 ASP A CA 1
ATOM 2522 C C . ASP A 1 329 ? -14.471 14.112 -8.269 1.00 70.50 329 ASP A C 1
ATOM 2524 O O . ASP A 1 329 ? -15.167 14.846 -7.550 1.00 70.50 329 ASP A O 1
ATOM 2528 N N . ASP A 1 330 ? -14.607 12.786 -8.306 1.00 72.69 330 ASP A N 1
ATOM 2529 C CA . ASP A 1 330 ? -15.401 12.015 -7.350 1.00 72.69 330 ASP A CA 1
ATOM 2530 C C . ASP A 1 330 ? -14.621 11.872 -6.031 1.00 72.69 330 ASP A C 1
ATOM 2532 O O . ASP A 1 330 ? -13.403 11.727 -6.041 1.00 72.69 330 ASP A O 1
ATOM 2536 N N . TYR A 1 331 ? -15.318 11.914 -4.896 1.00 63.16 331 TYR A N 1
ATOM 2537 C CA . TYR A 1 331 ? -14.718 11.818 -3.561 1.00 63.16 331 TYR A CA 1
ATOM 2538 C C . TYR A 1 331 ? -15.503 10.881 -2.665 1.00 63.16 331 TYR A C 1
ATOM 2540 O O . TYR A 1 331 ? -16.729 10.985 -2.607 1.00 63.16 331 TYR A O 1
ATOM 2548 N N . TYR A 1 332 ? -14.830 10.063 -1.865 1.00 60.31 332 TYR A N 1
ATOM 2549 C CA . TYR A 1 332 ? -15.498 9.322 -0.803 1.00 60.31 332 TYR A CA 1
ATOM 2550 C C . TYR A 1 332 ? -15.455 10.072 0.524 1.00 60.31 332 TYR A C 1
ATOM 2552 O O . TYR A 1 332 ? -14.543 10.816 0.882 1.00 60.31 332 TYR A O 1
ATOM 2560 N N . ALA A 1 333 ? -16.537 9.923 1.265 1.00 57.62 333 ALA A N 1
ATOM 2561 C CA . ALA A 1 333 ? -16.586 10.282 2.658 1.00 57.62 333 ALA A CA 1
ATOM 2562 C C . ALA A 1 333 ? -15.850 9.244 3.511 1.00 57.62 333 ALA A C 1
ATOM 2564 O O . ALA A 1 333 ? -15.957 8.055 3.241 1.00 57.62 333 ALA A O 1
ATOM 2565 N N . GLY A 1 334 ? -15.347 9.645 4.679 1.00 46.12 334 GLY A N 1
ATOM 2566 C CA . GLY A 1 334 ? -14.959 8.729 5.758 1.00 46.12 334 GLY A CA 1
ATOM 2567 C C . GLY A 1 334 ? -16.129 7.938 6.371 1.00 46.12 334 GLY A C 1
ATOM 2568 O O . GLY A 1 334 ? -15.983 7.370 7.442 1.00 46.12 334 GLY A O 1
ATOM 2569 N N . ASP A 1 335 ? -17.320 7.955 5.765 1.00 49.03 335 ASP A N 1
ATOM 2570 C CA . ASP A 1 335 ? -18.417 7.015 6.039 1.00 49.03 335 ASP A CA 1
ATOM 2571 C C . ASP A 1 335 ? -18.753 6.141 4.810 1.00 49.03 335 ASP A C 1
ATOM 2573 O O . ASP A 1 335 ? -19.830 5.556 4.758 1.00 49.03 335 ASP A O 1
ATOM 2577 N N . GLY A 1 336 ? -17.870 6.100 3.803 1.00 51.47 336 GLY A N 1
ATOM 2578 C CA . GLY A 1 336 ? -18.035 5.361 2.546 1.00 51.47 336 GLY A CA 1
ATOM 2579 C C . GLY A 1 336 ? -18.979 6.014 1.527 1.00 51.47 336 GLY A C 1
ATOM 2580 O O . GLY A 1 336 ? -19.154 5.506 0.423 1.00 51.47 336 GLY A O 1
ATOM 2581 N N . THR A 1 337 ? -19.612 7.151 1.846 1.00 61.25 337 THR A N 1
ATOM 2582 C CA . THR A 1 337 ? -20.527 7.830 0.910 1.00 61.25 337 THR A CA 1
ATOM 2583 C C . THR A 1 337 ? -19.772 8.463 -0.263 1.00 61.25 337 THR A C 1
ATOM 2585 O O . THR A 1 337 ? -18.982 9.380 -0.051 1.00 61.25 337 THR A O 1
ATOM 2588 N N . MET A 1 338 ? -20.107 8.078 -1.496 1.00 65.31 338 MET A N 1
ATOM 2589 C CA . MET A 1 338 ? -19.601 8.722 -2.714 1.00 65.31 338 MET A CA 1
ATOM 2590 C C . MET A 1 338 ? -20.209 10.124 -2.927 1.00 65.31 338 MET A C 1
ATOM 2592 O O . MET A 1 338 ? -21.430 10.313 -2.900 1.00 65.31 338 MET A O 1
ATOM 2596 N N . TYR A 1 339 ? -19.354 11.102 -3.205 1.00 67.25 339 TYR A N 1
ATOM 2597 C CA . TYR A 1 339 ? -19.669 12.445 -3.680 1.00 67.25 339 TYR A CA 1
ATOM 2598 C C . TYR A 1 339 ? -19.193 12.598 -5.126 1.00 67.25 339 TYR A C 1
ATOM 2600 O O . TYR A 1 339 ? -17.995 12.746 -5.342 1.00 67.25 339 TYR A O 1
ATOM 2608 N N . PRO A 1 340 ? -20.098 12.600 -6.116 1.00 75.00 340 PRO A N 1
ATOM 2609 C CA . PRO A 1 340 ? -19.702 12.738 -7.508 1.00 75.00 340 PRO A CA 1
ATOM 2610 C C . PRO A 1 340 ? -19.122 14.125 -7.824 1.00 75.00 340 PRO A C 1
ATOM 2612 O O . PRO A 1 340 ? -19.465 15.127 -7.181 1.00 75.00 340 PRO A O 1
ATOM 2615 N N . ALA A 1 341 ? -18.313 14.191 -8.876 1.00 76.81 341 ALA A N 1
ATOM 2616 C CA . ALA A 1 341 ? -17.823 15.415 -9.487 1.00 76.81 341 ALA A CA 1
ATOM 2617 C C . ALA A 1 341 ? -18.970 16.385 -9.827 1.00 76.81 341 ALA A C 1
ATOM 2619 O O . ALA A 1 341 ? -20.101 15.997 -10.138 1.00 76.81 341 ALA A O 1
ATOM 2620 N N . GLY A 1 342 ? -18.683 17.685 -9.771 1.00 71.50 342 GLY A N 1
ATOM 2621 C CA . GLY A 1 342 ? -19.657 18.749 -10.021 1.00 71.50 342 GLY A CA 1
ATOM 2622 C C . GLY A 1 342 ? -20.568 19.066 -8.830 1.00 71.50 342 GLY A C 1
ATOM 2623 O O . GLY A 1 342 ? -21.424 19.950 -8.933 1.00 71.50 342 GLY A O 1
ATOM 2624 N N . MET A 1 343 ? -20.383 18.399 -7.687 1.00 72.25 343 MET A N 1
ATOM 2625 C CA . MET A 1 343 ? -21.063 18.739 -6.439 1.00 72.25 343 MET A CA 1
ATOM 2626 C C . MET A 1 343 ? -20.520 20.066 -5.883 1.00 72.25 343 MET A C 1
ATOM 2628 O O . MET A 1 343 ? -19.303 20.257 -5.812 1.00 72.25 343 MET A O 1
ATOM 2632 N N . PRO A 1 344 ? -21.388 20.991 -5.432 1.00 72.38 344 PRO A N 1
ATOM 2633 C CA . PRO A 1 344 ? -20.959 22.182 -4.713 1.00 72.38 344 PRO A CA 1
ATOM 2634 C C . PRO A 1 344 ? -20.070 21.831 -3.521 1.00 72.38 344 PRO A C 1
ATOM 2636 O O . PRO A 1 344 ? -20.479 21.073 -2.636 1.00 72.38 344 PRO A O 1
ATOM 2639 N N . VAL A 1 345 ? -18.893 22.451 -3.448 1.00 64.00 345 VAL A N 1
ATOM 2640 C CA . VAL A 1 345 ? -17.993 22.412 -2.296 1.00 64.00 345 VAL A CA 1
ATOM 2641 C C . VAL A 1 345 ? -18.668 23.171 -1.159 1.00 64.00 345 VAL A C 1
ATOM 2643 O O . VAL A 1 345 ? -18.475 24.363 -0.929 1.00 64.00 345 VAL A O 1
ATOM 2646 N N . THR A 1 346 ? -19.546 22.472 -0.456 1.00 53.50 346 THR A N 1
ATOM 2647 C CA . THR A 1 346 ? -20.207 22.989 0.736 1.00 53.50 346 THR A CA 1
ATOM 2648 C C . THR A 1 346 ? -19.389 22.627 1.968 1.00 53.50 346 THR A C 1
ATOM 2650 O O . THR A 1 346 ? -18.606 21.673 1.968 1.00 53.50 346 THR A O 1
ATOM 2653 N N . ALA A 1 347 ? -19.648 23.305 3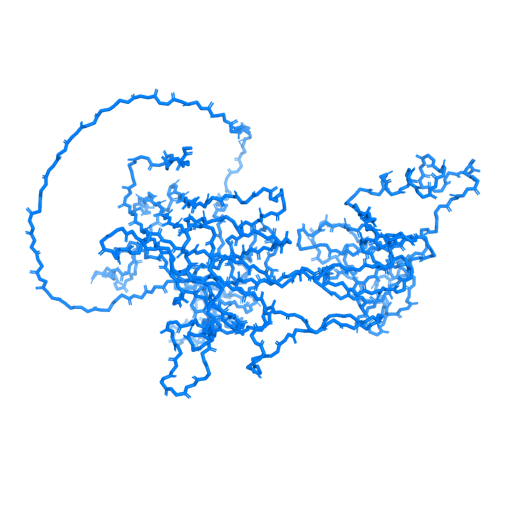.089 1.00 37.97 347 ALA A N 1
ATOM 2654 C CA . ALA A 1 347 ? -19.133 22.896 4.398 1.00 37.97 347 ALA A CA 1
ATOM 2655 C C . ALA A 1 347 ? -19.506 21.444 4.777 1.00 37.97 347 ALA A C 1
ATOM 2657 O O . ALA A 1 347 ? -18.973 20.934 5.759 1.00 37.97 347 ALA A O 1
ATOM 2658 N N . ARG A 1 348 ? -20.415 20.799 4.022 1.00 35.94 348 ARG A N 1
ATOM 2659 C CA . ARG A 1 348 ? -20.835 19.396 4.121 1.00 35.94 348 ARG A CA 1
ATOM 2660 C C . ARG A 1 348 ? -19.938 18.430 3.330 1.00 35.94 348 ARG A C 1
ATOM 2662 O O . ARG A 1 348 ? -19.807 17.294 3.770 1.00 35.94 348 ARG A O 1
ATOM 2669 N N . CYS A 1 349 ? -19.313 18.884 2.240 1.00 34.62 349 CYS A N 1
ATOM 2670 C CA . CYS A 1 349 ? -18.339 18.129 1.437 1.00 34.62 349 CYS A CA 1
ATOM 2671 C C . CYS A 1 349 ? -16.939 18.177 2.071 1.00 34.62 349 CYS A C 1
ATOM 2673 O O . CYS A 1 349 ? -16.347 17.129 2.292 1.00 34.62 349 CYS A O 1
ATOM 2675 N N . ILE A 1 350 ? -16.479 19.362 2.510 1.00 40.16 350 ILE A N 1
ATOM 2676 C CA . ILE A 1 350 ? -15.191 19.549 3.229 1.00 40.16 350 ILE A CA 1
ATOM 2677 C C . ILE A 1 350 ? -15.182 18.781 4.547 1.00 40.16 350 ILE A C 1
ATOM 2679 O O . ILE A 1 350 ? -14.224 18.099 4.878 1.00 40.16 350 ILE A O 1
ATOM 2683 N N . ARG A 1 351 ? -16.308 18.878 5.266 1.00 38.16 351 ARG A N 1
ATOM 2684 C CA . ARG A 1 351 ? -17.092 17.701 5.585 1.00 38.16 351 ARG A CA 1
ATOM 2685 C C . ARG A 1 351 ? -16.266 16.439 5.726 1.00 38.16 351 ARG A C 1
ATOM 2687 O O . ARG A 1 351 ? -15.648 16.243 6.759 1.00 38.16 351 ARG A O 1
ATOM 2694 N N . ARG A 1 352 ? -16.435 15.568 4.740 1.00 34.62 352 ARG A N 1
ATOM 2695 C CA . ARG A 1 352 ? -16.381 14.118 4.825 1.00 34.62 352 ARG A CA 1
ATOM 2696 C C . ARG A 1 352 ? -15.134 13.491 4.209 1.00 34.62 352 ARG A C 1
ATOM 2698 O O . ARG A 1 352 ? -14.895 12.351 4.558 1.00 34.62 352 ARG A O 1
ATOM 2705 N N . ALA A 1 353 ? -14.342 14.210 3.421 1.00 28.17 353 ALA A N 1
ATOM 2706 C CA . ALA A 1 353 ? -13.032 13.730 2.976 1.00 28.17 353 ALA A CA 1
ATOM 2707 C C . ALA A 1 353 ? -12.042 13.708 4.162 1.00 28.17 353 ALA A C 1
ATOM 2709 O O . ALA A 1 353 ? -11.949 14.722 4.872 1.00 28.17 353 ALA A O 1
ATOM 2710 N N . PRO A 1 354 ? -11.334 12.604 4.446 1.00 32.72 354 PRO A N 1
ATOM 2711 C CA . PRO A 1 354 ? -10.237 12.629 5.392 1.00 32.72 354 PRO A CA 1
ATOM 2712 C C . PRO A 1 354 ? -8.968 13.048 4.647 1.00 32.72 354 PRO A C 1
ATOM 2714 O O . PRO A 1 354 ? -8.528 12.385 3.735 1.00 32.72 354 PRO A O 1
ATOM 2717 N N . SER A 1 355 ? -8.318 14.131 5.059 1.00 29.53 355 SER A N 1
ATOM 2718 C CA . SER A 1 355 ? -6.855 14.151 5.017 1.00 29.53 355 SER A CA 1
ATOM 2719 C C . SER A 1 355 ? -6.325 15.205 5.974 1.00 29.53 355 SER A C 1
ATOM 2721 O O . SER A 1 355 ? -6.738 16.370 6.031 1.00 29.53 355 SER A O 1
ATOM 2723 N N . SER A 1 356 ? -5.405 14.767 6.822 1.00 28.39 356 SER A N 1
ATOM 2724 C CA . SER A 1 356 ? -4.677 15.604 7.756 1.00 28.39 356 SER A CA 1
ATOM 2725 C C . SER A 1 356 ? -3.730 16.549 7.008 1.00 28.39 356 SER A C 1
ATOM 2727 O O . SER A 1 356 ? -2.541 16.268 6.914 1.00 28.39 356 SER A O 1
ATOM 2729 N N . ARG A 1 357 ? -4.234 17.687 6.507 1.00 24.34 357 ARG A N 1
ATOM 2730 C CA . ARG A 1 357 ? -3.515 18.975 6.349 1.00 24.34 357 ARG A CA 1
ATOM 2731 C C . ARG A 1 357 ? -4.411 20.038 5.699 1.00 24.34 357 ARG A C 1
ATOM 2733 O O . ARG A 1 357 ? -4.522 20.121 4.484 1.00 24.34 357 ARG A O 1
ATOM 2740 N N . MET A 1 358 ? -4.909 20.993 6.488 1.00 22.12 358 MET A N 1
ATOM 2741 C CA . MET A 1 358 ? -5.250 22.313 5.940 1.00 22.12 358 MET A CA 1
ATOM 2742 C C . MET A 1 358 ? -3.964 23.140 5.809 1.00 22.12 358 MET A C 1
ATOM 2744 O O . MET A 1 358 ? -3.473 23.709 6.788 1.00 22.12 358 MET A O 1
ATOM 2748 N N . LYS A 1 359 ? -3.405 23.222 4.594 1.00 21.41 359 LYS A N 1
ATOM 2749 C CA . LYS A 1 359 ? -2.447 24.281 4.246 1.00 21.41 359 LYS A CA 1
ATOM 2750 C C . LYS A 1 359 ? -3.185 25.621 4.308 1.00 21.41 359 LYS A C 1
ATOM 2752 O O . LYS A 1 359 ? -4.244 25.807 3.720 1.00 21.41 359 LYS A O 1
ATOM 2757 N N . THR A 1 360 ? -2.608 26.554 5.050 1.00 23.11 360 THR A N 1
ATOM 2758 C CA . THR A 1 360 ? -3.025 27.954 5.127 1.00 23.11 360 THR A CA 1
ATOM 2759 C C . THR A 1 360 ? -3.165 28.584 3.740 1.00 23.11 360 THR A C 1
ATOM 2761 O O . THR A 1 360 ? -2.221 28.537 2.951 1.00 23.11 360 THR A O 1
ATOM 2764 N N . TRP A 1 361 ? -4.300 29.241 3.491 1.00 24.67 361 TRP A N 1
ATOM 2765 C CA . TRP A 1 361 ? -4.509 30.155 2.364 1.00 24.67 361 TRP A CA 1
ATOM 2766 C C . TRP A 1 361 ? -3.387 31.213 2.302 1.00 24.67 361 TRP A C 1
ATOM 2768 O O . TRP A 1 361 ? -2.972 31.720 3.351 1.00 24.67 361 TRP A O 1
ATOM 2778 N N . PRO A 1 362 ? -2.850 31.554 1.117 1.00 22.67 362 PRO A N 1
ATOM 2779 C CA . PRO A 1 362 ? -1.580 32.257 1.022 1.00 22.67 362 PRO A CA 1
ATOM 2780 C C . PRO A 1 362 ? -1.687 33.737 1.410 1.00 22.67 362 PRO A C 1
ATOM 2782 O O . PRO A 1 362 ? -2.404 34.524 0.797 1.00 22.67 362 PRO A O 1
ATOM 2785 N N . ARG A 1 363 ? -0.825 34.145 2.343 1.00 22.14 363 ARG A N 1
ATOM 2786 C CA . ARG A 1 363 ? 0.010 35.341 2.172 1.00 22.14 363 ARG A CA 1
ATOM 2787 C C . ARG A 1 363 ? 1.459 34.936 2.457 1.00 22.14 363 ARG A C 1
ATOM 2789 O O . ARG A 1 363 ? 1.780 34.536 3.569 1.00 22.14 363 ARG A O 1
ATOM 2796 N N . GLN A 1 364 ? 2.310 34.975 1.433 1.00 22.02 364 GLN A N 1
ATOM 2797 C CA . GLN A 1 364 ? 3.766 34.795 1.550 1.00 22.02 364 GLN A CA 1
ATOM 2798 C C . GLN A 1 364 ? 4.424 35.889 2.425 1.00 22.02 364 GLN A C 1
ATOM 2800 O O . GLN A 1 364 ? 3.804 36.938 2.613 1.00 22.02 364 GLN A O 1
ATOM 2805 N N . PRO A 1 365 ? 5.724 35.785 2.792 1.00 29.52 365 PRO A N 1
ATOM 2806 C CA . PRO A 1 365 ? 6.572 34.601 3.011 1.00 29.52 365 PRO A CA 1
ATOM 2807 C C . PRO A 1 365 ? 7.240 34.622 4.410 1.00 29.52 365 PRO A C 1
ATOM 2809 O O . PRO A 1 365 ? 7.407 35.691 4.988 1.00 29.52 365 PRO A O 1
ATOM 2812 N N . GLN A 1 366 ? 7.689 33.463 4.916 1.00 21.86 366 GLN A N 1
ATOM 2813 C CA . GLN A 1 366 ? 8.994 33.239 5.585 1.00 21.86 366 GLN A CA 1
ATOM 2814 C C . GLN A 1 366 ? 9.023 31.880 6.317 1.00 21.86 366 GLN A C 1
ATOM 2816 O O . GLN A 1 366 ? 8.164 31.567 7.134 1.00 21.86 366 GLN A O 1
ATOM 2821 N N . ALA A 1 367 ? 10.048 31.082 6.002 1.00 20.89 367 ALA A N 1
ATOM 2822 C CA . ALA A 1 367 ? 10.542 29.922 6.758 1.00 20.89 367 ALA A CA 1
ATOM 2823 C C . ALA A 1 367 ? 11.111 30.377 8.141 1.00 20.89 367 ALA A C 1
ATOM 2825 O O . ALA A 1 367 ? 11.339 31.582 8.276 1.00 20.89 367 ALA A O 1
ATOM 2826 N N . PRO A 1 368 ? 11.426 29.511 9.146 1.00 25.30 368 PRO A N 1
ATOM 2827 C CA . PRO A 1 368 ? 11.866 28.120 9.002 1.00 25.30 368 PRO A CA 1
ATOM 2828 C C . PRO A 1 368 ? 11.322 27.064 9.997 1.00 25.30 368 PRO A C 1
ATOM 2830 O O . PRO A 1 368 ? 10.741 27.344 11.041 1.00 25.30 368 PRO A O 1
ATOM 2833 N N . CYS A 1 369 ? 11.584 25.825 9.574 1.00 20.61 369 CYS A N 1
ATOM 2834 C CA . CYS A 1 369 ? 11.592 24.501 10.204 1.00 20.61 369 CYS A CA 1
ATOM 2835 C C . CYS A 1 369 ? 11.571 24.393 11.739 1.00 20.61 369 CYS A C 1
ATOM 2837 O O . CYS A 1 369 ? 12.358 25.053 12.413 1.00 20.61 369 CYS A O 1
ATOM 2839 N N . TRP A 1 370 ? 10.846 23.388 12.258 1.00 19.80 370 TRP A N 1
ATOM 2840 C CA . TRP A 1 370 ? 11.087 22.836 13.598 1.00 19.80 370 TRP A CA 1
ATOM 2841 C C . TRP A 1 370 ? 11.131 21.303 13.631 1.00 19.80 370 TRP A C 1
ATOM 2843 O O . TRP A 1 370 ? 10.257 20.612 13.114 1.00 19.80 370 TRP A O 1
ATOM 2853 N N . ARG A 1 371 ? 12.219 20.829 14.255 1.00 20.66 371 ARG A N 1
ATOM 2854 C CA . ARG A 1 371 ? 12.576 19.462 14.662 1.00 20.66 371 ARG A CA 1
ATOM 2855 C C . ARG A 1 371 ? 11.702 18.971 15.822 1.00 20.66 371 ARG A C 1
ATOM 2857 O O . ARG A 1 371 ? 11.402 19.748 16.723 1.00 20.66 371 ARG A O 1
ATOM 2864 N N . GLN A 1 372 ? 11.460 17.661 15.881 1.00 20.69 372 GLN A N 1
ATOM 2865 C CA . GLN A 1 372 ? 11.083 16.959 17.112 1.00 20.69 372 GLN A CA 1
ATOM 2866 C C . GLN A 1 372 ? 12.263 16.919 18.102 1.00 20.69 372 GLN A C 1
ATOM 2868 O O . GLN A 1 372 ? 13.389 16.576 17.735 1.00 20.69 372 GLN A O 1
ATOM 2873 N N . SER A 1 373 ? 11.997 17.231 19.371 1.00 21.19 373 SER A N 1
ATOM 2874 C CA . SER A 1 373 ? 12.883 16.931 20.499 1.00 21.19 373 SER A CA 1
ATOM 2875 C C . SER A 1 373 ? 12.070 16.332 21.643 1.00 21.19 373 SER A C 1
ATOM 2877 O O . SER A 1 373 ? 11.149 16.973 22.144 1.00 21.19 373 SER A O 1
ATOM 2879 N N . ALA A 1 374 ? 12.433 15.121 22.060 1.00 23.14 374 ALA A N 1
ATOM 2880 C CA . ALA A 1 374 ? 11.867 14.432 23.212 1.00 23.14 374 ALA A CA 1
ATOM 2881 C C . ALA A 1 374 ? 12.487 14.947 24.525 1.00 23.14 374 ALA A C 1
ATOM 2883 O O . ALA A 1 374 ? 13.712 15.013 24.635 1.00 23.14 374 ALA A O 1
ATOM 2884 N N . ALA A 1 375 ? 11.663 15.259 25.536 1.00 23.12 375 ALA A N 1
ATOM 2885 C CA . ALA A 1 375 ? 12.121 15.434 26.920 1.00 23.12 375 ALA A CA 1
ATOM 2886 C C . ALA A 1 375 ? 11.006 15.258 27.984 1.00 23.12 375 ALA A C 1
ATOM 2888 O O . ALA A 1 375 ? 10.174 16.130 28.201 1.00 23.12 375 ALA A O 1
ATOM 2889 N N . SER A 1 376 ? 11.057 14.110 28.670 1.00 22.23 376 SER A N 1
ATOM 2890 C CA . SER A 1 376 ? 10.843 13.821 30.109 1.00 22.23 376 SER A CA 1
ATOM 2891 C C . SER A 1 376 ? 10.230 14.882 31.074 1.00 22.23 376 SER A C 1
ATOM 2893 O O . SER A 1 376 ? 10.922 15.776 31.555 1.00 22.23 376 SER A O 1
ATOM 2895 N N . THR A 1 377 ? 8.981 14.609 31.493 1.00 25.30 377 THR A N 1
ATOM 2896 C CA . THR A 1 377 ? 8.278 14.709 32.815 1.00 25.30 377 THR A CA 1
ATOM 2897 C C . THR A 1 377 ? 8.644 15.724 33.925 1.00 25.30 377 THR A C 1
ATOM 2899 O O . THR A 1 377 ? 9.778 15.731 34.404 1.00 25.30 377 THR A O 1
ATOM 2902 N N . LYS A 1 378 ? 7.601 16.351 34.533 1.00 22.73 378 LYS A N 1
ATOM 2903 C CA . LYS A 1 378 ? 7.111 16.127 35.937 1.00 22.73 378 LYS A CA 1
ATOM 2904 C C . LYS A 1 378 ? 5.946 17.068 36.370 1.00 22.73 378 LYS A C 1
ATOM 2906 O O . LYS A 1 378 ? 6.130 18.277 36.363 1.00 22.73 378 LYS A O 1
ATOM 2911 N N . GLY A 1 379 ? 4.852 16.507 36.931 1.00 22.73 379 GLY A N 1
ATOM 2912 C CA . GLY A 1 379 ? 4.224 17.035 38.172 1.00 22.73 379 GLY A CA 1
ATOM 2913 C C . GLY A 1 379 ? 2.706 17.362 38.260 1.00 22.73 379 GLY A C 1
ATOM 2914 O O . GLY A 1 379 ? 2.311 18.466 37.926 1.00 22.73 379 GLY A O 1
ATOM 2915 N N . CYS A 1 380 ? 1.944 16.462 38.918 1.00 20.95 380 CYS A N 1
ATOM 2916 C CA . CYS A 1 380 ? 0.848 16.655 39.918 1.00 20.95 380 CYS A CA 1
ATOM 2917 C C . CYS A 1 380 ? -0.567 17.251 39.613 1.00 20.95 380 CYS A C 1
ATOM 2919 O O . CYS A 1 380 ? -0.729 18.461 39.594 1.00 20.95 380 CYS A O 1
ATOM 2921 N N . SER A 1 381 ? -1.593 16.358 39.659 1.00 24.06 381 SER A N 1
ATOM 2922 C CA . SER A 1 381 ? -2.846 16.310 40.500 1.00 24.06 381 SER A CA 1
ATOM 2923 C C . SER A 1 381 ? -3.806 17.535 40.595 1.00 24.06 381 SER A C 1
ATOM 2925 O O . SER A 1 381 ? -3.314 18.636 40.766 1.00 24.06 381 SER A O 1
ATOM 2927 N N . LYS A 1 382 ? -5.161 17.485 40.690 1.00 23.88 382 LYS A N 1
ATOM 2928 C CA . LYS A 1 382 ? -6.143 16.532 41.293 1.00 23.88 382 LYS A CA 1
ATOM 2929 C C . LYS A 1 382 ? -7.617 17.054 41.119 1.00 23.88 382 LYS A C 1
ATOM 2931 O O . LYS A 1 382 ? -7.810 18.247 41.308 1.00 23.88 382 LYS A O 1
ATOM 2936 N N . GLY A 1 383 ? -8.615 16.153 40.963 1.00 23.55 383 GLY A N 1
ATOM 2937 C CA . GLY A 1 383 ? -10.038 16.226 41.442 1.00 23.55 383 GLY A CA 1
ATOM 2938 C C . GLY A 1 383 ? -11.082 17.053 40.643 1.00 23.55 383 GLY A C 1
ATOM 2939 O O . GLY A 1 383 ? -10.710 18.031 40.023 1.00 23.55 383 GLY A O 1
ATOM 2940 N N . LEU A 1 384 ? -12.409 16.808 40.642 1.00 23.20 384 LEU A N 1
ATOM 2941 C CA . LEU A 1 384 ? -13.310 15.777 41.199 1.00 23.20 384 LEU A CA 1
ATOM 2942 C C . LEU A 1 384 ? -14.774 16.066 40.705 1.00 23.20 384 LEU A C 1
ATOM 2944 O O . LEU A 1 384 ? -15.202 17.208 40.797 1.00 23.20 384 LEU A O 1
ATOM 2948 N N . GLN A 1 385 ? -15.524 15.019 40.310 1.00 22.83 385 GLN A N 1
ATOM 2949 C CA . GLN A 1 385 ? -16.994 14.768 40.419 1.00 22.83 385 GLN A CA 1
ATOM 2950 C C . GLN A 1 385 ? -18.113 15.451 39.561 1.00 22.83 385 GLN A C 1
ATOM 2952 O O . GLN A 1 385 ? -18.168 16.655 39.352 1.00 22.83 385 GLN A O 1
ATOM 2957 N N . THR A 1 386 ? -19.035 14.554 39.152 1.00 24.11 386 THR A N 1
ATOM 2958 C CA . THR A 1 386 ? -20.277 14.511 38.315 1.00 24.11 386 THR A CA 1
ATOM 2959 C C . THR A 1 386 ? -21.557 15.031 39.043 1.00 24.11 386 THR A C 1
ATOM 2961 O O . THR A 1 386 ? -21.356 15.574 40.130 1.00 24.11 386 THR A O 1
ATOM 2964 N N . PRO A 1 387 ? -22.859 14.813 38.642 1.00 32.81 387 PRO A N 1
ATOM 2965 C CA . PRO A 1 387 ? -23.499 14.096 37.494 1.00 32.81 387 PRO A CA 1
ATOM 2966 C C . PRO A 1 387 ? -24.790 14.736 36.863 1.00 32.81 387 PRO A C 1
ATOM 2968 O O . PRO A 1 387 ? -25.352 15.681 37.409 1.00 32.81 387 PRO A O 1
ATOM 2971 N N . GLY A 1 388 ? -25.344 14.129 35.787 1.00 22.59 388 GLY A N 1
ATOM 2972 C CA . GLY A 1 388 ? -26.792 14.188 35.455 1.00 22.59 388 GLY A CA 1
ATOM 2973 C C . GLY A 1 388 ? -27.202 14.089 33.964 1.00 22.59 388 GLY A C 1
ATOM 2974 O O . GLY A 1 388 ? -27.086 15.063 33.235 1.00 22.59 388 GLY A O 1
ATOM 2975 N N . THR A 1 389 ? -27.742 12.936 33.543 1.00 23.92 389 THR A N 1
ATOM 2976 C CA . THR A 1 389 ? -28.330 12.544 32.221 1.00 23.92 389 THR A CA 1
ATOM 2977 C C . THR A 1 389 ? -29.882 12.621 32.193 1.00 23.92 389 THR A C 1
ATOM 2979 O O . THR A 1 389 ? -30.459 12.712 33.278 1.00 23.92 389 THR A O 1
ATOM 2982 N N . PRO A 1 390 ? -30.605 12.279 31.087 1.00 36.31 390 PRO A N 1
ATOM 2983 C CA . PRO A 1 390 ? -30.561 12.678 29.653 1.00 36.31 390 PRO A CA 1
ATOM 2984 C C . PRO A 1 390 ? -31.997 13.128 29.173 1.00 36.31 390 PRO A C 1
ATOM 2986 O O . PRO A 1 390 ? -32.821 13.343 30.069 1.00 36.31 390 PRO A O 1
ATOM 2989 N N . PRO A 1 391 ? -32.379 13.309 27.865 1.00 28.59 391 PRO A N 1
ATOM 2990 C CA . PRO A 1 391 ? -32.549 12.233 26.840 1.00 28.59 391 PRO A CA 1
ATOM 2991 C C . PRO A 1 391 ? -32.242 12.579 25.336 1.00 28.59 391 PRO A C 1
ATOM 2993 O O . PRO A 1 391 ? -32.352 13.730 24.946 1.00 28.59 391 PRO A O 1
ATOM 2996 N N . TRP A 1 392 ? -31.945 11.532 24.524 1.00 19.95 392 TRP A N 1
ATOM 2997 C CA . TRP A 1 392 ? -32.138 11.270 23.054 1.00 19.95 392 TRP A CA 1
ATOM 2998 C C . TRP A 1 392 ? -32.053 12.446 22.025 1.00 19.95 392 TRP A C 1
ATOM 3000 O O . TRP A 1 392 ? -32.736 13.445 22.183 1.00 19.95 392 TRP A O 1
ATOM 3010 N N . THR A 1 393 ? -31.363 12.418 20.865 1.00 21.48 393 THR A N 1
ATOM 3011 C CA . THR A 1 393 ? -31.100 11.358 19.855 1.00 21.48 393 THR A CA 1
ATOM 3012 C C . THR A 1 393 ? -30.119 11.866 18.763 1.00 21.48 393 THR A C 1
ATOM 3014 O O . THR A 1 393 ? -30.170 13.045 18.426 1.00 21.48 393 THR A O 1
ATOM 3017 N N . ALA A 1 394 ? -29.409 10.921 18.117 1.00 21.92 394 ALA A N 1
ATOM 3018 C CA . ALA A 1 394 ? -28.718 10.958 16.807 1.00 21.92 394 ALA A CA 1
ATOM 3019 C C . ALA A 1 394 ? -27.306 11.589 16.717 1.00 21.92 394 ALA A C 1
ATOM 3021 O O . ALA A 1 394 ? -27.156 12.726 16.276 1.00 21.92 394 ALA A O 1
ATOM 3022 N N . SER A 1 395 ? -26.261 10.799 17.008 1.00 21.95 395 SER A N 1
ATOM 3023 C CA . SER A 1 395 ? -24.881 11.102 16.593 1.00 21.95 395 SER A CA 1
ATOM 3024 C C . SER A 1 395 ? -24.610 10.566 15.179 1.00 21.95 395 SER A C 1
ATOM 3026 O O . SER A 1 395 ? -25.127 9.523 14.776 1.00 21.95 395 SER A O 1
ATOM 3028 N N . ARG A 1 396 ? -23.846 11.326 14.387 1.00 26.88 396 ARG A N 1
ATOM 3029 C CA . ARG A 1 396 ? -23.336 10.937 13.062 1.00 26.88 396 ARG A CA 1
ATOM 3030 C C . ARG A 1 396 ? -21.819 11.030 13.107 1.00 26.88 396 ARG A C 1
ATOM 3032 O O . ARG A 1 396 ? -21.292 12.042 13.561 1.00 26.88 396 ARG A O 1
ATOM 3039 N N . SER A 1 397 ? -21.148 9.996 12.629 1.00 24.72 397 SER A N 1
ATOM 3040 C CA . SER A 1 397 ? -19.787 9.647 13.027 1.00 24.72 397 SER A CA 1
ATOM 3041 C C . SER A 1 397 ? -18.919 9.313 11.780 1.00 24.72 397 SER A C 1
ATOM 3043 O O . SER A 1 397 ? -19.488 9.147 10.698 1.00 24.72 397 SER A O 1
ATOM 3045 N N . ARG A 1 398 ? -17.569 9.346 11.858 1.00 31.33 398 ARG A N 1
ATOM 3046 C CA . ARG A 1 398 ? -16.633 9.038 10.736 1.00 31.33 398 ARG A CA 1
ATOM 3047 C C . ARG A 1 398 ? -15.477 8.112 11.102 1.00 31.33 398 ARG A C 1
ATOM 3049 O O . ARG A 1 398 ? -14.876 8.289 12.160 1.00 31.33 398 ARG A O 1
ATOM 3056 N N . ARG A 1 399 ? -15.130 7.249 10.145 1.00 30.44 399 ARG A N 1
ATOM 3057 C CA . ARG A 1 399 ? -14.194 6.126 10.221 1.00 30.44 399 ARG A CA 1
ATOM 3058 C C . ARG A 1 399 ? -12.733 6.529 10.013 1.00 30.44 399 ARG A C 1
ATOM 3060 O O . ARG A 1 399 ? -12.432 7.537 9.375 1.00 30.44 399 ARG A O 1
ATOM 3067 N N . LEU A 1 400 ? -11.852 5.717 10.577 1.00 30.00 400 LEU A N 1
ATOM 3068 C CA . LEU A 1 400 ? -10.401 5.727 10.467 1.00 30.00 400 LEU A CA 1
ATOM 3069 C C . LEU A 1 400 ? -9.954 4.271 10.298 1.00 30.00 400 LEU A C 1
ATOM 3071 O O . LEU A 1 400 ? -10.304 3.447 11.146 1.00 30.00 400 LEU A O 1
ATOM 3075 N N . LEU A 1 401 ? -9.175 3.982 9.255 1.00 27.72 401 LEU A N 1
ATOM 3076 C CA . LEU A 1 401 ? -8.630 2.656 8.969 1.00 27.72 401 LEU A CA 1
ATOM 3077 C C . LEU A 1 401 ? -7.222 2.519 9.578 1.00 27.72 401 LEU A C 1
ATOM 3079 O O . LEU A 1 401 ? -6.430 3.464 9.562 1.00 27.72 401 LEU A O 1
ATOM 3083 N N . MET A 1 402 ? -6.900 1.351 10.130 1.00 29.31 402 MET A N 1
ATOM 3084 C CA . MET A 1 402 ? -5.553 0.951 10.557 1.00 29.31 402 MET A CA 1
ATOM 3085 C C . MET A 1 402 ? -5.251 -0.458 10.061 1.00 29.31 402 MET A C 1
ATOM 3087 O O . MET A 1 402 ? -6.125 -1.314 10.131 1.00 29.31 402 MET A O 1
ATOM 3091 N N . TRP A 1 403 ? -4.010 -0.731 9.654 1.00 34.66 403 TRP A N 1
ATOM 3092 C CA . TRP A 1 403 ? -3.569 -2.093 9.339 1.00 34.66 403 TRP A CA 1
ATOM 3093 C C . TRP A 1 403 ? -2.267 -2.474 10.038 1.00 34.66 403 TRP A C 1
ATOM 3095 O O . TRP A 1 403 ? -1.520 -1.612 10.509 1.00 34.66 403 TRP A O 1
ATOM 3105 N N . THR A 1 404 ? -2.000 -3.777 10.087 1.00 28.78 404 THR A N 1
ATOM 3106 C CA . THR A 1 404 ? -0.709 -4.367 10.454 1.00 28.78 404 THR A CA 1
ATOM 3107 C C . THR A 1 404 ? -0.261 -5.336 9.361 1.00 28.78 404 THR A C 1
ATOM 3109 O O . THR A 1 404 ? -1.101 -5.923 8.690 1.00 28.78 404 THR A O 1
ATOM 3112 N N . ALA A 1 405 ? 1.055 -5.469 9.162 1.00 27.84 405 ALA A N 1
ATOM 3113 C CA . ALA A 1 405 ? 1.643 -6.448 8.248 1.00 27.84 405 ALA A CA 1
ATOM 3114 C C . ALA A 1 405 ? 2.833 -7.134 8.937 1.00 27.84 405 ALA A C 1
ATOM 3116 O O . ALA A 1 405 ? 3.856 -6.483 9.179 1.00 27.84 405 ALA A O 1
ATOM 3117 N N . ASN A 1 406 ? 2.746 -8.432 9.263 1.00 34.38 406 ASN A N 1
ATOM 3118 C CA . ASN A 1 406 ? 3.838 -9.108 9.977 1.00 34.38 406 ASN A CA 1
ATOM 3119 C C . ASN A 1 406 ? 4.078 -10.592 9.633 1.00 34.38 406 ASN A C 1
ATOM 3121 O O . ASN A 1 406 ? 3.200 -11.352 9.246 1.00 34.38 406 ASN A O 1
ATOM 3125 N N . THR A 1 407 ? 5.321 -11.024 9.866 1.00 29.22 407 THR A N 1
ATOM 3126 C CA . THR A 1 407 ? 5.793 -12.410 9.853 1.00 29.22 407 THR A CA 1
ATOM 3127 C C . THR A 1 407 ? 6.063 -12.914 11.277 1.00 29.22 407 THR A C 1
ATOM 3129 O O . THR A 1 407 ? 7.125 -12.674 11.847 1.00 29.22 407 THR A O 1
ATOM 3132 N N . SER A 1 408 ? 5.142 -13.738 11.779 1.00 28.31 408 SER A N 1
ATOM 3133 C CA . SER A 1 408 ? 5.273 -14.726 12.867 1.00 28.31 408 SER A CA 1
ATOM 3134 C C . SER A 1 408 ? 5.545 -14.269 14.320 1.00 28.31 408 SER A C 1
ATOM 3136 O O . SER A 1 408 ? 6.533 -13.616 14.642 1.00 28.31 408 SER A O 1
ATOM 3138 N N . LEU A 1 409 ? 4.713 -14.846 15.206 1.00 28.39 409 LEU A N 1
ATOM 3139 C CA . LEU A 1 409 ? 4.749 -14.923 16.679 1.00 28.39 409 LEU A CA 1
ATOM 3140 C C . LEU A 1 409 ? 4.357 -13.651 17.451 1.00 28.39 409 LEU A C 1
ATOM 3142 O O . LEU A 1 409 ? 5.194 -12.905 17.957 1.00 28.39 409 LEU A O 1
ATOM 3146 N N . ALA A 1 410 ? 3.039 -13.524 17.642 1.00 30.09 410 ALA A N 1
ATOM 3147 C CA . ALA A 1 410 ? 2.358 -12.530 18.462 1.00 30.09 410 ALA A CA 1
ATOM 3148 C C . ALA A 1 410 ? 2.927 -12.396 19.890 1.00 30.09 410 ALA A C 1
ATOM 3150 O O . ALA A 1 410 ? 3.111 -13.377 20.622 1.00 30.09 410 ALA A O 1
ATOM 3151 N N . ARG A 1 411 ? 3.140 -11.145 20.304 1.00 30.25 411 ARG A N 1
ATOM 3152 C CA . ARG A 1 411 ? 3.069 -10.704 21.702 1.00 30.25 411 ARG A CA 1
ATOM 3153 C C . ARG A 1 411 ? 1.841 -9.814 21.827 1.00 30.25 411 ARG A C 1
ATOM 3155 O O . ARG A 1 411 ? 1.630 -8.973 20.960 1.00 30.25 411 ARG A O 1
ATOM 3162 N N . ALA A 1 412 ? 1.064 -10.005 22.890 1.00 28.38 412 ALA A N 1
ATOM 3163 C CA . ALA A 1 412 ? -0.141 -9.223 23.147 1.00 28.38 412 ALA A CA 1
ATOM 3164 C C . ALA A 1 412 ? 0.146 -7.714 23.131 1.00 28.38 412 ALA A C 1
ATOM 3166 O O . ALA A 1 412 ? 0.993 -7.235 23.893 1.00 28.38 412 ALA A O 1
ATOM 3167 N N . GLY A 1 413 ? -0.586 -6.994 22.281 1.00 36.28 413 GLY A N 1
ATOM 3168 C CA . GLY A 1 413 ? -0.569 -5.545 22.228 1.00 36.28 413 GLY A CA 1
ATOM 3169 C C . GLY A 1 413 ? -1.919 -4.919 22.466 1.00 36.28 413 GLY A C 1
ATOM 3170 O O . GLY A 1 413 ? -2.952 -5.497 22.171 1.00 36.28 413 GLY A O 1
ATOM 3171 N N . VAL A 1 414 ? -1.881 -3.744 23.085 1.00 35.28 414 VAL A N 1
ATOM 3172 C CA . VAL A 1 414 ? -3.042 -2.898 23.349 1.00 35.28 414 VAL A CA 1
ATOM 3173 C C . VAL A 1 414 ? -3.100 -1.876 22.228 1.00 35.28 414 VAL A C 1
ATOM 3175 O O . VAL A 1 414 ? -2.258 -0.984 22.243 1.00 35.28 414 VAL A O 1
ATOM 3178 N N . CYS A 1 415 ? -4.052 -1.987 21.300 1.00 36.59 415 CYS A N 1
ATOM 3179 C CA . CYS A 1 415 ? -4.368 -0.923 20.344 1.00 36.59 415 CYS A CA 1
ATOM 3180 C C . CYS A 1 415 ? -5.494 -0.029 20.893 1.00 36.59 415 CYS A C 1
ATOM 3182 O O . CYS A 1 415 ? -6.610 -0.491 21.121 1.00 36.59 415 CYS A O 1
ATOM 3184 N N . SER A 1 416 ? -5.211 1.255 21.119 1.00 35.28 416 SER A N 1
ATOM 3185 C CA . SER A 1 416 ? -6.233 2.278 21.402 1.00 35.28 416 SER A CA 1
ATOM 3186 C C . SER A 1 416 ? -5.892 3.592 20.713 1.00 35.28 416 SER A C 1
ATOM 3188 O O . SER A 1 416 ? -4.720 3.915 20.503 1.00 35.28 416 SER A O 1
ATOM 3190 N N . LEU A 1 417 ? -6.931 4.351 20.386 1.00 34.22 417 LEU A N 1
ATOM 3191 C CA . LEU A 1 417 ? -6.865 5.612 19.668 1.00 34.22 417 LEU A CA 1
ATOM 3192 C C . LEU A 1 417 ? -7.389 6.755 20.521 1.00 34.22 417 LEU A C 1
ATOM 3194 O O . LEU A 1 417 ? -8.352 6.609 21.270 1.00 34.22 417 LEU A O 1
ATOM 3198 N N . THR A 1 418 ? -6.776 7.925 20.398 1.00 36.31 418 THR A N 1
ATOM 3199 C CA . THR A 1 418 ? -7.285 9.161 20.994 1.00 36.31 418 THR A CA 1
ATOM 3200 C C . THR A 1 418 ? -7.066 10.317 20.030 1.00 36.31 418 THR A C 1
ATOM 3202 O O . THR A 1 418 ? -5.926 10.637 19.706 1.00 36.31 418 THR A O 1
ATOM 3205 N N . ASN A 1 419 ? -8.144 10.963 19.587 1.00 31.58 419 ASN A N 1
ATOM 3206 C CA . ASN A 1 419 ? -8.086 12.191 18.799 1.00 31.58 419 ASN A CA 1
ATOM 3207 C C . ASN A 1 419 ? -8.416 13.392 19.682 1.00 31.58 419 ASN A C 1
ATOM 3209 O O . ASN A 1 419 ? -9.357 13.376 20.476 1.00 31.58 419 ASN A O 1
ATOM 3213 N N . THR A 1 420 ? -7.618 14.438 19.540 1.00 39.16 420 THR A N 1
ATOM 3214 C CA . THR A 1 420 ? -7.620 15.605 20.405 1.00 39.16 420 THR A CA 1
ATOM 3215 C C . THR A 1 420 ? -7.589 16.864 19.547 1.00 39.16 420 THR A C 1
ATOM 3217 O O . THR A 1 420 ? -6.648 17.072 18.785 1.00 39.16 420 THR A O 1
ATOM 3220 N N . VAL A 1 421 ? -8.601 17.729 19.663 1.00 33.25 421 VAL A N 1
ATOM 3221 C CA . VAL A 1 421 ? -8.755 18.914 18.799 1.00 33.25 421 VAL A CA 1
ATOM 3222 C C . VAL A 1 421 ? -8.881 20.187 19.636 1.00 33.25 421 VAL A C 1
ATOM 3224 O O . VAL A 1 421 ? -9.579 20.230 20.652 1.00 33.25 421 VAL A O 1
ATOM 3227 N N . ARG A 1 422 ? -8.219 21.265 19.196 1.00 31.36 422 ARG A N 1
ATOM 3228 C CA . ARG A 1 422 ? -8.437 22.625 19.710 1.00 31.36 422 ARG A CA 1
ATOM 3229 C C . ARG A 1 422 ? -9.042 23.510 18.631 1.00 31.36 422 ARG A C 1
ATOM 3231 O O . ARG A 1 422 ? -8.436 23.741 17.580 1.00 31.36 422 ARG A O 1
ATOM 3238 N N . THR A 1 423 ? -10.202 24.071 18.930 1.00 34.16 423 THR A N 1
ATOM 3239 C CA . THR A 1 423 ? -10.970 24.918 18.016 1.00 34.16 423 THR A CA 1
ATOM 3240 C C . THR A 1 423 ? -11.035 26.355 18.515 1.00 34.16 423 THR A C 1
ATOM 3242 O O . THR A 1 423 ? -10.959 26.627 19.714 1.00 34.16 423 THR A O 1
ATOM 3245 N N . CYS A 1 424 ? -11.170 27.294 17.583 1.00 32.09 424 CYS A N 1
ATOM 3246 C CA . CYS A 1 424 ? -11.632 28.652 17.855 1.00 32.09 424 CYS A CA 1
ATOM 3247 C C . CYS A 1 424 ? -12.714 29.023 16.826 1.00 32.09 424 CYS A C 1
ATOM 3249 O O . CYS A 1 424 ? -12.655 28.519 15.696 1.00 32.09 424 CYS A O 1
ATOM 3251 N N . PRO A 1 425 ? -13.680 29.897 17.171 1.00 34.91 425 PRO A N 1
ATOM 3252 C CA . PRO A 1 425 ? -14.618 30.439 16.192 1.00 34.91 425 PRO A CA 1
ATOM 3253 C C . PRO A 1 425 ? -13.850 31.086 15.035 1.00 34.91 425 PRO A C 1
ATOM 3255 O O . PRO A 1 425 ? -12.868 31.797 15.274 1.00 34.91 425 PRO A O 1
ATOM 3258 N N . ALA A 1 426 ? -14.263 30.831 13.793 1.00 36.38 426 ALA A N 1
ATOM 3259 C CA . ALA A 1 426 ? -13.759 31.613 12.672 1.00 36.38 426 ALA A CA 1
ATOM 3260 C C . ALA A 1 426 ? -14.285 33.051 12.817 1.00 36.38 426 ALA A C 1
ATOM 3262 O O . ALA A 1 426 ? -15.492 33.259 12.914 1.00 36.38 426 ALA A O 1
ATOM 3263 N N . SER A 1 427 ? -13.369 34.018 12.912 1.00 36.66 427 SER A N 1
ATOM 3264 C CA . SER A 1 427 ? -13.685 35.452 12.939 1.00 36.66 427 SER A CA 1
ATOM 3265 C C . SER A 1 427 ? -14.115 35.964 11.578 1.00 36.66 427 SER A C 1
ATOM 3267 O O . SER A 1 427 ? -13.382 35.619 10.618 1.00 36.66 427 SER A O 1
#

Organism: NCBI:txid74033

Foldseek 3Di:
DADDDPCPDFPDKWKDADFQQQWAAELLGDGQVNDPPPDDGQWPPVDQFDAAPVGWTKTFGHHQLDWDDDAAFFTDGDDRDVPSQQFIKTFDADPVRHTQHMFTGGHAWDKYFHPFQLAQWAQDPVRDIDGFKDLDPVVNCVVQWPAPDAPRPPTPDHDDPQWQFQAPQPLRHRDTQVVCQVCVVVSVQDPPVPPPDRHLLSVADADPGDSRHRWIDDPAHIWHAHLQSTIMITGHGMYIGFRKTKGKDWTADDPLQVDQDPVPSHRFDKDWPDKDKGKFKDDDPDPPWDWDWDRSDSQGVQFDDFDWDWQAQDCPVVPGTHTFIWTQAWAAFLSRDIDGTRHGPDVCVCVGGDDPDDDDDDDDDDDDDDDDDDDDDDDDDDDDDDDDDDDDDDDDIGMIMTITGDDDHTDDMTTMMMMGTHIDGDD

Radius of gyration: 25.58 Å; chains: 1; bounding box: 67×59×72 Å

Sequence (427 aa):
MADQPTITTPTFTSSHVFSTDDVTGTYDGLTQGDIPAGDAPIVDFTAVPTITKEGVMLYPVDSEFGFYVTDFLGAEDKIRDYDYGEGFVGDLTGSAGEQLGLVVSDAPTDTFKTPAVLGTWLSGLGGNTVKASTEHYAVMQQVLSDQAYPDDPSAVYALDDDLILLSQNPLWDGQHVADLLANPIVYGVTDKNDDGVLNIEDLLNPNESTISYDIAYSSDYSVTMKDDGKLLYRWGNLIKRPNDIRLEATLDLPDEWNEVDSGTGLLPLYKVTSAELVTNHTITNNPNDQIRPEDFENEAAIGTLPTYSIVTDYNLDGNGPREVWVTTDDYYAGDGTMYPAGMPVTARCIRRAPSSRMKTWPRQPQAPCWRQSAASTKGCSKGLQTPGTPPWTASRSRRLLMWTANTSLARAGVCSLTNTVRTCPAS

pLDDT: mean 72.98, std 24.53, range [19.8, 97.25]

Secondary structure (DSSP, 8-state):
-PPPPS-SS-SEEEEEE--GGGEE-STT--BGGGPPTTSPPSB-TTSPPEEPTT--EEEEE--TTSEEEETTTEEEEP--SS---SEEEEEEE-TTS-EEEEEEEEPPPEEEE-STTSBSEEE-TTS-EEE-EES-HHHHHHHH---SSTT-TT-SS-----PEEE-SSTTTTT-BHHHHHH-HHHHT---SS-SS--SGGGTPPB-SS-SSSSEEE-SS-EEEE-TTS-EEEE-BSEEEE---EEEEEEEP--GGGGPPPTTTSSPPPEEEEEEEEEEE----S-TT-----B-SS--GGG-PPPPEEEEEEE-TTSS-SEEEEEESS-EE-TTS-EE-TT-B--HHHHTT---S--PPPP-----------------------------------EEEEEEE---S-------EEEEEEEEEE--